Protein AF-A0A1V4GU74-F1 (afdb_monomer_lite)

Organism: Moraxella lacunata (NCBI:txid477)

Structure (mmCIF, N/CA/C/O backbone):
data_AF-A0A1V4GU74-F1
#
_entry.id   AF-A0A1V4GU74-F1
#
loop_
_atom_site.group_PDB
_atom_site.id
_atom_site.type_symbol
_atom_site.label_atom_id
_atom_site.label_alt_id
_atom_site.label_comp_id
_atom_site.label_asym_id
_atom_site.label_entity_id
_atom_site.label_seq_id
_atom_site.pdbx_PDB_ins_code
_atom_site.Cartn_x
_atom_site.Cartn_y
_atom_site.Cartn_z
_atom_site.occupancy
_atom_site.B_iso_or_equiv
_atom_site.auth_seq_id
_atom_site.auth_comp_id
_atom_site.auth_asym_id
_atom_site.auth_atom_id
_atom_site.pdbx_PDB_model_num
ATOM 1 N N . MET A 1 1 ? 26.910 7.788 3.053 1.00 59.19 1 MET A N 1
ATOM 2 C CA . MET A 1 1 ? 26.911 8.683 1.872 1.00 59.19 1 MET A CA 1
ATOM 3 C C . MET A 1 1 ? 25.513 8.858 1.268 1.00 59.19 1 MET A C 1
ATOM 5 O O . MET A 1 1 ? 25.302 9.865 0.617 1.00 59.19 1 MET A O 1
ATOM 9 N N . HIS A 1 2 ? 24.547 7.973 1.562 1.00 66.00 2 HIS A N 1
ATOM 10 C CA . HIS A 1 2 ? 23.136 8.040 1.123 1.00 66.00 2 HIS A CA 1
ATOM 11 C C . HIS A 1 2 ? 22.227 8.973 1.951 1.00 66.00 2 HIS A C 1
ATOM 13 O O . HIS A 1 2 ? 21.042 8.713 2.089 1.00 66.00 2 HIS A O 1
ATOM 19 N N . SER A 1 3 ? 22.780 10.012 2.582 1.00 68.88 3 SER A N 1
ATOM 20 C CA . SER A 1 3 ? 21.968 10.967 3.347 1.00 68.88 3 SER A CA 1
ATOM 21 C C . SER A 1 3 ? 21.651 12.175 2.475 1.00 68.88 3 SER A C 1
ATOM 23 O O . SER A 1 3 ? 22.569 12.763 1.905 1.00 68.88 3 SER A O 1
ATOM 25 N N . ASP A 1 4 ? 20.397 12.617 2.462 1.00 65.50 4 ASP A N 1
ATOM 26 C CA . ASP A 1 4 ? 19.999 13.863 1.790 1.00 65.50 4 ASP A CA 1
ATOM 27 C C . ASP A 1 4 ? 20.513 15.122 2.515 1.00 65.50 4 ASP A C 1
ATOM 29 O O . ASP A 1 4 ? 20.457 16.244 2.001 1.00 65.50 4 ASP A O 1
ATOM 33 N N . TYR A 1 5 ? 21.082 14.958 3.716 1.00 74.69 5 TYR A N 1
ATOM 34 C CA . TYR A 1 5 ? 21.677 16.047 4.474 1.00 74.69 5 TYR A CA 1
ATOM 35 C C . TYR A 1 5 ? 23.090 16.379 3.965 1.00 74.69 5 TYR A C 1
ATOM 37 O O . TYR A 1 5 ? 24.108 15.859 4.437 1.00 74.69 5 TYR A O 1
ATOM 45 N N . LYS A 1 6 ? 23.154 17.318 3.010 1.00 76.25 6 LYS A N 1
ATOM 46 C CA . LYS A 1 6 ? 24.385 17.782 2.331 1.00 76.25 6 LYS A CA 1
ATOM 47 C C . LYS A 1 6 ? 25.570 18.065 3.273 1.00 76.25 6 LYS A C 1
ATOM 49 O O . LYS A 1 6 ? 26.686 17.655 2.942 1.00 76.25 6 LYS A O 1
ATOM 54 N N . PRO A 1 7 ? 25.399 18.725 4.439 1.00 77.12 7 PRO A N 1
ATOM 55 C CA . PRO A 1 7 ? 26.506 18.956 5.365 1.00 77.12 7 PRO A CA 1
ATOM 56 C C . PRO A 1 7 ? 27.116 17.668 5.930 1.00 77.12 7 PRO A C 1
ATOM 58 O O . PRO A 1 7 ? 28.336 17.601 6.054 1.00 77.12 7 PRO A O 1
ATOM 61 N N . ALA A 1 8 ? 26.315 16.635 6.219 1.00 78.38 8 ALA A N 1
ATOM 62 C CA . ALA A 1 8 ? 26.834 15.361 6.723 1.00 78.38 8 ALA A CA 1
ATOM 63 C C . ALA A 1 8 ? 27.599 14.584 5.648 1.00 78.38 8 ALA A C 1
ATOM 65 O O . ALA A 1 8 ? 28.668 14.047 5.933 1.00 78.38 8 ALA A O 1
ATOM 66 N N . VAL A 1 9 ? 27.106 14.568 4.406 1.00 80.94 9 VAL A N 1
ATOM 67 C CA . VAL A 1 9 ? 27.817 13.926 3.287 1.00 80.94 9 VAL A CA 1
ATOM 68 C C . VAL A 1 9 ? 29.137 14.641 3.001 1.00 80.94 9 VAL A C 1
ATOM 70 O O . VAL A 1 9 ? 30.175 13.995 2.895 1.00 80.94 9 VAL A O 1
ATOM 73 N N . ASN A 1 10 ? 29.136 15.976 2.957 1.00 79.25 10 ASN A N 1
ATOM 74 C CA . ASN A 1 10 ? 30.367 16.748 2.770 1.00 79.25 10 ASN A CA 1
ATOM 75 C C . ASN A 1 10 ? 31.355 16.543 3.928 1.00 79.25 10 ASN A C 1
ATOM 77 O O . ASN A 1 10 ? 32.555 16.418 3.691 1.00 79.25 10 ASN A O 1
ATOM 81 N N . PHE A 1 11 ? 30.866 16.463 5.168 1.00 80.50 11 PHE A N 1
ATOM 82 C CA . PHE A 1 11 ? 31.698 16.150 6.328 1.00 80.50 11 PHE A CA 1
ATOM 83 C C . PHE A 1 11 ? 32.327 14.755 6.215 1.00 80.50 11 PHE A C 1
ATOM 85 O O . PHE A 1 11 ? 33.534 14.614 6.403 1.00 80.50 11 PHE A O 1
ATOM 92 N N . ALA A 1 12 ? 31.550 13.741 5.823 1.00 84.31 12 ALA A N 1
ATOM 93 C CA . ALA A 1 12 ? 32.059 12.392 5.587 1.00 84.31 12 ALA A CA 1
ATOM 94 C C . ALA A 1 12 ? 33.125 12.362 4.478 1.00 84.31 12 ALA A C 1
ATOM 96 O O . ALA A 1 12 ? 34.168 11.737 4.653 1.00 84.31 12 ALA A O 1
ATOM 97 N N . ILE A 1 13 ? 32.925 13.094 3.375 1.00 85.19 13 ILE A N 1
ATOM 98 C CA . ILE A 1 13 ? 33.918 13.224 2.294 1.00 85.19 13 ILE A CA 1
ATOM 99 C C . ILE A 1 13 ? 35.224 13.842 2.803 1.00 85.19 13 ILE A C 1
ATOM 101 O O . ILE A 1 13 ? 36.306 13.368 2.452 1.00 85.19 13 ILE A O 1
ATOM 105 N N . GLU A 1 14 ? 35.153 14.875 3.645 1.00 82.31 14 GLU A N 1
ATOM 106 C CA . GLU A 1 14 ? 36.353 15.494 4.218 1.00 82.31 14 GLU A CA 1
ATOM 107 C C . GLU A 1 14 ? 37.093 14.571 5.198 1.00 82.31 14 GLU A C 1
ATOM 109 O O . GLU A 1 14 ? 38.319 14.659 5.293 1.00 82.31 14 GLU A O 1
ATOM 114 N N . LEU A 1 15 ? 36.398 13.656 5.881 1.00 84.62 15 LEU A N 1
ATOM 115 C CA . LEU A 1 15 ? 37.043 12.601 6.669 1.00 84.62 15 LEU A CA 1
ATOM 116 C C . LEU A 1 15 ? 37.702 11.551 5.764 1.00 84.62 15 LEU A C 1
ATOM 118 O O . LEU A 1 15 ? 38.870 11.217 5.957 1.00 84.62 15 LEU A O 1
ATOM 122 N N . ILE A 1 16 ? 36.998 11.081 4.731 1.00 85.81 16 ILE A N 1
ATOM 123 C CA . ILE A 1 16 ? 37.496 10.055 3.796 1.00 85.81 16 ILE A CA 1
ATOM 124 C C . ILE A 1 16 ? 38.746 10.537 3.060 1.00 85.81 16 ILE A C 1
ATOM 126 O O . ILE A 1 16 ? 39.716 9.800 2.898 1.00 85.81 16 ILE A O 1
ATOM 130 N N . LYS A 1 17 ? 38.784 11.813 2.685 1.00 81.69 17 LYS A N 1
ATOM 131 C CA . LYS A 1 17 ? 39.950 12.458 2.073 1.00 81.69 17 LYS A CA 1
ATOM 132 C C . LYS A 1 17 ? 41.237 12.341 2.896 1.00 81.69 17 LYS A C 1
ATOM 134 O O . LYS A 1 17 ? 42.319 12.421 2.318 1.00 81.69 17 LYS A O 1
ATOM 139 N N . GLN A 1 18 ? 41.143 12.159 4.214 1.00 84.44 18 GLN A N 1
ATOM 140 C CA . GLN A 1 18 ? 42.310 11.978 5.084 1.00 84.44 18 GLN A CA 1
ATOM 141 C C . GLN A 1 18 ? 42.879 10.557 5.013 1.00 84.44 18 GLN A C 1
ATOM 143 O O . GLN A 1 18 ? 44.061 10.371 5.288 1.00 84.44 18 GLN A O 1
ATOM 148 N N . ILE A 1 19 ? 42.062 9.577 4.619 1.00 87.75 19 ILE A N 1
ATOM 149 C CA . ILE A 1 19 ? 42.407 8.148 4.639 1.00 87.75 19 ILE A CA 1
ATOM 150 C C . ILE A 1 19 ? 42.473 7.509 3.246 1.00 87.75 19 ILE A C 1
ATOM 152 O O . ILE A 1 19 ? 43.011 6.419 3.115 1.00 87.75 19 ILE A O 1
ATOM 156 N N . ILE A 1 20 ? 42.001 8.186 2.194 1.00 86.62 20 ILE A N 1
ATOM 157 C CA . ILE A 1 20 ? 41.916 7.653 0.818 1.00 86.62 20 ILE A CA 1
ATOM 158 C C . ILE A 1 20 ? 43.271 7.265 0.195 1.00 86.62 20 ILE A C 1
ATOM 160 O O . ILE A 1 20 ? 43.320 6.581 -0.822 1.00 86.62 20 ILE A O 1
ATOM 164 N N . LEU A 1 21 ? 44.384 7.722 0.777 1.00 85.38 21 LEU A N 1
ATOM 165 C CA . LEU A 1 21 ? 45.737 7.364 0.339 1.00 85.38 21 LEU A CA 1
ATOM 166 C C . LEU A 1 21 ? 46.338 6.184 1.129 1.00 85.38 21 LEU A C 1
ATOM 168 O O . LEU A 1 21 ? 47.417 5.724 0.754 1.00 85.38 21 LEU A O 1
ATOM 172 N N . ASP A 1 22 ? 45.684 5.705 2.198 1.00 87.00 22 ASP A N 1
ATOM 173 C CA . ASP A 1 22 ? 46.120 4.526 2.965 1.00 87.00 22 ASP A CA 1
ATOM 174 C C . ASP A 1 22 ? 46.064 3.275 2.071 1.00 87.00 22 ASP A C 1
ATOM 176 O O . ASP A 1 22 ? 45.168 3.111 1.244 1.00 87.00 22 ASP A O 1
ATOM 180 N N . GLU A 1 23 ? 47.042 2.382 2.208 1.00 81.56 23 GLU A N 1
ATOM 181 C CA . GLU A 1 23 ? 47.125 1.162 1.397 1.00 81.56 23 GLU A CA 1
ATOM 182 C C . GLU A 1 23 ? 46.000 0.164 1.679 1.00 81.56 23 GLU A C 1
ATOM 184 O O . GLU A 1 23 ? 45.688 -0.647 0.814 1.00 81.56 23 GLU A O 1
ATOM 189 N N . ARG A 1 24 ? 45.373 0.242 2.856 1.00 85.19 24 ARG A N 1
ATOM 190 C CA . ARG A 1 24 ? 44.250 -0.613 3.267 1.00 85.19 24 ARG A CA 1
ATOM 191 C C . ARG A 1 24 ? 42.892 -0.005 2.922 1.00 85.19 24 ARG A C 1
ATOM 193 O O . ARG A 1 24 ? 41.869 -0.543 3.334 1.00 85.19 24 ARG A O 1
ATOM 200 N N . PHE A 1 25 ? 42.867 1.141 2.242 1.00 88.00 25 PHE A N 1
ATOM 201 C CA . PHE A 1 25 ? 41.618 1.780 1.857 1.00 88.00 25 PHE A CA 1
ATOM 202 C C . PHE A 1 25 ? 40.891 0.936 0.802 1.00 88.00 25 PHE A C 1
ATOM 204 O O . PHE A 1 25 ? 41.440 0.650 -0.262 1.00 88.00 25 PHE A O 1
ATOM 211 N N . LEU A 1 26 ? 39.649 0.556 1.102 1.00 87.62 26 LEU A N 1
ATOM 212 C CA . LEU A 1 26 ? 38.807 -0.283 0.249 1.00 87.62 26 LEU A CA 1
ATOM 213 C C . LEU A 1 26 ? 38.169 0.581 -0.847 1.00 87.62 26 LEU A C 1
ATOM 215 O O . LEU A 1 26 ? 37.061 1.095 -0.701 1.00 87.62 26 LEU A O 1
ATOM 219 N N . LEU A 1 27 ? 38.930 0.819 -1.920 1.00 86.62 27 LEU A N 1
ATOM 220 C CA . LEU A 1 27 ? 38.554 1.753 -2.982 1.00 86.62 27 LEU A CA 1
ATOM 221 C C . LEU A 1 27 ? 37.299 1.315 -3.745 1.00 86.62 27 LEU A C 1
ATOM 223 O O . LEU A 1 27 ? 36.445 2.159 -3.997 1.00 86.62 27 LEU A O 1
ATOM 227 N N . ASP A 1 28 ? 37.184 0.032 -4.084 1.00 84.12 28 ASP A N 1
ATOM 228 C CA . ASP A 1 28 ? 36.057 -0.493 -4.865 1.00 84.12 28 ASP A CA 1
ATOM 229 C C . ASP A 1 28 ? 34.737 -0.371 -4.097 1.00 84.12 28 ASP A C 1
ATOM 231 O O . ASP A 1 28 ? 33.778 0.209 -4.603 1.00 84.12 28 ASP A O 1
ATOM 235 N N . GLU A 1 29 ? 34.728 -0.771 -2.821 1.00 85.44 29 GLU A N 1
ATOM 236 C CA . GLU A 1 29 ? 33.578 -0.574 -1.930 1.00 85.44 29 GLU A CA 1
ATOM 237 C C . GLU A 1 29 ? 33.216 0.914 -1.830 1.00 85.44 29 GLU A C 1
ATOM 239 O O . GLU A 1 29 ? 32.055 1.305 -1.949 1.00 85.44 29 GLU A O 1
ATOM 244 N N . PHE A 1 30 ? 34.215 1.787 -1.666 1.00 86.44 30 PHE A N 1
ATOM 245 C CA . PHE A 1 30 ? 33.978 3.225 -1.590 1.00 86.44 30 PHE A CA 1
ATOM 246 C C . PHE A 1 30 ? 33.359 3.807 -2.873 1.00 86.44 30 PHE A C 1
ATOM 248 O O . PHE A 1 30 ? 32.516 4.706 -2.785 1.00 86.44 30 PHE A O 1
ATOM 255 N N . ILE A 1 31 ? 33.756 3.314 -4.050 1.00 84.69 31 ILE A N 1
ATOM 256 C CA . ILE A 1 31 ? 33.220 3.756 -5.343 1.00 84.69 31 ILE A CA 1
ATOM 257 C C . ILE A 1 31 ? 31.717 3.464 -5.432 1.00 84.69 31 ILE A C 1
ATOM 259 O O . ILE A 1 31 ? 30.958 4.360 -5.819 1.00 84.69 31 ILE A O 1
ATOM 263 N N . GLU A 1 32 ? 31.269 2.283 -4.998 1.00 83.12 32 GLU A N 1
ATOM 264 C CA . GLU A 1 32 ? 29.842 1.929 -4.958 1.00 83.12 32 GLU A CA 1
ATOM 265 C C . GLU A 1 32 ? 29.042 2.911 -4.086 1.00 83.12 32 GLU A C 1
ATOM 267 O O . GLU A 1 32 ? 28.007 3.436 -4.505 1.00 83.12 32 GLU A O 1
ATOM 272 N N . PHE A 1 33 ? 29.571 3.256 -2.906 1.00 81.69 33 PHE A N 1
ATOM 273 C CA . PHE A 1 33 ? 28.918 4.184 -1.977 1.00 81.69 33 PHE A CA 1
ATOM 274 C C . PHE A 1 33 ? 28.895 5.642 -2.451 1.00 81.69 33 PHE A C 1
ATOM 276 O O . PHE A 1 33 ? 28.021 6.410 -2.033 1.00 81.69 33 PHE A O 1
ATOM 283 N N . VAL A 1 34 ? 29.867 6.070 -3.263 1.00 83.12 34 VAL A N 1
ATOM 284 C CA . VAL A 1 34 ? 30.016 7.477 -3.674 1.00 83.12 34 VAL A CA 1
ATOM 285 C C . VAL A 1 34 ? 29.449 7.768 -5.064 1.00 83.12 34 VAL A C 1
ATOM 287 O O . VAL A 1 34 ? 29.233 8.934 -5.398 1.00 83.12 34 VAL A O 1
ATOM 290 N N . SER A 1 35 ? 29.122 6.734 -5.842 1.00 80.88 35 SER A N 1
ATOM 291 C CA . SER A 1 35 ? 28.494 6.854 -7.164 1.00 80.88 35 SER A CA 1
ATOM 292 C C . SER A 1 35 ? 27.246 7.764 -7.176 1.00 80.88 35 SER A C 1
ATOM 294 O O . SER A 1 35 ? 27.221 8.708 -7.976 1.00 80.88 35 SER A O 1
ATOM 296 N N . PRO A 1 36 ? 26.285 7.647 -6.229 1.00 79.00 36 PRO A N 1
ATOM 297 C CA . PRO A 1 36 ? 25.117 8.537 -6.184 1.00 79.00 36 PRO A CA 1
ATOM 298 C C . PRO A 1 36 ? 25.467 10.009 -5.912 1.00 79.00 36 PRO A C 1
ATOM 300 O O . PRO A 1 36 ? 24.763 10.916 -6.352 1.00 79.00 36 PRO A O 1
ATOM 303 N N . VAL A 1 37 ? 26.571 10.264 -5.200 1.00 83.38 37 VAL A N 1
ATOM 304 C CA . VAL A 1 37 ? 27.049 11.622 -4.893 1.00 83.38 37 VAL A CA 1
ATOM 305 C C . VAL A 1 37 ? 27.697 12.257 -6.125 1.00 83.38 37 VAL A C 1
ATOM 307 O O . VAL A 1 37 ? 27.546 13.455 -6.351 1.00 83.38 37 VAL A O 1
ATOM 310 N N . MET A 1 38 ? 28.407 11.465 -6.933 1.00 83.88 38 MET A N 1
ATOM 311 C CA . MET A 1 38 ? 29.195 11.940 -8.077 1.00 83.88 38 MET A CA 1
ATOM 312 C C . MET A 1 38 ? 28.343 12.396 -9.269 1.00 83.88 38 MET A C 1
ATOM 314 O O . MET A 1 38 ? 28.799 13.234 -10.045 1.00 83.88 38 MET A O 1
ATOM 318 N N . MET A 1 39 ? 27.099 11.915 -9.376 1.00 81.25 39 MET A N 1
ATOM 319 C CA . MET A 1 39 ? 26.140 12.324 -10.414 1.00 81.25 39 MET A CA 1
ATOM 320 C C . MET A 1 39 ? 25.148 13.403 -9.955 1.00 81.25 39 MET A C 1
ATOM 322 O O . MET A 1 39 ? 24.342 13.879 -10.753 1.00 81.25 39 MET A O 1
ATOM 326 N N . ASN A 1 40 ? 25.190 13.810 -8.684 1.00 81.69 40 ASN A N 1
ATOM 327 C CA . ASN A 1 40 ? 24.215 14.734 -8.123 1.00 81.69 40 ASN A CA 1
ATOM 328 C C . ASN A 1 40 ? 24.804 16.148 -7.958 1.00 81.69 40 ASN A C 1
ATOM 330 O O . ASN A 1 40 ? 25.639 16.405 -7.086 1.00 81.69 40 ASN A O 1
ATOM 334 N N . ALA A 1 41 ? 24.319 17.086 -8.779 1.00 78.75 41 ALA A N 1
ATOM 335 C CA . ALA A 1 41 ? 24.768 18.483 -8.818 1.00 78.75 41 ALA A CA 1
ATOM 336 C C . ALA A 1 41 ? 24.710 19.190 -7.448 1.00 78.75 41 ALA A C 1
ATOM 338 O O . ALA A 1 41 ? 25.514 20.084 -7.161 1.00 78.75 41 ALA A O 1
ATOM 339 N N . ASP A 1 42 ? 23.816 18.749 -6.562 1.00 80.12 42 ASP A N 1
ATOM 340 C CA . ASP A 1 42 ? 23.663 19.300 -5.221 1.00 80.12 42 ASP A CA 1
ATOM 341 C C . ASP A 1 42 ? 24.890 19.118 -4.318 1.00 80.12 42 ASP A C 1
ATOM 343 O O . ASP A 1 42 ? 25.073 19.873 -3.355 1.00 80.12 42 ASP A O 1
ATOM 347 N N . PHE A 1 43 ? 25.762 18.160 -4.635 1.00 82.62 43 PHE A N 1
ATOM 348 C CA . PHE A 1 43 ? 26.967 17.850 -3.869 1.00 82.62 43 PHE A CA 1
ATOM 349 C C . PHE A 1 43 ? 28.241 18.433 -4.490 1.00 82.62 43 PHE A C 1
ATOM 351 O O . PHE A 1 43 ? 29.336 17.928 -4.244 1.00 82.62 43 PHE A O 1
ATOM 358 N N . LYS A 1 44 ? 28.152 19.541 -5.242 1.00 85.19 44 LYS A N 1
ATOM 359 C CA . LYS A 1 44 ? 29.297 20.163 -5.944 1.00 85.19 44 LYS A CA 1
ATOM 360 C C . LYS A 1 44 ? 30.581 20.315 -5.113 1.00 85.19 44 LYS A C 1
ATOM 362 O O . LYS A 1 44 ? 31.682 20.133 -5.632 1.00 85.19 44 LYS A O 1
ATOM 367 N N . GLY A 1 45 ? 30.459 20.640 -3.822 1.00 83.75 45 GLY A N 1
ATOM 368 C CA . GLY A 1 45 ? 31.595 20.742 -2.898 1.00 83.75 45 GLY A CA 1
ATOM 369 C C . GLY A 1 45 ? 32.270 19.391 -2.646 1.00 83.75 45 GLY A C 1
ATOM 370 O O . GLY A 1 45 ? 33.493 19.285 -2.750 1.00 83.75 45 GLY A O 1
ATOM 371 N N . GLY A 1 46 ? 31.462 18.360 -2.396 1.00 85.75 46 GLY A N 1
ATOM 372 C CA . GLY A 1 46 ? 31.887 16.974 -2.244 1.00 85.75 46 GLY A CA 1
ATOM 373 C C . GLY A 1 46 ? 32.523 16.416 -3.515 1.00 85.75 46 GLY A C 1
ATOM 374 O O . GLY A 1 46 ? 33.664 15.964 -3.460 1.00 85.75 46 GLY A O 1
ATOM 375 N N . ILE A 1 47 ? 31.859 16.556 -4.670 1.00 91.06 47 ILE A N 1
ATOM 376 C CA . ILE A 1 47 ? 32.385 16.126 -5.982 1.00 91.06 47 ILE A CA 1
ATOM 377 C C . ILE A 1 47 ? 33.747 16.776 -6.245 1.00 91.06 47 ILE A C 1
ATOM 379 O O . ILE A 1 47 ? 34.723 16.103 -6.577 1.00 91.06 47 ILE A O 1
ATOM 383 N N . LYS A 1 48 ? 33.864 18.092 -6.026 1.00 91.19 48 LYS A N 1
ATOM 384 C CA . LYS A 1 48 ? 35.133 18.812 -6.193 1.00 91.19 48 LYS A CA 1
ATOM 385 C C . LYS A 1 48 ? 36.232 18.268 -5.278 1.00 91.19 48 LYS A C 1
ATOM 387 O O . LYS A 1 48 ? 37.379 18.187 -5.721 1.00 91.19 48 LYS A O 1
ATOM 392 N N . SER A 1 49 ? 35.912 17.947 -4.022 1.00 90.31 49 SER A N 1
ATOM 393 C CA . SER A 1 49 ? 36.872 17.401 -3.052 1.00 90.31 49 SER A CA 1
ATOM 394 C C . SER A 1 49 ? 37.312 15.986 -3.441 1.00 90.31 49 SER A C 1
ATOM 396 O O . SER A 1 49 ? 38.506 15.689 -3.418 1.00 90.31 49 SER A O 1
ATOM 398 N N . LEU A 1 50 ? 36.378 15.154 -3.907 1.00 92.69 50 LEU A N 1
ATOM 399 C CA . LEU A 1 50 ? 36.642 13.797 -4.387 1.00 92.69 50 LEU A CA 1
ATOM 400 C C . LEU A 1 50 ? 37.497 13.786 -5.650 1.00 92.69 50 LEU A C 1
ATOM 402 O O . LEU A 1 50 ? 38.512 13.103 -5.667 1.00 92.69 50 LEU A O 1
ATOM 406 N N . LEU A 1 51 ? 37.193 14.615 -6.653 1.00 94.69 51 LEU A N 1
ATOM 407 C CA . LEU A 1 51 ? 38.024 14.734 -7.858 1.00 94.69 51 LEU A CA 1
ATOM 408 C C . LEU A 1 51 ? 39.468 15.155 -7.530 1.00 94.69 51 LEU A C 1
ATOM 410 O O . LEU A 1 51 ? 40.411 14.683 -8.160 1.00 94.69 51 LEU A O 1
ATOM 414 N N . VAL A 1 52 ? 39.670 16.019 -6.525 1.00 93.50 52 VAL A N 1
ATOM 415 C CA . VAL A 1 52 ? 41.024 16.371 -6.047 1.00 93.50 52 VAL A CA 1
ATOM 416 C C . VAL A 1 52 ? 41.711 15.174 -5.405 1.00 93.50 52 VAL A C 1
ATOM 418 O O . VAL A 1 52 ? 42.906 14.969 -5.618 1.00 93.50 52 VAL A O 1
ATOM 421 N N . SER A 1 53 ? 40.982 14.411 -4.598 1.00 91.50 53 SER A N 1
ATOM 422 C CA . SER A 1 53 ? 41.501 13.217 -3.936 1.00 91.50 53 SER A CA 1
ATOM 423 C C . SER A 1 53 ? 41.840 12.116 -4.941 1.00 91.50 53 SER A C 1
ATOM 425 O O . SER A 1 53 ? 42.923 11.546 -4.853 1.00 91.50 53 SER A O 1
ATOM 427 N N . PHE A 1 54 ? 40.994 11.889 -5.948 1.00 94.62 54 PHE A N 1
ATOM 428 C CA . PHE A 1 54 ? 41.249 10.947 -7.036 1.00 94.62 54 PHE A CA 1
ATOM 429 C C . PHE A 1 54 ? 42.450 11.366 -7.886 1.00 94.62 54 PHE A C 1
ATOM 431 O O . PHE A 1 54 ? 43.317 10.538 -8.127 1.00 94.62 54 PHE A O 1
ATOM 438 N N . ASP A 1 55 ? 42.602 12.645 -8.254 1.00 95.25 55 ASP A N 1
ATOM 439 C CA . ASP A 1 55 ? 43.818 13.098 -8.957 1.00 95.25 55 ASP A CA 1
ATOM 440 C C . ASP A 1 55 ? 45.084 12.902 -8.101 1.00 95.25 55 ASP A C 1
ATOM 442 O O . ASP A 1 55 ? 46.141 12.553 -8.620 1.00 95.25 55 ASP A O 1
ATOM 446 N N . LYS A 1 56 ? 45.009 13.090 -6.775 1.00 93.44 56 LYS A N 1
ATOM 447 C CA . LYS A 1 56 ? 46.137 12.787 -5.874 1.00 93.44 56 LYS A CA 1
ATOM 448 C C . LYS A 1 56 ? 46.446 11.292 -5.812 1.00 93.44 56 LYS A C 1
ATOM 450 O O . LYS A 1 56 ? 47.620 10.935 -5.837 1.00 93.44 56 LYS A O 1
ATOM 455 N N . LEU A 1 57 ? 45.420 10.449 -5.743 1.00 92.19 57 LEU A N 1
ATOM 456 C CA . LEU A 1 57 ? 45.559 8.996 -5.724 1.00 92.19 57 LEU A CA 1
ATOM 457 C C . LEU A 1 57 ? 46.137 8.478 -7.048 1.00 92.19 57 LEU A C 1
ATOM 459 O O . LEU A 1 57 ? 47.072 7.689 -7.041 1.00 92.19 57 LEU A O 1
ATOM 463 N N . LEU A 1 58 ? 45.669 8.988 -8.187 1.00 95.00 58 LEU A N 1
ATOM 464 C CA . LEU A 1 58 ? 46.164 8.608 -9.513 1.00 95.00 58 LEU A CA 1
ATOM 465 C C . LEU A 1 58 ? 47.597 9.092 -9.777 1.00 95.00 58 LEU A C 1
ATOM 467 O O . LEU A 1 58 ? 48.324 8.455 -10.534 1.00 95.00 58 LEU A O 1
ATOM 471 N N . LYS A 1 59 ? 48.054 10.168 -9.116 1.00 94.62 59 LYS A N 1
ATOM 472 C CA . LYS A 1 59 ? 49.476 10.568 -9.144 1.00 94.62 59 LYS A CA 1
ATOM 473 C C . LYS A 1 59 ? 50.390 9.534 -8.494 1.00 94.62 59 LYS A C 1
ATOM 475 O O . LYS A 1 59 ? 51.526 9.395 -8.935 1.00 94.62 59 LYS A O 1
ATOM 480 N N . THR A 1 60 ? 49.933 8.863 -7.438 1.00 89.81 60 THR A N 1
ATOM 481 C CA . THR A 1 60 ? 50.736 7.868 -6.711 1.00 89.81 60 THR A CA 1
ATOM 482 C C . THR A 1 60 ? 50.512 6.452 -7.233 1.00 89.81 60 THR A C 1
ATOM 484 O O . THR A 1 60 ? 51.448 5.657 -7.253 1.00 89.81 60 THR A O 1
ATOM 487 N N . LYS A 1 61 ? 49.296 6.141 -7.693 1.00 91.75 61 LYS A N 1
ATOM 488 C CA . LYS A 1 61 ? 48.865 4.820 -8.165 1.00 91.75 61 LYS A CA 1
ATOM 489 C C . LYS A 1 61 ? 48.077 4.944 -9.487 1.00 91.75 61 LYS A C 1
ATOM 491 O O . LYS A 1 61 ? 46.853 4.824 -9.478 1.00 91.75 61 LYS A O 1
ATOM 496 N N . PRO A 1 62 ? 48.749 5.156 -10.639 1.00 91.06 62 PRO A N 1
ATOM 497 C CA . PRO A 1 62 ? 48.070 5.385 -11.921 1.00 91.06 62 PRO A CA 1
ATOM 498 C C . PRO A 1 62 ? 47.202 4.217 -12.411 1.00 91.06 62 PRO A C 1
ATOM 500 O O . PRO A 1 62 ? 46.218 4.449 -13.098 1.00 91.06 62 PRO A O 1
ATOM 503 N N . HIS A 1 63 ? 47.537 2.975 -12.041 1.00 89.25 63 HIS A N 1
ATOM 504 C CA . HIS A 1 63 ? 46.793 1.770 -12.442 1.00 89.25 63 HIS A CA 1
ATOM 505 C C . HIS A 1 63 ? 45.346 1.746 -11.925 1.00 89.25 63 HIS A C 1
ATOM 507 O O . HIS A 1 63 ? 44.494 1.103 -12.528 1.00 89.25 63 HIS A O 1
ATOM 513 N N . LEU A 1 64 ? 45.043 2.489 -10.852 1.00 92.69 64 LEU A N 1
ATOM 514 C CA . LEU A 1 64 ? 43.690 2.591 -10.298 1.00 92.69 64 LEU A CA 1
ATOM 515 C C . LEU A 1 64 ? 42.724 3.360 -11.208 1.00 92.69 64 LEU A C 1
ATOM 517 O O . LEU A 1 64 ? 41.538 3.453 -10.900 1.00 92.69 64 LEU A O 1
ATOM 521 N N . ILE A 1 65 ? 43.200 3.907 -12.332 1.00 93.94 65 ILE A N 1
ATOM 522 C CA . ILE A 1 65 ? 42.330 4.555 -13.310 1.00 93.94 65 ILE A CA 1
ATOM 523 C C . ILE A 1 65 ? 41.275 3.602 -13.872 1.00 93.94 65 ILE A C 1
ATOM 525 O O . ILE A 1 65 ? 40.163 4.067 -14.089 1.00 93.94 65 ILE A O 1
ATOM 529 N N . LYS A 1 66 ? 41.569 2.298 -14.011 1.00 92.75 66 LYS A N 1
ATOM 530 C CA . LYS A 1 66 ? 40.587 1.285 -14.442 1.00 92.75 66 LYS A CA 1
ATOM 531 C C . LYS A 1 66 ? 39.350 1.259 -13.534 1.00 92.75 66 LYS A C 1
ATOM 533 O O . LYS A 1 66 ? 38.226 1.259 -14.004 1.00 92.75 66 LYS A O 1
ATOM 538 N N . HIS A 1 67 ? 39.557 1.406 -12.229 1.00 90.56 67 HIS A N 1
ATOM 539 C CA . HIS A 1 67 ? 38.471 1.444 -11.247 1.00 90.56 67 HIS A CA 1
ATOM 540 C C . HIS A 1 67 ? 37.766 2.812 -11.201 1.00 90.56 67 HIS A C 1
ATOM 542 O O . HIS A 1 67 ? 36.584 2.912 -10.885 1.00 90.56 67 HIS A O 1
ATOM 548 N N . LEU A 1 68 ? 38.485 3.900 -11.503 1.00 92.50 68 LEU A N 1
ATOM 549 C CA . LEU A 1 68 ? 38.013 5.270 -11.275 1.00 92.50 68 LEU A CA 1
ATOM 550 C C . LEU A 1 68 ? 37.435 5.971 -12.510 1.00 92.50 68 LEU A C 1
ATOM 552 O O . LEU A 1 68 ? 36.658 6.915 -12.350 1.00 92.50 68 LEU A O 1
ATOM 556 N N . TYR A 1 69 ? 37.781 5.571 -13.736 1.00 93.94 69 TYR A N 1
ATOM 557 C CA . TYR A 1 69 ? 37.251 6.238 -14.929 1.00 93.94 69 TYR A CA 1
ATOM 558 C C . TYR A 1 69 ? 35.713 6.183 -15.042 1.00 93.94 69 TYR A C 1
ATOM 560 O O . TYR A 1 69 ? 35.164 7.197 -15.489 1.00 93.94 69 TYR A O 1
ATOM 568 N N . PRO A 1 70 ? 34.981 5.130 -14.602 1.00 92.62 70 PRO A N 1
ATOM 569 C CA . PRO A 1 70 ? 33.521 5.110 -14.722 1.00 92.62 70 PRO A CA 1
ATOM 570 C C . PRO A 1 70 ? 32.876 6.212 -13.877 1.00 92.62 70 PRO A C 1
ATOM 572 O O . PRO A 1 70 ? 32.004 6.948 -14.333 1.00 92.62 70 PRO A O 1
ATOM 575 N N . ILE A 1 71 ? 33.374 6.403 -12.653 1.00 91.50 71 ILE A N 1
ATOM 576 C CA . ILE A 1 71 ? 32.840 7.410 -11.732 1.00 91.50 71 ILE A CA 1
ATOM 577 C C . ILE A 1 71 ? 33.359 8.827 -12.015 1.00 91.50 71 ILE A C 1
ATOM 579 O O . ILE A 1 71 ? 32.705 9.810 -11.677 1.00 91.50 71 ILE A O 1
ATOM 583 N N . ILE A 1 72 ? 34.530 8.974 -12.641 1.00 94.19 72 ILE A N 1
ATOM 584 C CA . ILE A 1 72 ? 35.021 10.286 -13.089 1.00 94.19 72 ILE A CA 1
ATOM 585 C C . ILE A 1 72 ? 34.280 10.726 -14.360 1.00 94.19 72 ILE A C 1
ATOM 587 O O . ILE A 1 72 ? 33.911 11.895 -14.468 1.00 94.19 72 ILE A O 1
ATOM 591 N N . SER A 1 73 ? 34.038 9.816 -15.309 1.00 92.25 73 SER A N 1
ATOM 592 C CA . SER A 1 73 ? 33.295 10.111 -16.544 1.00 92.25 73 SER A CA 1
ATOM 593 C C . SER A 1 73 ? 31.813 10.386 -16.287 1.00 92.25 73 SER A C 1
ATOM 595 O O . SER A 1 73 ? 31.230 11.226 -16.970 1.00 92.25 73 SER A O 1
ATOM 597 N N . SER A 1 74 ? 31.218 9.802 -15.241 1.00 89.94 74 SER A N 1
ATOM 598 C CA . SER A 1 74 ? 29.834 10.096 -14.855 1.00 89.94 74 SER A CA 1
ATOM 599 C C . SER A 1 74 ? 29.604 11.564 -14.451 1.00 89.94 74 SER A C 1
ATOM 601 O O . SER A 1 74 ? 28.507 12.090 -14.645 1.00 89.94 74 SER A O 1
ATOM 603 N N . VAL A 1 75 ? 30.645 12.271 -13.985 1.00 92.00 75 VAL A N 1
ATOM 604 C CA . VAL A 1 75 ? 30.587 13.715 -13.675 1.00 92.00 75 VAL A CA 1
ATOM 605 C C . VAL A 1 75 ? 30.301 14.554 -14.924 1.00 92.00 75 VAL A C 1
ATOM 607 O O . VAL A 1 75 ? 29.782 15.662 -14.807 1.00 92.00 75 VAL A O 1
ATOM 610 N N . LEU A 1 76 ? 30.582 14.041 -16.128 1.00 90.00 76 LEU A N 1
ATOM 611 C CA . LEU A 1 76 ? 30.271 14.749 -17.372 1.00 90.00 76 LEU A CA 1
ATOM 612 C C . LEU A 1 76 ? 28.760 14.968 -17.551 1.00 90.00 76 LEU A C 1
ATOM 614 O O . LEU A 1 76 ? 28.369 15.949 -18.176 1.00 90.00 76 LEU A O 1
ATOM 618 N N . PHE A 1 77 ? 27.917 14.135 -16.930 1.00 87.56 77 PHE A N 1
ATOM 619 C CA . PHE A 1 77 ? 26.455 14.279 -16.931 1.00 87.56 77 PHE A CA 1
ATOM 620 C C . PHE A 1 77 ? 25.929 15.321 -15.935 1.00 87.56 77 PHE A C 1
ATOM 622 O O . PHE A 1 77 ? 24.739 15.634 -15.945 1.00 87.56 77 PHE A O 1
ATOM 629 N N . VAL A 1 78 ? 26.792 15.877 -15.081 1.00 86.31 78 VAL A N 1
ATOM 630 C CA . VAL A 1 78 ? 26.434 16.966 -14.170 1.00 86.31 78 VAL A CA 1
ATOM 631 C C . VAL A 1 78 ? 26.560 18.291 -14.920 1.00 86.31 78 VAL A C 1
ATOM 633 O O . VAL A 1 78 ? 27.643 18.621 -15.398 1.00 86.31 78 VAL A O 1
ATOM 636 N N . ASN A 1 79 ? 25.482 19.080 -14.979 1.00 83.06 79 ASN A N 1
ATOM 637 C CA . ASN A 1 79 ? 25.429 20.392 -15.649 1.00 83.06 79 ASN A CA 1
ATOM 638 C C . ASN A 1 79 ? 26.213 21.499 -14.898 1.00 83.06 79 ASN A C 1
ATOM 640 O O . ASN A 1 79 ? 25.682 22.567 -14.610 1.00 83.06 79 ASN A O 1
ATOM 644 N N . GLU A 1 80 ? 27.480 21.250 -14.559 1.00 88.00 80 GLU A N 1
ATOM 645 C CA . GLU A 1 80 ? 28.373 22.151 -13.818 1.00 88.00 80 GLU A CA 1
ATOM 646 C C . GLU A 1 80 ? 29.757 22.203 -14.485 1.00 88.00 80 GLU A C 1
ATOM 648 O O . GLU A 1 80 ? 30.614 21.340 -14.268 1.00 88.00 80 GLU A O 1
ATOM 653 N N . LEU A 1 81 ? 30.002 23.256 -15.273 1.00 88.06 81 LEU A N 1
ATOM 654 C CA . LEU A 1 81 ? 31.181 23.387 -16.141 1.00 88.06 81 LEU A CA 1
ATOM 655 C C . LEU A 1 81 ? 32.513 23.198 -15.391 1.00 88.06 81 LEU A C 1
ATOM 657 O O . LEU A 1 81 ? 33.390 22.466 -15.838 1.00 88.06 81 LEU A O 1
ATOM 661 N N . ALA A 1 82 ? 32.656 23.793 -14.203 1.00 89.00 82 ALA A N 1
ATOM 662 C CA . ALA A 1 82 ? 33.890 23.707 -13.417 1.00 89.00 82 ALA A CA 1
ATOM 663 C C . ALA A 1 82 ? 34.205 22.282 -12.916 1.00 89.00 82 ALA A C 1
ATOM 665 O O . ALA A 1 82 ? 35.370 21.958 -12.652 1.00 89.00 82 ALA A O 1
ATOM 666 N N . LEU A 1 83 ? 33.180 21.439 -12.745 1.00 93.06 83 LEU A N 1
ATOM 667 C CA . LEU A 1 83 ? 33.342 20.029 -12.386 1.00 93.06 83 LEU A CA 1
ATOM 668 C C . LEU A 1 83 ? 33.662 19.196 -13.629 1.00 93.06 83 LEU A C 1
ATOM 670 O O . LEU A 1 83 ? 34.619 18.422 -13.589 1.00 93.06 83 LEU A O 1
ATOM 674 N N . GLN A 1 84 ? 32.942 19.426 -14.733 1.00 93.69 84 GLN A N 1
ATOM 675 C CA . GLN A 1 84 ? 33.197 18.784 -16.026 1.00 93.69 84 GLN A CA 1
ATOM 676 C C . GLN A 1 84 ? 34.637 19.035 -16.500 1.00 93.69 84 GLN A C 1
ATOM 678 O O . GLN A 1 84 ? 35.359 18.088 -16.798 1.00 93.69 84 GLN A O 1
ATOM 683 N N . GLU A 1 85 ? 35.118 20.283 -16.465 1.00 93.69 85 GLU A N 1
ATOM 684 C CA . GLU A 1 85 ? 36.501 20.627 -16.826 1.00 93.69 85 GLU A CA 1
ATOM 685 C C . GLU A 1 85 ? 37.534 19.854 -16.000 1.00 93.69 85 GLU A C 1
ATOM 687 O O . GLU A 1 85 ? 38.598 19.474 -16.493 1.00 93.69 85 GLU A O 1
ATOM 692 N N . ARG A 1 86 ? 37.253 19.655 -14.709 1.00 93.62 86 ARG A N 1
ATOM 693 C CA . ARG A 1 86 ? 38.156 18.943 -13.806 1.00 93.62 86 ARG A CA 1
ATOM 694 C C . ARG A 1 86 ? 38.140 17.444 -14.077 1.00 93.62 86 ARG A C 1
ATOM 696 O O . ARG A 1 86 ? 39.213 16.848 -14.082 1.00 93.62 86 ARG A O 1
ATOM 703 N N . ALA A 1 87 ? 36.969 16.863 -14.319 1.00 95.75 87 ALA A N 1
ATOM 704 C CA . ALA A 1 87 ? 36.825 15.461 -14.697 1.00 95.75 87 ALA A CA 1
ATOM 705 C C . ALA A 1 87 ? 37.552 15.169 -16.018 1.00 95.75 87 ALA A C 1
ATOM 707 O O . ALA A 1 87 ? 38.407 14.286 -16.057 1.00 95.75 87 ALA A O 1
ATOM 708 N N . VAL A 1 88 ? 37.325 15.989 -17.052 1.00 95.75 88 VAL A N 1
ATOM 709 C CA . VAL A 1 88 ? 38.011 15.873 -18.349 1.00 95.75 88 VAL A CA 1
ATOM 710 C C . VAL A 1 88 ? 39.525 15.973 -18.201 1.00 95.75 88 VAL A C 1
ATOM 712 O O . VAL A 1 88 ? 40.243 15.150 -18.756 1.00 95.75 88 VAL A O 1
ATOM 715 N N . LYS A 1 89 ? 40.039 16.917 -17.399 1.00 95.00 89 LYS A N 1
ATOM 716 C CA . LYS A 1 89 ? 41.488 17.030 -17.143 1.00 95.00 89 LYS A CA 1
ATOM 717 C C . LYS A 1 89 ? 42.087 15.772 -16.510 1.00 95.00 89 LYS A C 1
ATOM 719 O O . LYS A 1 89 ? 43.251 15.477 -16.764 1.00 95.00 89 LYS A O 1
ATOM 724 N N . ILE A 1 90 ? 41.334 15.061 -15.671 1.00 96.56 90 ILE A N 1
ATOM 725 C CA . ILE A 1 90 ? 41.791 13.811 -15.051 1.00 96.56 90 ILE A CA 1
ATOM 726 C C . ILE A 1 90 ? 41.735 12.676 -16.079 1.00 96.56 90 ILE A C 1
ATOM 728 O O . ILE A 1 90 ? 42.740 11.994 -16.269 1.00 96.56 90 ILE A O 1
ATOM 732 N N . LEU A 1 91 ? 40.615 12.515 -16.791 1.00 96.00 91 LEU A N 1
ATOM 733 C CA . LEU A 1 91 ? 40.466 11.487 -17.829 1.00 96.00 91 LEU A CA 1
ATOM 734 C C . LEU A 1 91 ? 41.525 11.645 -18.925 1.00 96.00 91 LEU A C 1
ATOM 736 O O . LEU A 1 91 ? 42.273 10.711 -19.183 1.00 96.00 91 LEU A O 1
ATOM 740 N N . ALA A 1 92 ? 41.694 12.849 -19.476 1.00 92.38 92 ALA A N 1
ATOM 741 C CA . ALA A 1 92 ? 42.674 13.118 -20.529 1.00 92.38 92 ALA A CA 1
ATOM 742 C C . ALA A 1 92 ? 44.121 12.850 -20.087 1.00 92.38 92 ALA A C 1
ATOM 744 O O . ALA A 1 92 ? 45.000 12.606 -20.910 1.00 92.38 92 ALA A O 1
ATOM 745 N N . LYS A 1 93 ? 44.381 12.903 -18.776 1.00 94.44 93 LYS A N 1
ATOM 746 C CA . LYS A 1 93 ? 45.708 12.692 -18.206 1.00 94.44 93 LYS A CA 1
ATOM 747 C C . LYS A 1 93 ? 46.016 11.223 -17.913 1.00 94.44 93 LYS A C 1
ATOM 749 O O . LYS A 1 93 ? 47.171 10.829 -18.064 1.00 94.44 93 LYS A O 1
ATOM 754 N N . TYR A 1 94 ? 45.037 10.439 -17.459 1.00 95.00 94 TYR A N 1
ATOM 755 C CA . TYR A 1 94 ? 45.278 9.076 -16.962 1.00 95.00 94 TYR A CA 1
ATOM 756 C C . TYR A 1 94 ? 44.544 7.975 -17.742 1.00 95.00 94 TYR A C 1
ATOM 758 O O . TYR A 1 94 ? 45.021 6.847 -17.742 1.00 95.00 94 TYR A O 1
ATOM 766 N N . ALA A 1 95 ? 43.424 8.273 -18.403 1.00 92.44 95 ALA A N 1
ATOM 767 C CA . ALA A 1 95 ? 42.531 7.302 -19.041 1.00 92.44 95 ALA A CA 1
ATOM 768 C C . ALA A 1 95 ? 42.787 7.192 -20.558 1.00 92.44 95 ALA A C 1
ATOM 770 O O . ALA A 1 95 ? 41.908 7.455 -21.373 1.00 92.44 95 ALA A O 1
ATOM 771 N N . ASN A 1 96 ? 44.024 6.861 -20.937 1.00 88.62 96 ASN A N 1
ATOM 772 C CA . ASN A 1 96 ? 44.390 6.598 -22.334 1.00 88.62 96 ASN A CA 1
ATOM 773 C C . ASN A 1 96 ? 44.274 5.104 -22.678 1.00 88.62 96 ASN A C 1
ATOM 775 O O . ASN A 1 96 ? 44.219 4.264 -21.781 1.00 88.62 96 ASN A O 1
ATOM 779 N N . GLU A 1 97 ? 44.310 4.791 -23.974 1.00 86.81 97 GLU A N 1
ATOM 780 C CA . GLU A 1 97 ? 44.211 3.430 -24.523 1.00 86.81 97 GLU A CA 1
ATOM 781 C C . GLU A 1 97 ? 45.160 2.446 -23.830 1.00 86.81 97 GLU A C 1
ATOM 783 O O . GLU A 1 97 ? 44.748 1.395 -23.357 1.00 86.81 97 GLU A O 1
ATOM 788 N N . LYS A 1 98 ? 46.421 2.841 -23.624 1.00 87.06 98 LYS A N 1
ATOM 789 C CA . LYS A 1 98 ? 47.417 2.000 -22.948 1.00 87.06 98 LYS A CA 1
ATOM 790 C C . LYS A 1 98 ? 47.099 1.738 -21.468 1.00 87.06 98 LYS A C 1
ATOM 792 O O . LYS A 1 98 ? 47.538 0.731 -20.920 1.00 87.06 98 LYS A O 1
ATOM 797 N N . ALA A 1 99 ? 46.436 2.671 -20.791 1.00 88.25 99 ALA A N 1
ATOM 798 C CA . ALA A 1 99 ? 46.134 2.565 -19.366 1.00 88.25 99 ALA A CA 1
ATOM 799 C C . ALA A 1 99 ? 44.856 1.760 -19.091 1.00 88.25 99 ALA A C 1
ATOM 801 O O . ALA A 1 99 ? 44.772 1.105 -18.050 1.00 88.25 99 ALA A O 1
ATOM 802 N N . LEU A 1 100 ? 43.882 1.820 -20.002 1.00 88.06 100 LEU A N 1
ATOM 803 C CA . LEU A 1 100 ? 42.603 1.122 -19.873 1.00 88.06 100 LEU A CA 1
ATOM 804 C C . LEU A 1 100 ? 42.576 -0.236 -20.579 1.00 88.06 100 LEU A C 1
ATOM 806 O O . LEU A 1 100 ? 41.881 -1.120 -20.090 1.00 88.06 100 LEU A O 1
ATOM 810 N N . ASP A 1 101 ? 43.402 -0.440 -21.607 1.00 87.44 101 ASP A N 1
ATOM 811 C CA . ASP A 1 101 ? 43.484 -1.692 -22.368 1.00 87.44 101 ASP A CA 1
ATOM 812 C C . ASP A 1 101 ? 42.096 -2.093 -22.907 1.00 87.44 101 ASP A C 1
ATOM 814 O O . ASP A 1 101 ? 41.469 -1.308 -23.619 1.00 87.44 101 ASP A O 1
ATOM 818 N N . ASP A 1 102 ? 41.574 -3.244 -22.492 1.00 84.88 102 ASP A N 1
ATOM 819 C CA . ASP A 1 102 ? 40.243 -3.768 -22.807 1.00 84.88 102 ASP A CA 1
ATOM 820 C C . ASP A 1 102 ? 39.076 -2.865 -22.370 1.00 84.88 102 ASP A C 1
ATOM 822 O O . ASP A 1 102 ? 37.982 -2.939 -22.926 1.00 84.88 102 ASP A O 1
ATOM 826 N N . GLU A 1 103 ? 39.297 -1.970 -21.407 1.00 84.62 103 GLU A N 1
ATOM 827 C CA . GLU A 1 103 ? 38.272 -1.042 -20.923 1.00 84.62 103 GLU A CA 1
ATOM 828 C C . GLU A 1 103 ? 38.225 0.290 -21.690 1.00 84.62 103 GLU A C 1
ATOM 830 O O . GLU A 1 103 ? 37.373 1.140 -21.412 1.00 84.62 103 GLU A O 1
ATOM 835 N N . TYR A 1 104 ? 39.124 0.509 -22.656 1.00 87.50 104 TYR A N 1
ATOM 836 C CA . TYR A 1 104 ? 39.148 1.764 -23.411 1.00 87.50 104 TYR A CA 1
ATOM 837 C C . TYR A 1 104 ? 37.878 1.962 -24.254 1.00 87.50 104 TYR A C 1
ATOM 839 O O . TYR A 1 104 ? 37.357 3.079 -24.315 1.00 87.50 104 TYR A O 1
ATOM 847 N N . ASP A 1 105 ? 37.326 0.883 -24.813 1.00 85.88 105 ASP A N 1
ATOM 848 C CA . ASP A 1 105 ? 36.078 0.913 -25.585 1.00 85.88 105 ASP A CA 1
ATOM 849 C C . ASP A 1 105 ? 34.873 1.283 -24.708 1.00 85.88 105 ASP A C 1
ATOM 851 O O . ASP A 1 105 ? 34.006 2.056 -25.119 1.00 85.88 105 ASP A O 1
ATOM 855 N N . ASN A 1 106 ? 34.852 0.829 -23.449 1.00 87.81 106 ASN A N 1
ATOM 856 C CA . ASN A 1 106 ? 33.815 1.209 -22.485 1.00 87.81 106 ASN A CA 1
ATOM 857 C C . ASN A 1 106 ? 33.851 2.713 -22.185 1.00 87.81 106 ASN A C 1
ATOM 859 O O . ASN A 1 106 ? 32.802 3.360 -22.105 1.00 87.81 106 ASN A O 1
ATOM 863 N N . LEU A 1 107 ? 35.052 3.293 -22.068 1.00 88.44 107 LEU A N 1
ATOM 864 C CA . LEU A 1 107 ? 35.207 4.742 -21.961 1.00 88.44 107 LEU A CA 1
ATOM 865 C C . LEU A 1 107 ? 34.738 5.451 -23.243 1.00 88.44 107 LEU A C 1
ATOM 867 O O . LEU A 1 107 ? 34.016 6.441 -23.125 1.00 88.44 107 LEU A O 1
ATOM 871 N N . GLN A 1 108 ? 35.092 4.966 -24.442 1.00 89.44 108 GLN A N 1
ATOM 872 C CA . GLN A 1 108 ? 34.619 5.567 -25.702 1.00 89.44 108 GLN A CA 1
ATOM 873 C C . GLN A 1 108 ? 33.093 5.572 -25.778 1.00 89.44 108 GLN A C 1
ATOM 875 O O . GLN A 1 108 ? 32.508 6.617 -26.045 1.00 89.44 108 GLN A O 1
ATOM 880 N N . ASN A 1 109 ? 32.437 4.457 -25.452 1.00 85.56 109 ASN A N 1
ATOM 881 C CA . ASN A 1 109 ? 30.977 4.355 -25.431 1.00 85.56 109 ASN A CA 1
ATOM 882 C C . ASN A 1 109 ? 30.345 5.374 -24.470 1.00 85.56 109 ASN A C 1
ATOM 884 O O . ASN A 1 109 ? 29.396 6.075 -24.832 1.00 85.56 109 ASN A O 1
ATOM 888 N N . ALA A 1 110 ? 30.909 5.519 -23.265 1.00 83.75 110 ALA A N 1
ATOM 889 C CA . ALA A 1 110 ? 30.453 6.509 -22.293 1.00 83.75 110 ALA A CA 1
ATOM 890 C C . ALA A 1 110 ? 30.632 7.953 -22.796 1.00 83.75 110 ALA A C 1
ATOM 892 O O . ALA A 1 110 ? 29.769 8.801 -22.556 1.00 83.75 110 ALA A O 1
ATOM 893 N N . LEU A 1 111 ? 31.731 8.240 -23.503 1.00 87.50 111 LEU A N 1
ATOM 894 C CA . LEU A 1 111 ? 31.981 9.550 -24.099 1.00 87.50 111 LEU A CA 1
ATOM 895 C C . LEU A 1 111 ? 31.058 9.812 -25.297 1.00 87.50 111 LEU A C 1
ATOM 897 O O . LEU A 1 111 ? 30.475 10.889 -25.352 1.00 87.50 111 LEU A O 1
ATOM 901 N N . HIS A 1 112 ? 30.855 8.851 -26.202 1.00 88.56 112 HIS A N 1
ATOM 902 C CA . HIS A 1 112 ? 29.949 8.967 -27.351 1.00 88.56 112 HIS A CA 1
ATOM 903 C C . HIS A 1 112 ? 28.514 9.278 -26.934 1.00 88.56 112 HIS A C 1
ATOM 905 O O . HIS A 1 112 ? 27.899 10.181 -27.496 1.00 88.56 112 HIS A O 1
ATOM 911 N N . ALA A 1 113 ? 28.016 8.606 -25.892 1.00 83.56 113 ALA A N 1
ATOM 912 C CA . ALA A 1 113 ? 26.657 8.795 -25.388 1.00 83.56 113 ALA A CA 1
ATOM 913 C C . ALA A 1 113 ? 26.367 10.224 -24.895 1.00 83.56 113 ALA A C 1
ATOM 915 O O . ALA A 1 113 ? 25.206 10.620 -24.799 1.00 83.56 113 ALA A O 1
ATOM 916 N N . ILE A 1 114 ? 27.402 10.998 -24.548 1.00 84.12 114 ILE A N 1
ATOM 917 C CA . ILE A 1 114 ? 27.251 12.362 -24.029 1.00 84.12 114 ILE A CA 1
ATOM 918 C C . ILE A 1 114 ? 27.890 13.430 -24.923 1.00 84.12 114 ILE A C 1
ATOM 920 O O . ILE A 1 114 ? 27.533 14.602 -24.793 1.00 84.12 114 ILE A O 1
ATOM 924 N N . TYR A 1 115 ? 28.794 13.057 -25.837 1.00 86.44 115 TYR A N 1
ATOM 925 C CA . TYR A 1 115 ? 29.686 13.980 -26.540 1.00 86.44 115 TYR A CA 1
ATOM 926 C C . TYR A 1 115 ? 28.932 15.148 -27.164 1.00 86.44 115 TYR A C 1
ATOM 928 O O . TYR A 1 115 ? 29.268 16.297 -26.889 1.00 86.44 115 TYR A O 1
ATOM 936 N N . ASP A 1 116 ? 27.862 14.884 -27.916 1.00 84.31 116 ASP A N 1
ATOM 937 C CA . ASP A 1 116 ? 27.116 15.919 -28.638 1.00 84.31 116 ASP A CA 1
ATOM 938 C C . ASP A 1 116 ? 26.454 16.946 -27.718 1.00 84.31 116 ASP A C 1
ATOM 940 O O . ASP A 1 116 ? 26.397 18.130 -28.065 1.00 84.31 116 ASP A O 1
ATOM 944 N N . THR A 1 117 ? 26.063 16.527 -26.513 1.00 83.00 117 THR A N 1
ATOM 945 C CA . THR A 1 117 ? 25.423 17.377 -25.497 1.00 83.00 117 THR A CA 1
ATOM 946 C C . THR A 1 117 ? 26.411 18.258 -24.723 1.00 83.00 117 THR A C 1
ATOM 948 O O . THR A 1 117 ? 25.992 19.194 -24.040 1.00 83.00 117 THR A O 1
ATOM 951 N N . LEU A 1 118 ? 27.722 18.001 -24.831 1.00 86.12 118 LEU A N 1
ATOM 952 C CA . LEU A 1 118 ? 28.742 18.729 -24.076 1.00 86.12 118 LEU A CA 1
ATOM 953 C C . LEU A 1 118 ? 29.061 20.117 -24.672 1.00 86.12 118 LEU A C 1
ATOM 955 O O . LEU A 1 118 ? 29.079 20.288 -25.897 1.00 86.12 118 LEU A O 1
ATOM 959 N N . PRO A 1 119 ? 29.407 21.111 -23.828 1.00 86.12 119 PRO A N 1
ATOM 960 C CA . PRO A 1 119 ? 29.934 22.395 -24.288 1.00 86.12 119 PRO A CA 1
ATOM 961 C C . PRO A 1 119 ? 31.239 22.246 -25.085 1.00 86.12 119 PRO A C 1
ATOM 963 O O . PRO A 1 119 ? 32.053 21.361 -24.811 1.00 86.12 119 PRO A O 1
ATOM 966 N N . ASN A 1 120 ? 31.491 23.163 -26.024 1.00 84.75 120 ASN A N 1
ATOM 967 C CA . ASN A 1 120 ? 32.677 23.129 -26.896 1.00 84.75 120 ASN A CA 1
ATOM 968 C C . ASN A 1 120 ? 34.014 23.128 -26.127 1.00 84.75 120 ASN A C 1
ATOM 970 O O . ASN A 1 120 ? 34.959 22.456 -26.545 1.00 84.75 120 ASN A O 1
ATOM 974 N N . ASP A 1 121 ? 34.091 23.818 -24.987 1.00 82.94 121 ASP A N 1
ATOM 975 C CA . ASP A 1 121 ? 35.296 23.848 -24.145 1.00 82.94 121 ASP A CA 1
ATOM 976 C C . ASP A 1 121 ? 35.593 22.473 -23.518 1.00 82.94 121 ASP A C 1
ATOM 978 O O . ASP A 1 121 ? 36.750 22.059 -23.418 1.00 82.94 121 ASP A O 1
ATOM 982 N N . ILE A 1 122 ? 34.546 21.718 -23.166 1.00 90.81 122 ILE A N 1
ATOM 983 C CA . ILE A 1 122 ? 34.657 20.353 -22.634 1.00 90.81 122 ILE A CA 1
ATOM 984 C C . ILE A 1 122 ? 35.024 19.374 -23.756 1.00 90.81 122 ILE A C 1
ATOM 986 O O . ILE A 1 122 ? 35.945 18.574 -23.585 1.00 90.81 122 ILE A O 1
ATOM 990 N N . LYS A 1 123 ? 34.381 19.490 -24.929 1.00 89.00 123 LYS A N 1
ATOM 991 C CA . LYS A 1 123 ? 34.713 18.709 -26.139 1.00 89.00 123 LYS A CA 1
ATOM 992 C C . LYS A 1 123 ? 36.186 18.858 -26.525 1.00 89.00 123 LYS A C 1
ATOM 994 O O . LYS A 1 123 ? 36.855 17.868 -26.811 1.00 89.00 123 LYS A O 1
ATOM 999 N N . SER A 1 124 ? 36.711 20.082 -26.457 1.00 87.44 124 SER A N 1
ATOM 1000 C CA . SER A 1 124 ? 38.121 20.381 -26.741 1.00 87.44 124 SER A CA 1
ATOM 1001 C C . SER A 1 124 ? 39.073 19.694 -25.757 1.00 87.44 124 SER A C 1
ATOM 1003 O O . SER A 1 124 ? 40.129 19.209 -26.154 1.00 87.44 124 SER A O 1
ATOM 1005 N N . GLY A 1 125 ? 38.698 19.613 -24.477 1.00 84.69 125 GLY A N 1
ATOM 1006 C CA . GLY A 1 125 ? 39.483 18.911 -23.460 1.00 84.69 125 GLY A CA 1
ATOM 1007 C C . GLY A 1 125 ? 39.465 17.383 -23.597 1.00 84.69 125 GLY A C 1
ATOM 1008 O O . GLY A 1 125 ? 40.403 16.734 -23.139 1.00 84.69 125 GLY A O 1
ATOM 1009 N N . LEU A 1 126 ? 38.429 16.817 -24.226 1.00 89.81 126 LEU A N 1
ATOM 1010 C CA . LEU A 1 126 ? 38.293 15.379 -24.490 1.00 89.81 126 LEU A CA 1
ATOM 1011 C C . LEU A 1 126 ? 39.033 14.916 -25.749 1.00 89.81 126 LEU A C 1
ATOM 1013 O O . LEU A 1 126 ? 39.266 13.722 -25.894 1.00 89.81 126 LEU A O 1
ATOM 1017 N N . ALA A 1 127 ? 39.452 15.830 -26.628 1.00 85.38 127 ALA A N 1
ATOM 1018 C CA . ALA A 1 127 ? 40.152 15.505 -27.874 1.00 85.38 127 ALA A CA 1
ATOM 1019 C C . ALA A 1 127 ? 41.329 14.505 -27.742 1.00 85.38 127 ALA A C 1
ATOM 1021 O O . ALA A 1 127 ? 41.496 13.697 -28.650 1.00 85.38 127 ALA A O 1
ATOM 1022 N N . PRO A 1 128 ? 42.133 14.487 -26.654 1.00 85.69 128 PRO A N 1
ATOM 1023 C CA . PRO A 1 128 ? 43.220 13.513 -26.500 1.00 85.69 128 PRO A CA 1
ATOM 1024 C C . PRO A 1 128 ? 42.769 12.065 -26.263 1.00 85.69 128 PRO A C 1
ATOM 1026 O O . PRO A 1 128 ? 43.599 11.165 -26.346 1.00 85.69 128 PRO A O 1
ATOM 1029 N N . ILE A 1 129 ? 41.504 11.852 -25.893 1.00 88.12 129 ILE A N 1
ATOM 1030 C CA . ILE A 1 129 ? 40.960 10.554 -25.466 1.00 88.12 129 ILE A CA 1
ATOM 1031 C C . ILE A 1 129 ? 39.637 10.208 -26.151 1.00 88.12 129 ILE A C 1
ATOM 1033 O O . ILE A 1 129 ? 39.011 9.233 -25.765 1.00 88.12 129 ILE A O 1
ATOM 1037 N N . TYR A 1 130 ? 39.166 11.016 -27.098 1.00 88.56 130 TYR A N 1
ATOM 1038 C CA . TYR A 1 130 ? 37.907 10.793 -27.802 1.00 88.56 130 TYR A CA 1
ATOM 1039 C C . TYR A 1 130 ? 38.186 10.496 -29.269 1.00 88.56 130 TYR A C 1
ATOM 1041 O O . TYR A 1 130 ? 38.766 11.330 -29.970 1.00 88.56 130 TYR A O 1
ATOM 1049 N N . THR A 1 131 ? 37.737 9.335 -29.732 1.00 86.19 131 THR A N 1
ATOM 1050 C CA . THR A 1 131 ? 37.844 8.913 -31.127 1.00 86.19 131 THR A CA 1
ATOM 1051 C C . THR A 1 131 ? 36.486 9.079 -31.797 1.00 86.19 131 THR A C 1
ATOM 1053 O O . THR A 1 131 ? 35.572 8.355 -31.439 1.00 86.19 131 THR A O 1
ATOM 1056 N N . PRO A 1 132 ? 36.301 10.001 -32.759 1.00 76.75 132 PRO A N 1
ATOM 1057 C CA . PRO A 1 132 ? 35.032 10.138 -33.471 1.00 76.75 132 PRO A CA 1
ATOM 1058 C C . PRO A 1 132 ? 34.656 8.852 -34.217 1.00 76.75 132 PRO A C 1
ATOM 1060 O O . PRO A 1 132 ? 35.523 8.213 -34.812 1.00 76.75 132 PRO A O 1
ATOM 1063 N N . ILE A 1 133 ? 33.364 8.517 -34.250 1.00 71.81 133 ILE A N 1
ATOM 1064 C CA . ILE A 1 133 ? 32.850 7.435 -35.099 1.00 71.81 133 ILE A CA 1
ATOM 1065 C C . ILE A 1 133 ? 33.041 7.870 -36.560 1.00 71.81 133 ILE A C 1
ATOM 1067 O O . ILE A 1 133 ? 32.422 8.836 -37.009 1.00 71.81 133 ILE A O 1
ATOM 1071 N N . LEU A 1 134 ? 33.948 7.209 -37.282 1.00 49.34 134 LEU A N 1
ATOM 1072 C CA . LEU A 1 134 ? 34.178 7.450 -38.706 1.00 49.34 134 LEU A CA 1
ATOM 1073 C C . LEU A 1 134 ? 33.225 6.573 -39.519 1.00 49.34 134 LEU A C 1
ATOM 1075 O O . LEU A 1 134 ? 33.394 5.358 -39.578 1.00 49.34 134 LEU A O 1
ATOM 1079 N N . ASP A 1 135 ? 32.250 7.203 -40.165 1.00 43.81 135 ASP A N 1
ATOM 1080 C CA . ASP A 1 135 ? 31.384 6.565 -41.155 1.00 43.81 135 ASP A CA 1
ATOM 1081 C C . ASP A 1 135 ? 32.157 6.433 -42.481 1.00 43.81 135 ASP A C 1
ATOM 1083 O O . ASP A 1 135 ? 32.073 7.277 -43.376 1.00 43.81 135 ASP A O 1
ATOM 1087 N N . ASN A 1 136 ? 33.030 5.427 -42.566 1.00 37.38 136 ASN A N 1
ATOM 1088 C CA . ASN A 1 136 ? 33.797 5.134 -43.774 1.00 37.38 136 ASN A CA 1
ATOM 1089 C C . ASN A 1 136 ? 33.049 4.089 -44.604 1.00 37.38 136 ASN A C 1
ATOM 1091 O O . ASN A 1 136 ? 33.170 2.886 -44.381 1.00 37.38 136 ASN A O 1
ATOM 1095 N N . GLY A 1 137 ? 32.292 4.568 -45.590 1.00 42.09 137 GLY A N 1
ATOM 1096 C CA . GLY A 1 137 ? 31.721 3.731 -46.634 1.00 42.09 137 GLY A CA 1
ATOM 1097 C C . GLY A 1 137 ? 32.798 3.132 -47.539 1.00 42.09 137 GLY A C 1
ATOM 1098 O O . GLY A 1 137 ? 33.226 3.776 -48.490 1.00 42.09 137 GLY A O 1
ATOM 1099 N N . GLU A 1 138 ? 33.172 1.879 -47.292 1.00 31.27 138 GLU A N 1
ATOM 1100 C CA . GLU A 1 138 ? 33.733 0.965 -48.292 1.00 31.27 138 GLU A CA 1
ATOM 1101 C C . GLU A 1 138 ? 33.085 -0.414 -48.109 1.00 31.27 138 GLU A C 1
ATOM 1103 O O . GLU A 1 138 ? 33.402 -1.171 -47.196 1.00 31.27 138 GLU A O 1
ATOM 1108 N N . HIS A 1 139 ? 32.140 -0.731 -48.998 1.00 34.75 139 HIS A N 1
ATOM 1109 C CA . HIS A 1 139 ? 31.753 -2.110 -49.271 1.00 34.75 139 HIS A CA 1
ATOM 1110 C C . HIS A 1 139 ? 32.944 -2.806 -49.939 1.00 34.75 139 HIS A C 1
ATOM 1112 O O . HIS A 1 139 ? 33.272 -2.465 -51.077 1.00 34.75 139 HIS A O 1
ATOM 1118 N N . ASP A 1 140 ? 33.521 -3.820 -49.295 1.00 28.86 140 ASP A N 1
ATOM 1119 C CA . ASP A 1 140 ? 34.171 -4.902 -50.029 1.00 28.86 140 ASP A CA 1
ATOM 1120 C C . ASP A 1 140 ? 33.546 -6.243 -49.651 1.00 28.86 140 ASP A C 1
ATOM 1122 O O . ASP A 1 140 ? 33.337 -6.592 -48.489 1.00 28.86 140 ASP A O 1
ATOM 1126 N N . SER A 1 141 ? 33.154 -6.940 -50.702 1.00 34.97 141 SER A N 1
ATOM 1127 C CA . SER A 1 141 ? 32.231 -8.057 -50.709 1.00 34.97 141 SER A CA 1
ATOM 1128 C C . SER A 1 141 ? 33.046 -9.337 -50.750 1.00 34.97 141 SER A C 1
ATOM 1130 O O . SER A 1 141 ? 33.614 -9.665 -51.786 1.00 34.97 141 SER A O 1
ATOM 1132 N N . SER A 1 142 ? 33.108 -10.085 -49.652 1.00 31.28 142 SER A N 1
ATOM 1133 C CA . SER A 1 142 ? 33.286 -11.543 -49.709 1.00 31.28 142 SER A CA 1
ATOM 1134 C C . SER A 1 142 ? 33.143 -12.169 -48.327 1.00 31.28 142 SER A C 1
ATOM 1136 O O . SER A 1 142 ? 34.114 -12.449 -47.636 1.00 31.28 142 SER A O 1
ATOM 1138 N N . ASN A 1 143 ? 31.896 -12.398 -47.933 1.00 28.23 143 ASN A N 1
ATOM 1139 C CA . ASN A 1 143 ? 31.437 -13.715 -47.503 1.00 28.23 143 ASN A CA 1
ATOM 1140 C C . ASN A 1 143 ? 29.912 -13.669 -47.465 1.00 28.23 143 ASN A C 1
ATOM 1142 O O . ASN A 1 143 ? 29.329 -12.922 -46.687 1.00 28.23 143 ASN A O 1
ATOM 1146 N N . ASP A 1 144 ? 29.307 -14.443 -48.366 1.00 36.75 144 ASP A N 1
ATOM 1147 C CA . ASP A 1 144 ? 27.880 -14.732 -48.416 1.00 36.75 144 ASP A CA 1
ATOM 1148 C C . ASP A 1 144 ? 27.347 -15.057 -47.016 1.00 36.75 144 ASP A C 1
ATOM 1150 O O . ASP A 1 144 ? 27.619 -16.124 -46.460 1.00 36.75 144 ASP A O 1
ATOM 1154 N N . VAL A 1 145 ? 26.531 -14.152 -46.489 1.00 29.25 145 VAL A N 1
ATOM 1155 C CA . VAL A 1 145 ? 25.393 -14.510 -45.653 1.00 29.25 145 VAL A CA 1
ATOM 1156 C C . VAL A 1 145 ? 24.196 -13.879 -46.346 1.00 29.25 145 VAL A C 1
ATOM 1158 O O . VAL A 1 145 ? 24.195 -12.693 -46.662 1.00 29.25 145 VAL A O 1
ATOM 1161 N N . SER A 1 146 ? 23.252 -14.745 -46.686 1.00 28.25 146 SER A N 1
ATOM 1162 C CA . SER A 1 146 ? 21.965 -14.473 -47.313 1.00 28.25 146 SER A CA 1
ATOM 1163 C C . SER A 1 146 ? 21.291 -13.199 -46.814 1.00 28.25 146 SER A C 1
ATOM 1165 O O . SER A 1 146 ? 21.399 -12.887 -45.633 1.00 28.25 146 SER A O 1
ATOM 1167 N N . ASP A 1 147 ? 20.534 -12.556 -47.709 1.00 31.97 147 ASP A N 1
ATOM 1168 C CA . ASP A 1 147 ? 19.512 -11.546 -47.416 1.00 31.97 147 ASP A CA 1
ATOM 1169 C C . ASP A 1 147 ? 18.718 -11.897 -46.142 1.00 31.97 147 ASP A C 1
ATOM 1171 O O . ASP A 1 147 ? 17.705 -12.597 -46.195 1.00 31.97 147 ASP A O 1
ATOM 1175 N N . GLU A 1 148 ? 19.166 -11.394 -44.996 1.00 27.08 148 GLU A N 1
ATOM 1176 C CA . GLU A 1 148 ? 18.339 -11.224 -43.812 1.00 27.08 148 GLU A CA 1
ATOM 1177 C C . GLU A 1 148 ? 18.230 -9.723 -43.518 1.00 27.08 148 GLU A C 1
ATOM 1179 O O . GLU A 1 148 ? 19.195 -8.978 -43.717 1.00 27.08 148 GLU A O 1
ATOM 1184 N N . PRO A 1 149 ? 17.038 -9.233 -43.136 1.00 27.64 149 PRO A N 1
ATOM 1185 C CA . PRO A 1 149 ? 16.789 -7.808 -42.984 1.00 27.64 149 PRO A CA 1
ATOM 1186 C C . PRO A 1 149 ? 17.680 -7.212 -41.892 1.00 27.64 149 PRO A C 1
ATOM 1188 O O . PRO A 1 149 ? 17.877 -7.820 -40.847 1.00 27.64 149 PRO A O 1
ATOM 1191 N N . PHE A 1 150 ? 18.164 -5.993 -42.137 1.00 27.38 150 PHE A N 1
ATOM 1192 C CA . PHE A 1 150 ? 18.821 -5.136 -41.152 1.00 27.38 150 PHE A CA 1
ATOM 1193 C C . PHE A 1 150 ? 18.014 -5.081 -39.847 1.00 27.38 150 PHE A C 1
ATOM 1195 O O . PHE A 1 150 ? 16.960 -4.442 -39.793 1.00 27.38 150 PHE A O 1
ATOM 1202 N N . ASP A 1 151 ? 18.537 -5.723 -38.806 1.00 30.25 151 ASP A N 1
ATOM 1203 C CA . ASP A 1 151 ? 17.982 -5.678 -37.463 1.00 30.25 151 ASP A CA 1
ATOM 1204 C C . ASP A 1 151 ? 18.537 -4.436 -36.753 1.00 30.25 151 ASP A C 1
ATOM 1206 O O . ASP A 1 151 ? 19.662 -4.407 -36.256 1.00 30.25 151 ASP A O 1
ATOM 1210 N N . ASN A 1 152 ? 17.753 -3.357 -36.761 1.00 33.19 152 ASN A N 1
ATOM 1211 C CA . ASN A 1 152 ? 17.996 -2.157 -35.954 1.00 33.19 152 ASN A CA 1
ATOM 1212 C C . ASN A 1 152 ? 17.596 -2.375 -34.478 1.00 33.19 152 ASN A C 1
ATOM 1214 O O . ASN A 1 152 ? 17.263 -1.419 -33.776 1.00 33.19 152 ASN A O 1
ATOM 1218 N N . ASP A 1 153 ? 17.622 -3.617 -33.999 1.00 33.78 153 ASP A N 1
ATOM 1219 C CA . ASP A 1 153 ? 17.196 -3.996 -32.662 1.00 33.78 153 ASP A CA 1
ATOM 1220 C C . ASP A 1 153 ? 18.399 -4.137 -31.721 1.00 33.78 153 ASP A C 1
ATOM 1222 O O . ASP A 1 153 ? 18.908 -5.208 -31.412 1.00 33.78 153 ASP A O 1
ATOM 1226 N N . THR A 1 154 ? 18.916 -2.993 -31.275 1.00 33.41 154 THR A N 1
ATOM 1227 C CA . THR A 1 154 ? 19.558 -2.927 -29.947 1.00 33.41 154 THR A CA 1
ATOM 1228 C C . THR A 1 154 ? 18.665 -2.198 -28.949 1.00 33.41 154 THR A C 1
ATOM 1230 O O . THR A 1 154 ? 19.107 -1.789 -27.873 1.00 33.41 154 THR A O 1
ATOM 1233 N N . GLY A 1 155 ? 17.369 -2.091 -29.266 1.00 32.50 155 GLY A N 1
ATOM 1234 C CA . GLY A 1 155 ? 16.376 -2.128 -28.214 1.00 32.50 155 GLY A CA 1
ATOM 1235 C C . GLY A 1 155 ? 16.566 -3.466 -27.518 1.00 32.50 155 GLY A C 1
ATOM 1236 O O . GLY A 1 155 ? 16.560 -4.514 -28.148 1.00 32.50 155 GLY A O 1
ATOM 1237 N N . THR A 1 156 ? 16.825 -3.469 -26.216 1.00 29.28 156 THR A N 1
ATOM 1238 C CA . THR A 1 156 ? 16.569 -4.698 -25.475 1.00 29.28 156 THR A CA 1
ATOM 1239 C C . THR A 1 156 ? 15.065 -4.893 -25.576 1.00 29.28 156 THR A C 1
ATOM 1241 O O . THR A 1 156 ? 14.316 -4.204 -24.882 1.00 29.28 156 THR A O 1
ATOM 1244 N N . ASP A 1 157 ? 14.617 -5.727 -26.508 1.00 28.77 157 ASP A N 1
ATOM 1245 C CA . ASP A 1 157 ? 13.212 -6.055 -26.641 1.00 28.77 157 ASP A CA 1
ATOM 1246 C C . ASP A 1 157 ? 12.787 -6.770 -25.352 1.00 28.77 157 ASP A C 1
ATOM 1248 O O . ASP A 1 157 ? 13.088 -7.938 -25.092 1.00 28.77 157 ASP A O 1
ATOM 1252 N N . TYR A 1 158 ? 12.117 -6.022 -24.477 1.00 32.88 158 TYR A N 1
ATOM 1253 C CA . TYR A 1 158 ? 11.487 -6.576 -23.292 1.00 32.88 158 TYR A CA 1
ATOM 1254 C C . TYR A 1 158 ? 10.219 -7.287 -23.741 1.00 32.88 158 TYR A C 1
ATOM 1256 O O . TYR A 1 158 ? 9.135 -6.706 -23.805 1.00 32.88 158 TYR A O 1
ATOM 1264 N N . TYR A 1 159 ? 10.348 -8.572 -24.035 1.00 32.03 159 TYR A N 1
ATOM 1265 C CA . TYR A 1 159 ? 9.190 -9.432 -24.185 1.00 32.03 159 TYR A CA 1
ATOM 1266 C C . TYR A 1 159 ? 8.540 -9.601 -22.806 1.00 32.03 159 TYR A C 1
ATOM 1268 O O . TYR A 1 159 ? 9.171 -10.073 -21.858 1.00 32.03 159 TYR A O 1
ATOM 1276 N N . TYR A 1 160 ? 7.275 -9.184 -22.670 1.00 33.34 160 TYR A N 1
ATOM 1277 C CA . TYR A 1 160 ? 6.467 -9.569 -21.515 1.00 33.34 160 TYR A CA 1
ATOM 1278 C C . TYR A 1 160 ? 6.271 -11.081 -21.604 1.00 33.34 160 TYR A C 1
ATOM 1280 O O . TYR A 1 160 ? 5.501 -11.579 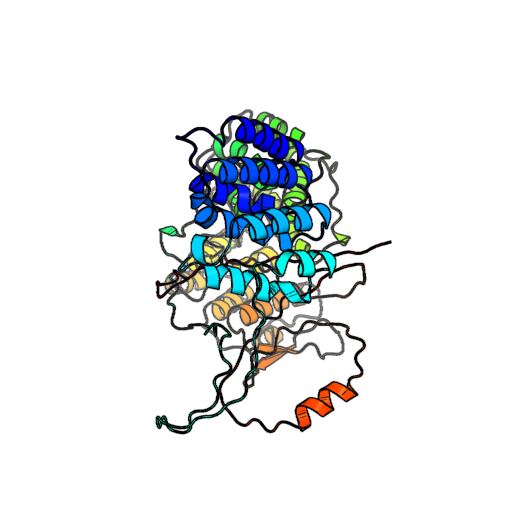-22.425 1.00 33.34 160 TYR A O 1
ATOM 1288 N N . ASP A 1 161 ? 7.047 -11.810 -20.809 1.00 37.19 161 ASP A N 1
ATOM 1289 C CA . ASP A 1 161 ? 6.901 -13.247 -20.708 1.00 37.19 161 ASP A CA 1
ATOM 1290 C C . ASP A 1 161 ? 5.669 -13.568 -19.852 1.00 37.19 161 ASP A C 1
ATOM 1292 O O . ASP A 1 161 ? 5.732 -13.656 -18.624 1.00 37.19 161 ASP A O 1
ATOM 1296 N N . ASN A 1 162 ? 4.524 -13.756 -20.512 1.00 41.88 162 ASN A N 1
ATOM 1297 C CA . ASN A 1 162 ? 3.291 -14.219 -19.870 1.00 41.88 162 ASN A CA 1
ATOM 1298 C C . ASN A 1 162 ? 3.422 -15.643 -19.292 1.00 41.88 162 ASN A C 1
ATOM 1300 O O . ASN A 1 162 ? 2.467 -16.123 -18.681 1.00 41.88 162 ASN A O 1
ATOM 1304 N N . SER A 1 163 ? 4.539 -16.348 -19.525 1.00 42.25 163 SER A N 1
ATOM 1305 C CA . SER A 1 163 ? 4.774 -17.710 -19.035 1.00 42.25 163 SER A CA 1
ATOM 1306 C C . SER A 1 163 ? 5.425 -17.764 -17.651 1.00 42.25 163 SER A C 1
ATOM 1308 O O . SER A 1 163 ? 5.503 -18.849 -17.066 1.00 42.25 163 SER A O 1
ATOM 1310 N N . VAL A 1 164 ? 5.820 -16.618 -17.074 1.00 50.12 164 VAL A N 1
ATOM 1311 C CA . VAL A 1 164 ? 6.287 -16.566 -15.684 1.00 50.12 164 VAL A CA 1
ATOM 1312 C C . VAL A 1 164 ? 5.120 -16.909 -14.764 1.00 50.12 164 VAL A C 1
ATOM 1314 O O . VAL A 1 164 ? 4.237 -16.092 -14.501 1.00 50.12 164 VAL A O 1
ATOM 1317 N N . ASN A 1 165 ? 5.125 -18.138 -14.254 1.00 60.38 165 ASN A N 1
ATOM 1318 C CA . ASN A 1 165 ? 4.218 -18.553 -13.198 1.00 60.38 165 ASN A CA 1
ATOM 1319 C C . ASN A 1 165 ? 4.626 -17.826 -11.909 1.00 60.38 165 ASN A C 1
ATOM 1321 O O . ASN A 1 165 ? 5.604 -18.192 -11.254 1.00 60.38 165 ASN A O 1
ATOM 1325 N N . ILE A 1 166 ? 3.926 -16.734 -11.604 1.00 70.06 166 ILE A N 1
ATOM 1326 C CA . ILE A 1 166 ? 4.116 -15.994 -10.363 1.00 70.06 166 ILE A CA 1
ATOM 1327 C C . ILE A 1 166 ? 3.431 -16.791 -9.261 1.00 70.06 166 ILE A C 1
ATOM 1329 O O . ILE A 1 166 ? 2.204 -16.846 -9.199 1.00 70.06 166 ILE A O 1
ATOM 1333 N N . ASP A 1 167 ? 4.226 -17.358 -8.359 1.00 83.69 167 ASP A N 1
ATOM 1334 C CA . ASP A 1 167 ? 3.693 -17.811 -7.084 1.00 83.69 167 ASP A CA 1
ATOM 1335 C C . ASP A 1 167 ? 3.376 -16.584 -6.217 1.00 83.69 167 ASP A C 1
ATOM 1337 O O . ASP A 1 167 ? 4.251 -15.977 -5.587 1.00 83.69 167 ASP A O 1
ATOM 1341 N N . TYR A 1 168 ? 2.110 -16.166 -6.272 1.00 84.19 168 TYR A N 1
ATOM 1342 C CA . TYR A 1 168 ? 1.589 -15.008 -5.549 1.00 84.19 168 TYR A CA 1
ATOM 1343 C C . TYR A 1 168 ? 1.685 -15.173 -4.028 1.00 84.19 168 TYR A C 1
ATOM 1345 O O . TYR A 1 168 ? 1.780 -14.166 -3.322 1.00 84.19 168 TYR A O 1
ATOM 1353 N N . PHE A 1 169 ? 1.666 -16.417 -3.541 1.00 91.06 169 PHE A N 1
ATOM 1354 C CA . PHE A 1 169 ? 1.510 -16.763 -2.126 1.00 91.06 169 PHE A CA 1
ATOM 1355 C C . PHE A 1 169 ? 2.675 -17.610 -1.605 1.00 91.06 169 PHE A C 1
ATOM 1357 O O . PHE A 1 169 ? 2.523 -18.365 -0.649 1.00 91.06 169 PHE A O 1
ATOM 1364 N N . ALA A 1 170 ? 3.845 -17.474 -2.234 1.00 88.31 170 ALA A N 1
ATOM 1365 C CA . ALA A 1 170 ? 5.075 -18.080 -1.750 1.00 88.31 170 ALA A CA 1
ATOM 1366 C C . ALA A 1 170 ? 5.382 -17.611 -0.316 1.00 88.31 170 ALA A C 1
ATOM 1368 O O . ALA A 1 170 ? 5.246 -16.420 -0.007 1.00 88.31 170 ALA A O 1
ATOM 1369 N N . ASP A 1 171 ? 5.840 -18.526 0.542 1.00 91.00 171 ASP A N 1
ATOM 1370 C CA . ASP A 1 171 ? 6.091 -18.259 1.966 1.00 91.00 171 ASP A CA 1
ATOM 1371 C C . ASP A 1 171 ? 7.054 -17.077 2.182 1.00 91.00 171 ASP A C 1
ATOM 1373 O O . ASP A 1 171 ? 6.859 -16.279 3.099 1.00 91.00 171 ASP A O 1
ATOM 1377 N N . GLU A 1 172 ? 8.061 -16.894 1.321 1.00 89.38 172 GLU A N 1
ATOM 1378 C CA . GLU A 1 172 ? 9.010 -15.775 1.403 1.00 89.38 172 GLU A CA 1
ATOM 1379 C C . GLU A 1 172 ? 8.388 -14.400 1.123 1.00 89.38 172 GLU A C 1
ATOM 1381 O O . GLU A 1 172 ? 8.982 -13.373 1.454 1.00 89.38 172 GLU A O 1
ATOM 1386 N N . ARG A 1 173 ? 7.204 -14.360 0.504 1.00 86.38 173 ARG A N 1
ATOM 1387 C CA . ARG A 1 173 ? 6.449 -13.125 0.271 1.00 86.38 173 ARG A CA 1
ATOM 1388 C C . ARG A 1 173 ? 5.515 -12.818 1.423 1.00 86.38 173 ARG A C 1
ATOM 1390 O O . ARG A 1 173 ? 4.949 -11.731 1.441 1.00 86.38 173 ARG A O 1
ATOM 1397 N N . LYS A 1 174 ? 5.289 -13.746 2.349 1.00 93.06 174 LYS A N 1
ATOM 1398 C CA . LYS A 1 174 ? 4.312 -13.557 3.414 1.00 93.06 174 LYS A CA 1
ATOM 1399 C C . LYS A 1 174 ? 4.667 -12.339 4.260 1.00 93.06 174 LYS A C 1
ATOM 1401 O O . LYS A 1 174 ? 5.804 -12.163 4.689 1.00 93.06 174 LYS A O 1
ATOM 1406 N N . ILE A 1 175 ? 3.678 -11.484 4.483 1.00 91.81 175 ILE A N 1
ATOM 1407 C CA . ILE A 1 175 ? 3.853 -10.275 5.280 1.00 91.81 175 ILE A CA 1
ATOM 1408 C C . ILE A 1 175 ? 3.787 -10.637 6.759 1.00 91.81 175 ILE A C 1
ATOM 1410 O O . ILE A 1 175 ? 2.821 -11.246 7.223 1.00 91.81 175 ILE A O 1
ATOM 1414 N N . THR A 1 176 ? 4.803 -10.203 7.498 1.00 92.94 176 THR A N 1
ATOM 1415 C CA . THR A 1 176 ? 4.883 -10.348 8.952 1.00 92.94 176 THR A CA 1
ATOM 1416 C C . THR A 1 176 ? 4.499 -9.030 9.616 1.00 92.94 176 THR A C 1
ATOM 1418 O O . THR A 1 176 ? 5.002 -7.969 9.246 1.00 92.94 176 THR A O 1
ATOM 1421 N N . LEU A 1 177 ? 3.581 -9.098 10.580 1.00 95.12 177 LEU A N 1
ATOM 1422 C CA . LEU A 1 177 ? 3.202 -7.962 11.423 1.00 95.12 177 LEU A CA 1
ATOM 1423 C C . LEU A 1 177 ? 4.169 -7.832 12.604 1.00 95.12 177 LEU A C 1
ATOM 1425 O O . LEU A 1 177 ? 4.830 -8.801 12.962 1.00 95.12 177 LEU A O 1
ATOM 1429 N N . TYR A 1 178 ? 4.221 -6.655 13.224 1.00 95.81 178 TYR A N 1
ATOM 1430 C CA . TYR A 1 178 ? 5.060 -6.430 14.403 1.00 95.81 178 TYR A CA 1
ATOM 1431 C C . TYR A 1 178 ? 4.601 -7.269 15.597 1.00 95.81 178 TYR A C 1
ATOM 1433 O O . TYR A 1 178 ? 3.398 -7.425 15.842 1.00 95.81 178 TYR A O 1
ATOM 1441 N N . ASP A 1 179 ? 5.566 -7.769 16.364 1.00 92.69 179 ASP A N 1
ATOM 1442 C CA . ASP A 1 179 ? 5.318 -8.729 17.442 1.00 92.69 179 ASP A CA 1
ATOM 1443 C C . ASP A 1 179 ? 4.893 -8.059 18.757 1.00 92.69 179 ASP A C 1
ATOM 1445 O O . ASP A 1 179 ? 4.145 -8.657 19.552 1.00 92.69 179 ASP A O 1
ATOM 1449 N N . ASP A 1 180 ? 5.336 -6.816 18.981 1.00 94.56 180 ASP A N 1
ATOM 1450 C CA . ASP A 1 180 ? 5.074 -6.049 20.196 1.00 94.56 180 ASP A CA 1
ATOM 1451 C C . ASP A 1 180 ? 4.973 -4.522 19.992 1.00 94.56 180 ASP A C 1
ATOM 1453 O O . ASP A 1 180 ? 5.184 -3.962 18.914 1.00 94.56 180 ASP A O 1
ATOM 1457 N N . PHE A 1 181 ? 4.607 -3.828 21.074 1.00 93.88 181 PHE A N 1
ATOM 1458 C CA . PHE A 1 181 ? 4.447 -2.375 21.091 1.00 93.88 181 PHE A CA 1
ATOM 1459 C C . PHE A 1 181 ? 5.768 -1.606 20.891 1.00 93.88 181 PHE A C 1
ATOM 1461 O O . PHE A 1 181 ? 5.750 -0.496 20.360 1.00 93.88 181 PHE A O 1
ATOM 1468 N N . ASN A 1 182 ? 6.920 -2.163 21.280 1.00 93.62 182 ASN A N 1
ATOM 1469 C CA . ASN A 1 182 ? 8.209 -1.492 21.100 1.00 93.62 182 ASN A CA 1
ATOM 1470 C C . ASN A 1 182 ? 8.605 -1.461 19.624 1.00 93.62 182 ASN A C 1
ATOM 1472 O O . ASN A 1 182 ? 9.069 -0.425 19.145 1.00 93.62 182 ASN A O 1
ATOM 1476 N N . GLU A 1 183 ? 8.388 -2.558 18.897 1.00 94.94 183 GLU A N 1
ATOM 1477 C CA . GLU A 1 183 ? 8.591 -2.604 17.448 1.00 94.94 183 GLU A CA 1
ATOM 1478 C C . GLU A 1 183 ? 7.692 -1.606 16.724 1.00 94.94 183 GLU A C 1
ATOM 1480 O O . GLU A 1 183 ? 8.163 -0.885 15.843 1.00 94.94 183 GLU A O 1
ATOM 1485 N N . LEU A 1 184 ? 6.423 -1.505 17.131 1.00 94.19 184 LEU A N 1
ATOM 1486 C CA . LEU A 1 184 ? 5.497 -0.505 16.608 1.00 94.19 184 LEU A CA 1
ATOM 1487 C C . LEU A 1 184 ? 6.071 0.913 16.794 1.00 94.19 184 LEU A C 1
ATOM 1489 O O . LEU A 1 184 ? 6.184 1.673 15.835 1.00 94.19 184 LEU A O 1
ATOM 1493 N N . ILE A 1 185 ? 6.490 1.273 18.009 1.00 91.25 185 ILE A N 1
ATOM 1494 C CA . ILE A 1 185 ? 7.061 2.597 18.297 1.00 91.25 185 ILE A CA 1
ATOM 1495 C C . ILE A 1 185 ? 8.348 2.856 17.503 1.00 91.25 185 ILE A C 1
ATOM 1497 O O . ILE A 1 185 ? 8.519 3.945 16.950 1.00 91.25 185 ILE A O 1
ATOM 1501 N N . PHE A 1 186 ? 9.240 1.868 17.431 1.00 90.31 186 PHE A N 1
ATOM 1502 C CA . PHE A 1 186 ? 10.504 1.968 16.707 1.00 90.31 186 PHE A CA 1
ATOM 1503 C C . PHE A 1 186 ? 10.281 2.206 15.209 1.00 90.31 186 PHE A C 1
ATOM 1505 O O . PHE A 1 186 ? 10.880 3.113 14.628 1.00 90.31 186 PHE A O 1
ATOM 1512 N N . ASN A 1 187 ? 9.378 1.437 14.595 1.00 90.88 187 ASN A N 1
ATOM 1513 C CA . ASN A 1 187 ? 9.138 1.500 13.159 1.00 90.88 187 ASN A CA 1
ATOM 1514 C C . ASN A 1 187 ? 8.348 2.740 12.726 1.00 90.88 187 ASN A C 1
ATOM 1516 O O . ASN A 1 187 ? 8.483 3.141 11.573 1.00 90.88 187 ASN A O 1
ATOM 1520 N N . PHE A 1 188 ? 7.607 3.416 13.618 1.00 90.25 188 PHE A N 1
ATOM 1521 C CA . PHE A 1 188 ? 6.901 4.656 13.254 1.00 90.25 188 PHE A CA 1
ATOM 1522 C C . PHE A 1 188 ? 7.839 5.702 12.631 1.00 90.25 188 PHE A C 1
ATOM 1524 O O . PHE A 1 188 ? 7.472 6.365 11.664 1.00 90.25 188 PHE A O 1
ATOM 1531 N N . GLY A 1 189 ? 9.061 5.840 13.160 1.00 83.50 189 GLY A N 1
ATOM 1532 C CA . GLY A 1 189 ? 10.022 6.812 12.635 1.00 83.50 189 GLY A CA 1
ATOM 1533 C C . GLY A 1 189 ? 10.613 6.446 11.275 1.00 83.50 189 GLY A C 1
ATOM 1534 O O . GLY A 1 189 ? 11.032 7.335 10.531 1.00 83.50 189 GLY A O 1
ATOM 1535 N N . GLN A 1 190 ? 10.589 5.161 10.926 1.00 85.38 190 GLN A N 1
ATOM 1536 C CA . GLN A 1 190 ? 11.058 4.669 9.634 1.00 85.38 190 GLN A CA 1
ATOM 1537 C C . GLN A 1 190 ? 10.049 4.981 8.522 1.00 85.38 190 GLN A C 1
ATOM 1539 O O . GLN A 1 190 ? 10.462 5.267 7.403 1.00 85.38 190 GLN A O 1
ATOM 1544 N N . LEU A 1 191 ? 8.750 5.055 8.850 1.00 88.38 191 LEU A N 1
ATOM 1545 C CA . LEU A 1 191 ? 7.671 5.320 7.888 1.00 88.38 191 LEU A CA 1
ATOM 1546 C C . LEU A 1 191 ? 7.813 6.651 7.137 1.00 88.38 191 LEU A C 1
ATOM 1548 O O . LEU A 1 191 ? 7.322 6.779 6.020 1.00 88.38 191 LEU A O 1
ATOM 1552 N N . GLU A 1 192 ? 8.457 7.656 7.737 1.00 83.38 192 GLU A N 1
ATOM 1553 C CA . GLU A 1 192 ? 8.681 8.947 7.073 1.00 83.38 192 GLU A CA 1
ATOM 1554 C C . GLU A 1 192 ? 9.576 8.810 5.837 1.00 83.38 192 GLU A C 1
ATOM 1556 O O . GLU A 1 192 ? 9.343 9.466 4.819 1.00 83.38 192 GLU A O 1
ATOM 1561 N N . HIS A 1 193 ? 10.581 7.944 5.943 1.00 78.62 193 HIS A N 1
ATOM 1562 C CA . HIS A 1 193 ? 11.616 7.728 4.938 1.00 78.62 193 HIS A CA 1
ATOM 1563 C C . HIS A 1 193 ? 11.349 6.476 4.093 1.00 78.62 193 HIS A C 1
ATOM 1565 O O . HIS A 1 193 ? 12.143 6.166 3.213 1.00 78.62 193 HIS A O 1
ATOM 1571 N N . GLY A 1 194 ? 10.263 5.750 4.381 1.00 68.19 194 GLY A N 1
ATOM 1572 C CA . GLY A 1 194 ? 9.865 4.560 3.646 1.00 68.19 194 GLY A CA 1
ATOM 1573 C C . GLY A 1 194 ? 9.434 4.905 2.224 1.00 68.19 194 GLY A C 1
ATOM 1574 O O . GLY A 1 194 ? 8.524 5.714 2.016 1.00 68.19 194 GLY A O 1
ATOM 1575 N N . ASP A 1 195 ? 10.067 4.258 1.247 1.00 64.75 195 ASP A N 1
ATOM 1576 C CA . ASP A 1 195 ? 9.730 4.393 -0.174 1.00 64.75 195 ASP A CA 1
ATOM 1577 C C . ASP A 1 195 ? 8.513 3.536 -0.561 1.00 64.75 195 ASP A C 1
ATOM 1579 O O . ASP A 1 195 ? 7.904 3.742 -1.615 1.00 64.75 195 ASP A O 1
ATOM 1583 N N . ASN A 1 196 ? 8.138 2.574 0.292 1.00 72.19 196 ASN A N 1
ATOM 1584 C CA . ASN A 1 196 ? 7.051 1.643 0.035 1.00 72.19 196 ASN A CA 1
ATOM 1585 C C . ASN A 1 196 ? 5.821 1.953 0.912 1.00 72.19 196 ASN A C 1
ATOM 1587 O O . ASN A 1 196 ? 5.876 1.786 2.133 1.00 72.19 196 ASN A O 1
ATOM 1591 N N . PRO A 1 197 ? 4.668 2.333 0.322 1.00 74.88 197 PRO A N 1
ATOM 1592 C CA . PRO A 1 197 ? 3.451 2.614 1.086 1.00 74.88 197 PRO A CA 1
ATOM 1593 C C . PRO A 1 197 ? 2.944 1.414 1.895 1.00 74.88 197 PRO A C 1
ATOM 1595 O O . PRO A 1 197 ? 2.227 1.614 2.877 1.00 74.88 197 PRO A O 1
ATOM 1598 N N . ILE A 1 198 ? 3.338 0.186 1.532 1.00 82.12 198 ILE A N 1
ATOM 1599 C CA . ILE A 1 198 ? 2.961 -1.023 2.268 1.00 82.12 198 ILE A CA 1
ATOM 1600 C C . ILE A 1 198 ? 3.441 -0.991 3.723 1.00 82.12 198 ILE A C 1
ATOM 1602 O O . ILE A 1 198 ? 2.791 -1.569 4.586 1.00 82.12 198 ILE A O 1
ATOM 1606 N N . GLU A 1 199 ? 4.546 -0.304 4.022 1.00 86.12 199 GLU A N 1
ATOM 1607 C CA . GLU A 1 199 ? 5.113 -0.243 5.373 1.00 86.12 199 GLU A CA 1
ATOM 1608 C C . GLU A 1 199 ? 4.151 0.444 6.344 1.00 86.12 199 GLU A C 1
ATOM 1610 O O . GLU A 1 199 ? 3.963 -0.004 7.475 1.00 86.12 199 GLU A O 1
ATOM 1615 N N . ILE A 1 200 ? 3.461 1.489 5.879 1.00 90.88 200 ILE A N 1
ATOM 1616 C CA . ILE A 1 200 ? 2.436 2.175 6.667 1.00 90.88 200 ILE A CA 1
ATOM 1617 C C . ILE A 1 200 ? 1.207 1.273 6.845 1.00 90.88 200 ILE A C 1
ATOM 1619 O O . ILE A 1 200 ? 0.575 1.278 7.900 1.00 90.88 200 ILE A O 1
ATOM 1623 N N . GLU A 1 201 ? 0.869 0.457 5.849 1.00 91.25 201 GLU A N 1
ATOM 1624 C CA . GLU A 1 201 ? -0.230 -0.507 5.956 1.00 91.25 201 GLU A CA 1
ATOM 1625 C C . GLU A 1 201 ? 0.086 -1.652 6.923 1.00 91.25 201 GLU A C 1
ATOM 1627 O O . GLU A 1 201 ? -0.777 -2.034 7.716 1.00 91.25 201 GLU A O 1
ATOM 1632 N N . ILE A 1 202 ? 1.328 -2.146 6.922 1.00 92.56 202 ILE A N 1
ATOM 1633 C CA . ILE A 1 202 ? 1.839 -3.103 7.911 1.00 92.56 202 ILE A CA 1
ATOM 1634 C C . ILE A 1 202 ? 1.789 -2.479 9.302 1.00 92.56 202 ILE A C 1
ATOM 1636 O O . ILE A 1 202 ? 1.338 -3.135 10.241 1.00 92.56 202 ILE A O 1
ATOM 1640 N N . TYR A 1 203 ? 2.172 -1.207 9.443 1.00 95.56 203 TYR A N 1
ATOM 1641 C CA . TYR A 1 203 ? 2.044 -0.484 10.705 1.00 95.56 203 TYR A CA 1
ATOM 1642 C C . TYR A 1 203 ? 0.586 -0.423 11.179 1.00 95.56 203 TYR A C 1
ATOM 1644 O O . TYR A 1 203 ? 0.304 -0.784 12.320 1.00 95.56 203 TYR A O 1
ATOM 1652 N N . MET A 1 204 ? -0.353 -0.014 10.317 1.00 95.44 204 MET A N 1
ATOM 1653 C CA . MET A 1 204 ? -1.784 0.057 10.649 1.00 95.44 204 MET A CA 1
ATOM 1654 C C . MET A 1 204 ? -2.348 -1.316 11.044 1.00 95.44 204 MET A C 1
ATOM 1656 O O . MET A 1 204 ? -3.056 -1.431 12.045 1.00 95.44 204 MET A O 1
ATOM 1660 N N . ALA A 1 205 ? -2.007 -2.370 10.300 1.00 94.94 205 ALA A N 1
ATOM 1661 C CA . ALA A 1 205 ? -2.439 -3.734 10.598 1.00 94.94 205 ALA A CA 1
ATOM 1662 C C . ALA A 1 205 ? -1.846 -4.255 11.918 1.00 94.94 205 ALA A C 1
ATOM 1664 O O . ALA A 1 205 ? -2.565 -4.830 12.739 1.00 94.94 205 ALA A O 1
ATOM 1665 N N . SER A 1 206 ? -0.556 -4.002 12.154 1.00 95.94 206 SER A N 1
ATOM 1666 C CA . SER A 1 206 ? 0.130 -4.359 13.400 1.00 95.94 206 SER A CA 1
ATOM 1667 C C . SER A 1 206 ? -0.474 -3.619 14.588 1.00 95.94 206 SER A C 1
ATOM 1669 O O . SER A 1 206 ? -0.735 -4.235 15.616 1.00 95.94 206 SER A O 1
ATOM 1671 N N . TYR A 1 207 ? -0.781 -2.327 14.435 1.00 95.06 207 TYR A N 1
ATOM 1672 C CA . TYR A 1 207 ? -1.442 -1.518 15.459 1.00 95.06 207 TYR A CA 1
ATOM 1673 C C . TYR A 1 207 ? -2.765 -2.155 15.909 1.00 95.06 207 TYR A C 1
ATOM 1675 O O . TYR A 1 207 ? -2.948 -2.404 17.102 1.00 95.06 207 TYR A O 1
ATOM 1683 N N . LEU A 1 208 ? -3.664 -2.470 14.964 1.00 93.56 208 LEU A N 1
ATOM 1684 C CA . LEU A 1 208 ? -4.962 -3.087 15.274 1.00 93.56 208 LEU A CA 1
ATOM 1685 C C . LEU A 1 208 ? -4.793 -4.461 15.943 1.00 93.56 208 LEU A C 1
ATOM 1687 O O . LEU A 1 208 ? -5.434 -4.738 16.957 1.00 93.56 208 LEU A O 1
ATOM 1691 N N . SER A 1 209 ? -3.904 -5.298 15.400 1.00 91.81 209 SER A N 1
ATOM 1692 C CA . SER A 1 209 ? -3.643 -6.657 15.891 1.00 91.81 209 SER A CA 1
ATOM 1693 C C . SER A 1 209 ? -3.081 -6.663 17.318 1.00 91.81 209 SER A C 1
ATOM 1695 O O . SER A 1 209 ? -3.589 -7.355 18.201 1.00 91.81 209 SER A O 1
ATOM 1697 N N . LEU A 1 210 ? -2.068 -5.838 17.588 1.00 92.88 210 LEU A N 1
ATOM 1698 C CA . LEU A 1 210 ? -1.438 -5.730 18.905 1.00 92.88 210 LEU A CA 1
ATOM 1699 C C . LEU A 1 210 ? -2.402 -5.182 19.963 1.00 92.88 210 LEU A C 1
ATOM 1701 O O . LEU A 1 210 ? -2.405 -5.658 21.104 1.00 92.88 210 LEU A O 1
ATOM 1705 N N . LYS A 1 211 ? -3.238 -4.205 19.594 1.00 89.38 211 LYS A N 1
ATOM 1706 C CA . LYS A 1 211 ? -4.235 -3.627 20.499 1.00 89.38 211 LYS A CA 1
ATOM 1707 C C . LYS A 1 211 ? -5.290 -4.660 20.890 1.00 89.38 211 LYS A C 1
ATOM 1709 O O . LYS A 1 211 ? -5.583 -4.813 22.074 1.00 89.38 211 LYS A O 1
ATOM 1714 N N . GLN A 1 212 ? -5.785 -5.434 19.924 1.00 86.19 212 GLN A N 1
ATOM 1715 C CA . GLN A 1 212 ? -6.715 -6.534 20.180 1.00 86.19 212 GLN A CA 1
ATOM 1716 C C . GLN A 1 212 ? -6.099 -7.616 21.082 1.00 86.19 212 GLN A C 1
ATOM 1718 O O . GLN A 1 212 ? -6.746 -8.088 22.015 1.00 86.19 212 GLN A O 1
ATOM 1723 N N . GLN A 1 213 ? -4.837 -7.979 20.853 1.00 88.44 213 GLN A N 1
ATOM 1724 C CA . GLN A 1 213 ? -4.122 -8.957 21.681 1.00 88.44 213 GLN A CA 1
ATOM 1725 C C . GLN A 1 213 ? -3.828 -8.451 23.107 1.00 88.44 213 GLN A C 1
ATOM 1727 O O . GLN A 1 213 ? -3.256 -9.189 23.909 1.00 88.44 213 GLN A O 1
ATOM 1732 N N . GLY A 1 214 ? -4.177 -7.202 23.442 1.00 89.50 214 GLY A N 1
ATOM 1733 C CA . GLY A 1 214 ? -3.879 -6.602 24.741 1.00 89.50 214 GLY A CA 1
ATOM 1734 C C . GLY A 1 214 ? -2.379 -6.417 24.982 1.00 89.50 214 GLY A C 1
ATOM 1735 O O . GLY A 1 214 ? -1.944 -6.393 26.130 1.00 89.50 214 GLY A O 1
ATOM 1736 N N . LYS A 1 215 ? -1.581 -6.308 23.909 1.00 91.19 215 LYS A N 1
ATOM 1737 C CA . LYS A 1 215 ? -0.117 -6.152 23.964 1.00 91.19 215 LYS A CA 1
ATOM 1738 C C . LYS A 1 215 ? 0.340 -4.699 24.139 1.00 91.19 215 LYS A C 1
ATOM 1740 O O . LYS A 1 215 ? 1.539 -4.433 24.170 1.00 91.19 215 LYS A O 1
ATOM 1745 N N . PHE A 1 216 ? -0.596 -3.759 24.251 1.00 92.50 216 PHE A N 1
ATOM 1746 C CA . PHE A 1 216 ? -0.293 -2.364 24.555 1.00 92.50 216 PHE A CA 1
ATOM 1747 C C . PHE A 1 216 ? -0.026 -2.211 26.062 1.00 92.50 216 PHE A C 1
ATOM 1749 O O . PHE A 1 216 ? -0.782 -2.754 26.874 1.00 92.50 216 PHE A O 1
ATOM 1756 N N . PRO A 1 217 ? 1.037 -1.496 26.469 1.00 92.56 217 PRO A N 1
ATOM 1757 C CA . PRO A 1 217 ? 1.304 -1.236 27.878 1.00 92.56 217 PRO A CA 1
ATOM 1758 C C . PRO A 1 217 ? 0.282 -0.249 28.466 1.00 92.56 217 PRO A C 1
ATOM 1760 O O . PRO A 1 217 ? -0.386 0.486 27.746 1.00 92.56 217 PRO A O 1
ATOM 1763 N N . SER A 1 218 ? 0.170 -0.183 29.796 1.00 90.38 218 SER A N 1
ATOM 1764 C CA . SER A 1 218 ? -0.796 0.708 30.467 1.00 90.38 218 SER A CA 1
ATOM 1765 C C . SER A 1 218 ? -0.539 2.206 30.250 1.00 90.38 218 SER A C 1
ATOM 1767 O O . SER A 1 218 ? -1.413 3.026 30.517 1.00 90.38 218 SER A O 1
ATOM 1769 N N . ASP A 1 219 ? 0.675 2.570 29.837 1.00 91.19 219 ASP A N 1
ATOM 1770 C CA . ASP A 1 219 ? 1.114 3.931 29.525 1.00 91.19 219 ASP A CA 1
ATOM 1771 C C . ASP A 1 219 ? 1.289 4.172 28.010 1.00 91.19 219 ASP A C 1
ATOM 1773 O O . ASP A 1 219 ? 1.905 5.166 27.613 1.00 91.19 219 ASP A O 1
ATOM 1777 N N . ASP A 1 220 ? 0.714 3.304 27.170 1.00 89.50 220 ASP A N 1
ATOM 1778 C CA . ASP A 1 220 ? 0.731 3.345 25.700 1.00 89.50 220 ASP A CA 1
ATOM 1779 C C . ASP A 1 220 ? 0.541 4.747 25.104 1.00 89.50 220 ASP A C 1
ATOM 1781 O O . ASP A 1 220 ? 1.340 5.211 24.291 1.00 89.50 220 ASP A O 1
ATOM 1785 N N . ASN A 1 221 ? -0.485 5.462 25.553 1.00 87.50 221 ASN A N 1
ATOM 1786 C CA . ASN A 1 221 ? -0.848 6.788 25.085 1.00 87.50 221 ASN A CA 1
ATOM 1787 C C . ASN A 1 221 ? 0.244 7.814 25.389 1.00 87.50 221 ASN A C 1
ATOM 1789 O O . ASN A 1 221 ? 0.453 8.738 24.606 1.00 87.50 221 ASN A O 1
ATOM 1793 N N . THR A 1 222 ? 0.944 7.668 26.516 1.00 90.50 222 THR A N 1
ATOM 1794 C CA . THR A 1 222 ? 2.056 8.554 26.882 1.00 90.50 222 THR A CA 1
ATOM 1795 C C . THR A 1 222 ? 3.256 8.292 25.976 1.00 90.50 222 THR A C 1
ATOM 1797 O O . THR A 1 222 ? 3.849 9.238 25.455 1.00 90.50 222 THR A O 1
ATOM 1800 N N . GLN A 1 223 ? 3.580 7.019 25.736 1.00 91.75 223 GLN A N 1
ATOM 1801 C CA . GLN A 1 223 ? 4.702 6.629 24.880 1.00 91.75 223 GLN A CA 1
ATOM 1802 C C . GLN A 1 223 ? 4.466 7.007 23.410 1.00 91.75 223 GLN A C 1
ATOM 1804 O O . GLN A 1 223 ? 5.330 7.635 22.795 1.00 91.75 223 GLN A O 1
ATOM 1809 N N . LEU A 1 224 ? 3.274 6.721 22.869 1.00 90.38 224 LEU A N 1
ATOM 1810 C CA . LEU A 1 224 ? 2.880 7.112 21.511 1.00 90.38 224 LEU A CA 1
ATOM 1811 C C . LEU A 1 224 ? 2.979 8.626 21.325 1.00 90.38 224 LEU A C 1
ATOM 1813 O O . LEU A 1 224 ? 3.627 9.084 20.386 1.00 90.38 224 LEU A O 1
ATOM 1817 N N . LYS A 1 225 ? 2.408 9.417 22.244 1.00 91.00 225 LYS A N 1
ATOM 1818 C CA . LYS A 1 225 ? 2.477 10.886 22.180 1.00 91.00 225 LYS A CA 1
ATOM 1819 C C . LYS A 1 225 ? 3.915 11.400 22.222 1.00 91.00 225 LYS A C 1
ATOM 1821 O O . LYS A 1 225 ? 4.254 12.295 21.459 1.00 91.00 225 LYS A O 1
ATOM 1826 N N . SER A 1 226 ? 4.790 10.793 23.026 1.00 89.75 226 SER A N 1
ATOM 1827 C CA . SER A 1 226 ? 6.202 11.196 23.086 1.00 89.75 226 SER A CA 1
ATOM 1828 C C . SER A 1 226 ? 6.934 11.043 21.746 1.00 89.75 226 SER A C 1
ATOM 1830 O O . SER A 1 226 ? 7.794 11.867 21.424 1.00 89.75 226 SER A O 1
ATOM 1832 N N . VAL A 1 227 ? 6.609 10.013 20.960 1.00 88.06 227 VAL A N 1
ATOM 1833 C CA . VAL A 1 227 ? 7.172 9.834 19.613 1.00 88.06 227 VAL A CA 1
ATOM 1834 C C . VAL A 1 227 ? 6.497 10.764 18.613 1.00 88.06 227 VAL A C 1
ATOM 1836 O O . VAL A 1 227 ? 7.179 11.446 17.849 1.00 88.06 227 VAL A O 1
ATOM 1839 N N . LEU A 1 228 ? 5.171 10.837 18.661 1.00 88.19 228 LEU A N 1
ATOM 1840 C CA . LEU A 1 228 ? 4.346 11.614 17.745 1.00 88.19 228 LEU A CA 1
ATOM 1841 C C . LEU A 1 228 ? 4.557 13.133 17.857 1.00 88.19 228 LEU A C 1
ATOM 1843 O O . LEU A 1 228 ? 4.505 13.823 16.838 1.00 88.19 228 LEU A O 1
ATOM 1847 N N . ASP A 1 229 ? 4.877 13.653 19.046 1.00 88.88 229 ASP A N 1
ATOM 1848 C CA . ASP A 1 229 ? 5.179 15.074 19.275 1.00 88.88 229 ASP A CA 1
ATOM 1849 C C . ASP A 1 229 ? 6.311 15.582 18.374 1.00 88.88 229 ASP A C 1
ATOM 1851 O O . ASP A 1 229 ? 6.283 16.734 17.936 1.00 88.88 229 ASP A O 1
ATOM 1855 N N . LYS A 1 230 ? 7.282 14.721 18.035 1.00 88.25 230 LYS A N 1
ATOM 1856 C CA . LYS A 1 230 ? 8.385 15.075 17.128 1.00 88.25 230 LYS A CA 1
ATOM 1857 C C . LYS A 1 230 ? 7.906 15.413 15.724 1.00 88.25 230 LYS A C 1
ATOM 1859 O O . LYS A 1 230 ? 8.579 16.175 15.045 1.00 88.25 230 LYS A O 1
ATOM 1864 N N . TYR A 1 231 ? 6.771 14.861 15.300 1.00 87.62 231 TYR A N 1
ATOM 1865 C CA . TYR A 1 231 ? 6.244 14.993 13.942 1.00 87.62 231 TYR A CA 1
ATOM 1866 C C . TYR A 1 231 ? 5.089 16.001 13.831 1.00 87.62 231 TYR A C 1
ATOM 1868 O O . TYR A 1 231 ? 4.612 16.284 12.722 1.00 87.62 231 TYR A O 1
ATOM 1876 N N . ARG A 1 232 ? 4.644 16.547 14.969 1.00 86.12 232 ARG A N 1
ATOM 1877 C CA . ARG A 1 232 ? 3.586 17.556 15.061 1.00 86.12 232 ARG A CA 1
ATOM 1878 C C . ARG A 1 232 ? 4.068 18.882 14.473 1.00 86.12 232 ARG A C 1
ATOM 1880 O O . ARG A 1 232 ? 5.175 19.331 14.774 1.00 86.12 232 ARG A O 1
ATOM 1887 N N . HIS A 1 233 ? 3.259 19.494 13.611 1.00 83.06 233 HIS A N 1
ATOM 1888 C CA . HIS A 1 233 ? 3.595 20.687 12.818 1.00 83.06 233 HIS A CA 1
ATOM 1889 C C . HIS A 1 233 ? 4.889 20.571 11.994 1.00 83.06 233 HIS A C 1
ATOM 1891 O O . HIS A 1 233 ? 5.420 21.582 11.536 1.00 83.06 233 HIS A O 1
ATOM 1897 N N . GLN A 1 234 ? 5.402 19.352 11.789 1.00 82.56 234 GLN A N 1
ATOM 1898 C CA . GLN A 1 234 ? 6.562 19.106 10.938 1.00 82.56 234 GLN A CA 1
ATOM 1899 C C . GLN A 1 234 ? 6.136 18.810 9.508 1.00 82.56 234 GLN A C 1
ATOM 1901 O O . GLN A 1 234 ? 5.152 18.106 9.252 1.00 82.56 234 GLN A O 1
ATOM 1906 N N . TRP A 1 235 ? 6.923 19.317 8.572 1.00 77.06 235 TRP A N 1
ATOM 1907 C CA . TRP A 1 235 ? 6.761 19.035 7.158 1.00 77.06 235 TRP A CA 1
ATOM 1908 C C . TRP A 1 235 ? 7.555 17.788 6.754 1.00 77.06 235 TRP A C 1
ATOM 1910 O O . TRP A 1 235 ? 8.642 17.559 7.273 1.00 77.06 235 TRP A O 1
ATOM 1920 N N . SER A 1 236 ? 7.015 17.014 5.812 1.00 81.06 236 SER A N 1
ATOM 1921 C CA . SER A 1 236 ? 7.671 15.855 5.203 1.00 81.06 236 SER A CA 1
ATOM 1922 C C . SER A 1 236 ? 7.419 15.857 3.694 1.00 81.06 236 SER A C 1
ATOM 1924 O O . SER A 1 236 ? 6.357 16.291 3.239 1.00 81.06 236 SER A O 1
ATOM 1926 N N . ASN A 1 237 ? 8.394 15.366 2.924 1.00 78.44 237 ASN A N 1
ATOM 1927 C CA . ASN A 1 237 ? 8.284 15.178 1.474 1.00 78.44 237 ASN A CA 1
ATOM 1928 C C . ASN A 1 237 ? 7.429 13.962 1.088 1.00 78.44 237 ASN A C 1
ATOM 1930 O O . ASN A 1 237 ? 6.963 13.873 -0.048 1.00 78.44 237 ASN A O 1
ATOM 1934 N N . ASN A 1 238 ? 7.224 13.022 2.012 1.00 83.19 238 ASN A N 1
ATOM 1935 C CA . ASN A 1 238 ? 6.462 11.811 1.753 1.00 83.19 238 ASN A CA 1
ATOM 1936 C C . ASN A 1 238 ? 4.962 12.087 1.934 1.00 83.19 238 ASN A C 1
ATOM 1938 O O . ASN A 1 238 ? 4.442 12.109 3.048 1.00 83.19 238 ASN A O 1
ATOM 1942 N N . TYR A 1 239 ? 4.245 12.307 0.828 1.00 79.88 239 TYR A N 1
ATOM 1943 C CA . TYR A 1 239 ? 2.820 12.660 0.857 1.00 79.88 239 TYR A CA 1
ATOM 1944 C C . TYR A 1 239 ? 1.926 11.587 1.495 1.00 79.88 239 TYR A C 1
ATOM 1946 O O . TYR A 1 239 ? 0.939 11.924 2.152 1.00 79.88 239 TYR A O 1
ATOM 1954 N N . ILE A 1 240 ? 2.264 10.308 1.317 1.00 81.31 240 ILE A N 1
ATOM 1955 C CA . ILE A 1 240 ? 1.518 9.178 1.884 1.00 81.31 240 ILE A CA 1
ATOM 1956 C C . ILE A 1 240 ? 1.701 9.167 3.404 1.00 81.31 240 ILE A C 1
ATOM 1958 O O . ILE A 1 240 ? 0.718 9.108 4.150 1.00 81.31 240 ILE A O 1
ATOM 1962 N N . PHE A 1 241 ? 2.944 9.341 3.863 1.00 86.38 241 PHE A N 1
ATOM 1963 C CA . PHE A 1 241 ? 3.248 9.512 5.278 1.00 86.38 241 PHE A CA 1
ATOM 1964 C C . PHE A 1 241 ? 2.574 10.753 5.865 1.00 86.38 241 PHE A C 1
ATOM 1966 O O . PHE A 1 241 ? 2.002 10.662 6.943 1.00 86.38 241 PHE A O 1
ATOM 1973 N N . VAL A 1 242 ? 2.562 11.896 5.168 1.00 85.94 242 VAL A N 1
ATOM 1974 C CA . VAL A 1 242 ? 1.881 13.117 5.641 1.00 85.94 242 VAL A CA 1
ATOM 1975 C C . VAL A 1 242 ? 0.399 12.853 5.906 1.00 85.94 242 VAL A C 1
ATOM 1977 O O . VAL A 1 242 ? -0.100 13.239 6.961 1.00 85.94 242 VAL A O 1
ATOM 1980 N N . ILE A 1 243 ? -0.297 12.168 4.995 1.00 85.56 243 ILE A N 1
ATOM 1981 C CA . ILE A 1 243 ? -1.719 11.835 5.171 1.00 85.56 243 ILE A CA 1
ATOM 1982 C C . ILE A 1 243 ? -1.919 10.918 6.370 1.00 85.56 243 ILE A C 1
ATOM 1984 O O . ILE A 1 243 ? -2.739 11.224 7.238 1.00 85.56 243 ILE A O 1
ATOM 1988 N N . PHE A 1 244 ? -1.159 9.822 6.422 1.00 89.62 244 PHE A N 1
ATOM 1989 C CA . PHE A 1 244 ? -1.234 8.870 7.521 1.00 89.62 244 PHE A CA 1
ATOM 1990 C C . PHE A 1 244 ? -0.946 9.545 8.862 1.00 89.62 244 PHE A C 1
ATOM 1992 O O . PHE A 1 244 ? -1.790 9.533 9.756 1.00 89.62 244 PHE A O 1
ATOM 1999 N N . LYS A 1 245 ? 0.210 10.202 8.973 1.00 90.06 245 LYS A N 1
ATOM 2000 C CA . LYS A 1 245 ? 0.662 10.913 10.165 1.00 90.06 245 LYS A CA 1
ATOM 2001 C C . LYS A 1 245 ? -0.384 11.911 10.641 1.00 90.06 245 LYS A C 1
ATOM 2003 O O . LYS A 1 245 ? -0.682 11.937 11.829 1.00 90.06 245 LYS A O 1
ATOM 2008 N N . THR A 1 246 ? -0.916 12.756 9.760 1.00 88.94 246 THR A N 1
ATOM 2009 C CA . THR A 1 246 ? -1.854 13.804 10.176 1.00 88.94 246 THR A CA 1
ATOM 2010 C C . THR A 1 246 ? -3.154 13.223 10.726 1.00 88.94 246 THR A C 1
ATOM 2012 O O . THR A 1 246 ? -3.598 13.644 11.795 1.00 88.94 246 THR A O 1
ATOM 2015 N N . GLU A 1 247 ? -3.762 12.258 10.035 1.00 89.88 247 GLU A N 1
ATOM 2016 C CA . GLU A 1 247 ? -4.975 11.605 10.538 1.00 89.88 247 GLU A CA 1
ATOM 2017 C C . GLU A 1 247 ? -4.696 10.836 11.837 1.00 89.88 247 GLU A C 1
ATOM 2019 O O . GLU A 1 247 ? -5.467 10.933 12.793 1.00 89.88 247 GLU A O 1
ATOM 2024 N N . PHE A 1 248 ? -3.560 10.139 11.916 1.00 91.94 248 PHE A N 1
ATOM 2025 C CA . PHE A 1 248 ? -3.162 9.388 13.103 1.00 91.94 248 PHE A CA 1
ATOM 2026 C C . PHE A 1 248 ? -2.886 10.299 14.309 1.00 91.94 248 PHE A C 1
ATOM 2028 O O . PHE A 1 248 ? -3.362 10.019 15.405 1.00 91.94 248 PHE A O 1
ATOM 2035 N N . LEU A 1 249 ? -2.208 11.437 14.119 1.00 89.62 249 LEU A N 1
ATOM 2036 C CA . LEU A 1 249 ? -2.019 12.465 15.151 1.00 89.62 249 LEU A CA 1
ATOM 2037 C C . LEU A 1 249 ? -3.363 12.980 15.671 1.00 89.62 249 LEU A C 1
ATOM 2039 O O . LEU A 1 249 ? -3.604 12.977 16.877 1.00 89.62 249 LEU A O 1
ATOM 2043 N N . ASN A 1 250 ? -4.260 13.385 14.772 1.00 90.50 250 ASN A N 1
ATOM 2044 C CA . ASN A 1 250 ? -5.577 13.883 15.164 1.00 90.50 250 ASN A CA 1
ATOM 2045 C C . ASN A 1 250 ? -6.380 12.822 15.938 1.00 90.50 250 ASN A C 1
ATOM 2047 O O . ASN A 1 250 ? -7.071 13.151 16.905 1.00 90.50 250 ASN A O 1
ATOM 2051 N N . HIS A 1 251 ? -6.251 11.546 15.560 1.00 91.81 251 HIS A N 1
ATOM 2052 C CA . HIS A 1 251 ? -6.854 10.422 16.275 1.00 91.81 251 HIS A CA 1
ATOM 2053 C C . HIS A 1 251 ? -6.266 10.231 17.683 1.00 91.81 251 HIS A C 1
ATOM 2055 O O . HIS A 1 251 ? -7.014 10.267 18.659 1.00 91.81 251 HIS A O 1
ATOM 2061 N N . ILE A 1 252 ? -4.939 10.122 17.818 1.00 90.19 252 ILE A N 1
ATOM 2062 C CA . ILE A 1 252 ? -4.259 9.871 19.106 1.00 90.19 252 ILE A CA 1
ATOM 2063 C C . ILE A 1 252 ? -4.426 11.032 20.099 1.00 90.19 252 ILE A C 1
ATOM 2065 O O . ILE A 1 252 ? -4.578 10.823 21.307 1.00 90.19 252 ILE A O 1
ATOM 2069 N N . TYR A 1 253 ? -4.409 12.277 19.621 1.00 88.25 253 TYR A N 1
ATOM 2070 C CA . TYR A 1 253 ? -4.615 13.449 20.477 1.00 88.25 253 TYR A CA 1
ATOM 2071 C C . TYR A 1 253 ? -6.090 13.833 20.630 1.00 88.25 253 TYR A C 1
ATOM 2073 O O . TYR A 1 253 ? -6.389 14.741 21.406 1.00 88.25 253 TYR A O 1
ATOM 2081 N N . GLN A 1 254 ? -7.001 13.153 19.925 1.00 85.50 254 GLN A N 1
ATOM 2082 C CA . GLN A 1 254 ? -8.434 13.459 19.901 1.00 85.50 254 GLN A CA 1
ATOM 2083 C C . GLN A 1 254 ? -8.706 14.944 19.590 1.00 85.50 254 GLN A C 1
ATOM 2085 O O . GLN A 1 254 ? -9.575 15.582 20.187 1.00 85.50 254 GLN A O 1
ATOM 2090 N N . ASN A 1 255 ? -7.935 15.510 18.659 1.00 81.88 255 ASN A N 1
ATOM 2091 C CA . ASN A 1 255 ? -7.987 16.917 18.269 1.00 81.88 255 ASN A CA 1
ATOM 2092 C C . ASN A 1 255 ? -8.117 17.067 16.741 1.00 81.88 255 ASN A C 1
ATOM 2094 O O . ASN A 1 255 ? -8.315 16.100 16.008 1.00 81.88 255 ASN A O 1
ATOM 2098 N N . LYS A 1 256 ? -8.092 18.314 16.263 1.00 77.62 256 LYS A N 1
ATOM 2099 C CA . LYS A 1 256 ? -8.094 18.659 14.828 1.00 77.62 256 LYS A CA 1
ATOM 2100 C C . LYS A 1 256 ? -7.017 19.698 14.530 1.00 77.62 256 LYS A C 1
ATOM 2102 O O . LYS A 1 256 ? -7.235 20.631 13.754 1.00 77.62 256 LYS A O 1
ATOM 2107 N N . ASP A 1 257 ? -5.905 19.587 15.246 1.00 79.50 257 ASP A N 1
ATOM 2108 C CA . ASP A 1 257 ? -4.854 20.600 15.242 1.00 79.50 257 ASP A CA 1
ATOM 2109 C C . ASP A 1 257 ? -4.064 20.555 13.935 1.00 79.50 257 ASP A C 1
ATOM 2111 O O . ASP A 1 257 ? -3.659 21.595 13.415 1.00 79.50 257 ASP A O 1
ATOM 2115 N N . GLU A 1 258 ? -3.901 19.355 13.383 1.00 80.75 258 GLU A N 1
ATOM 2116 C CA . GLU A 1 258 ? -3.233 19.122 12.113 1.00 80.75 258 GLU A CA 1
ATOM 2117 C C . GLU A 1 258 ? -4.253 19.163 10.970 1.00 80.75 258 GLU A C 1
ATOM 2119 O O . GLU A 1 258 ? -5.324 18.550 11.032 1.00 80.75 258 GLU A O 1
ATOM 2124 N N . LYS A 1 259 ? -3.925 19.886 9.896 1.00 77.31 259 LYS A N 1
ATOM 2125 C CA . LYS A 1 259 ? -4.799 20.043 8.725 1.00 77.31 259 LYS A CA 1
ATOM 2126 C C . LYS A 1 259 ? -4.162 19.419 7.493 1.00 77.31 259 LYS A C 1
ATOM 2128 O O . LYS A 1 259 ? -3.008 19.698 7.189 1.00 77.31 259 LYS A O 1
ATOM 2133 N N . ILE A 1 260 ? -4.952 18.659 6.736 1.00 69.62 260 ILE A N 1
ATOM 2134 C CA . ILE A 1 260 ? -4.539 18.098 5.444 1.00 69.62 260 ILE A CA 1
ATOM 2135 C C . ILE A 1 260 ? -5.057 18.985 4.315 1.00 69.62 260 ILE A C 1
ATOM 2137 O O . ILE A 1 260 ? -6.259 19.223 4.188 1.00 69.62 260 ILE A O 1
ATOM 2141 N N . GLY A 1 261 ? -4.152 19.445 3.452 1.00 61.66 261 GLY A N 1
ATOM 2142 C CA . GLY A 1 261 ? -4.502 20.075 2.182 1.00 61.66 261 GLY A CA 1
ATOM 2143 C C . GLY A 1 261 ? -4.839 19.030 1.116 1.00 61.66 261 GLY A C 1
ATOM 2144 O O . GLY A 1 261 ? -4.029 18.779 0.233 1.00 61.66 261 GLY A O 1
ATOM 2145 N N . THR A 1 262 ? -6.030 18.427 1.160 1.00 52.22 262 THR A N 1
ATOM 2146 C CA . THR A 1 262 ? -6.429 17.357 0.212 1.00 52.22 262 THR A CA 1
ATOM 2147 C C . THR A 1 262 ? -6.675 17.843 -1.224 1.00 52.22 262 THR A C 1
ATOM 2149 O O . THR A 1 262 ? -6.765 17.044 -2.151 1.00 52.22 262 THR A O 1
ATOM 2152 N N . HIS A 1 263 ? -6.756 19.159 -1.442 1.00 52.53 263 HIS A N 1
ATOM 2153 C CA . HIS A 1 263 ? -7.106 19.751 -2.737 1.00 52.53 263 HIS A CA 1
ATOM 2154 C C . HIS A 1 263 ? -6.035 19.565 -3.823 1.00 52.53 263 HIS A C 1
ATOM 2156 O O . HIS A 1 263 ? -6.344 19.730 -5.001 1.00 52.53 263 HIS A O 1
ATOM 2162 N N . GLN A 1 264 ? -4.792 19.244 -3.451 1.00 49.47 264 GLN A N 1
ATOM 2163 C CA . GLN A 1 264 ? -3.675 19.221 -4.398 1.00 49.47 264 GLN A CA 1
ATOM 2164 C C . GLN A 1 264 ? -3.505 17.882 -5.136 1.00 49.47 264 GLN A C 1
ATOM 2166 O O . GLN A 1 264 ? -2.929 17.886 -6.218 1.00 49.47 264 GLN A O 1
ATOM 2171 N N . TYR A 1 265 ? -4.055 16.760 -4.644 1.00 54.44 265 TYR A N 1
ATOM 2172 C CA . TYR A 1 265 ? -3.808 15.443 -5.254 1.00 54.44 265 TYR A CA 1
ATOM 2173 C C . TYR A 1 265 ? -5.019 14.499 -5.158 1.00 54.44 265 TYR A C 1
ATOM 2175 O O . TYR A 1 265 ? -5.187 13.774 -4.181 1.00 54.44 265 TYR A O 1
ATOM 2183 N N . LYS A 1 266 ? -5.849 14.444 -6.211 1.00 52.91 266 LYS A N 1
ATOM 2184 C CA . LYS A 1 266 ? -7.039 13.562 -6.277 1.00 52.91 266 LYS A CA 1
ATOM 2185 C C . LYS A 1 266 ? -6.720 12.069 -6.087 1.00 52.91 266 LYS A C 1
ATOM 2187 O O . LYS A 1 266 ? -7.559 11.342 -5.569 1.00 52.91 266 LYS A O 1
ATOM 2192 N N . PHE A 1 267 ? -5.528 11.622 -6.490 1.00 55.66 267 PHE A N 1
ATOM 2193 C CA . PHE A 1 267 ? -5.051 10.239 -6.327 1.00 55.66 267 PHE A CA 1
ATOM 2194 C C . PHE A 1 267 ? -4.844 9.849 -4.851 1.00 55.66 267 PHE A C 1
ATOM 2196 O O . PHE A 1 267 ? -5.087 8.706 -4.475 1.00 55.66 267 PHE A O 1
ATOM 2203 N N . LEU A 1 268 ? -4.488 10.807 -3.991 1.00 66.50 268 LEU A N 1
ATOM 2204 C CA . LEU A 1 268 ? -4.270 10.554 -2.568 1.00 66.50 268 LEU A CA 1
ATOM 2205 C C . LEU A 1 268 ? -5.574 10.332 -1.782 1.00 66.50 268 LEU A C 1
ATOM 2207 O O . LEU A 1 268 ? -5.531 9.908 -0.629 1.00 66.50 268 LEU A O 1
ATOM 2211 N N . ASN A 1 269 ? -6.736 10.576 -2.398 1.00 71.12 269 ASN A N 1
ATOM 2212 C CA . ASN A 1 269 ? -8.034 10.416 -1.743 1.00 71.12 269 ASN A CA 1
ATOM 2213 C C . ASN A 1 269 ? -8.328 8.963 -1.361 1.00 71.12 269 ASN A C 1
ATOM 2215 O O . ASN A 1 269 ? -8.916 8.729 -0.309 1.00 71.12 269 ASN A O 1
ATOM 2219 N N . SER A 1 270 ? -7.912 7.989 -2.174 1.00 75.19 270 SER A N 1
ATOM 2220 C CA . SER A 1 270 ? -8.142 6.578 -1.849 1.00 75.19 270 SER A CA 1
ATOM 2221 C C . SER A 1 270 ? -7.269 6.125 -0.687 1.00 75.19 270 SER A C 1
ATOM 2223 O O . SER A 1 270 ? -7.754 5.447 0.208 1.00 75.19 270 SER A O 1
ATOM 2225 N N . TYR A 1 271 ? -6.009 6.566 -0.640 1.00 82.38 271 TYR A N 1
ATOM 2226 C CA . TYR A 1 271 ? -5.148 6.289 0.508 1.00 82.38 271 TYR A CA 1
ATOM 2227 C C . TYR A 1 271 ? -5.659 6.984 1.777 1.00 82.38 271 TYR A C 1
ATOM 2229 O O . TYR A 1 271 ? -5.700 6.392 2.852 1.00 82.38 271 TYR A O 1
ATOM 2237 N N . HIS A 1 272 ? -6.139 8.224 1.655 1.00 83.12 272 HIS A N 1
ATOM 2238 C CA . HIS A 1 272 ? -6.801 8.922 2.757 1.00 83.12 272 HIS A CA 1
ATOM 2239 C C . HIS A 1 272 ? -8.032 8.164 3.270 1.00 83.12 272 HIS A C 1
ATOM 2241 O O . HIS A 1 272 ? -8.236 8.099 4.481 1.00 83.12 272 HIS A O 1
ATOM 2247 N N . ALA A 1 273 ? -8.828 7.572 2.374 1.00 83.19 273 ALA A N 1
ATOM 2248 C CA . ALA A 1 273 ? -9.959 6.726 2.748 1.00 83.19 273 ALA A CA 1
ATOM 2249 C C . ALA A 1 273 ? -9.504 5.483 3.531 1.00 83.19 273 ALA A C 1
ATOM 2251 O O . ALA A 1 273 ? -10.068 5.216 4.586 1.00 83.19 273 ALA A O 1
ATOM 2252 N N . ILE A 1 274 ? -8.427 4.809 3.104 1.00 88.00 274 ILE A N 1
ATOM 2253 C CA . ILE A 1 274 ? -7.838 3.680 3.848 1.00 88.00 274 ILE A CA 1
ATOM 2254 C C . ILE A 1 274 ? -7.423 4.092 5.264 1.00 88.00 274 ILE A C 1
ATOM 2256 O O . ILE A 1 274 ? -7.780 3.423 6.232 1.00 88.00 274 ILE A O 1
ATOM 2260 N N . VAL A 1 275 ? -6.725 5.221 5.418 1.00 90.38 275 VAL A N 1
ATOM 2261 C CA . VAL A 1 275 ? -6.303 5.709 6.744 1.00 90.38 275 VAL A CA 1
ATOM 2262 C C . VAL A 1 275 ? -7.513 6.045 7.626 1.00 90.38 275 VAL A C 1
ATOM 2264 O O . VAL A 1 275 ? -7.527 5.734 8.819 1.00 90.38 275 VAL A O 1
ATOM 2267 N N . LYS A 1 276 ? -8.561 6.648 7.053 1.00 90.56 276 LYS A N 1
ATOM 2268 C CA . LYS A 1 276 ? -9.816 6.912 7.772 1.00 90.56 276 LYS A CA 1
ATOM 2269 C C . LYS A 1 276 ? -10.516 5.629 8.194 1.00 90.56 276 LYS A C 1
ATOM 2271 O O . LYS A 1 276 ? -11.004 5.564 9.322 1.00 90.56 276 LYS A O 1
ATOM 2276 N N . GLN A 1 277 ? -10.548 4.629 7.319 1.00 92.50 277 GLN A N 1
ATOM 2277 C CA . GLN A 1 277 ? -11.131 3.333 7.627 1.00 92.50 277 GLN A CA 1
ATOM 2278 C C . GLN A 1 277 ? -10.344 2.643 8.744 1.00 92.50 277 GLN A C 1
ATOM 2280 O O . GLN A 1 277 ? -10.951 2.154 9.689 1.00 92.50 277 GLN A O 1
ATOM 2285 N N . PHE A 1 278 ? -9.010 2.697 8.723 1.00 94.94 278 PHE A N 1
ATOM 2286 C CA . PHE A 1 278 ? -8.170 2.214 9.823 1.00 94.94 278 PHE A CA 1
ATOM 2287 C C . PHE A 1 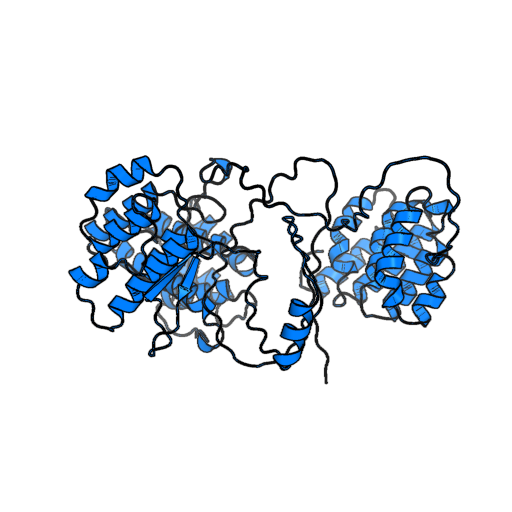278 ? -8.551 2.866 11.163 1.00 94.94 278 PHE A C 1
ATOM 2289 O O . PHE A 1 278 ? -8.761 2.167 12.151 1.00 94.94 278 PHE A O 1
ATOM 2296 N N . ILE A 1 279 ? -8.718 4.192 11.195 1.00 93.81 279 ILE A N 1
ATOM 2297 C CA . ILE A 1 279 ? -9.132 4.920 12.406 1.00 93.81 279 ILE A CA 1
ATOM 2298 C C . ILE A 1 279 ? -10.546 4.526 12.857 1.00 93.81 279 ILE A C 1
ATOM 2300 O O . ILE A 1 279 ? -10.823 4.467 14.058 1.00 93.81 279 ILE A O 1
ATOM 2304 N N . ALA A 1 280 ? -11.463 4.280 11.919 1.00 92.69 280 ALA A N 1
ATOM 2305 C CA . ALA A 1 280 ? -12.803 3.797 12.238 1.00 92.69 280 ALA A CA 1
ATOM 2306 C C . ALA A 1 280 ? -12.752 2.392 12.858 1.00 92.69 280 ALA A C 1
ATOM 2308 O O . ALA A 1 280 ? -13.384 2.162 13.889 1.00 92.69 280 ALA A O 1
ATOM 2309 N N . LEU A 1 281 ? -11.949 1.492 12.287 1.00 93.12 281 LEU A N 1
ATOM 2310 C CA . LEU A 1 281 ? -11.735 0.141 12.802 1.00 93.12 281 LEU A CA 1
ATOM 2311 C C . LEU A 1 281 ? -11.090 0.145 14.182 1.00 93.12 281 LEU A C 1
ATOM 2313 O O . LEU A 1 281 ? -11.527 -0.614 15.040 1.00 93.12 281 LEU A O 1
ATOM 2317 N N . ASP A 1 282 ? -10.119 1.025 14.437 1.00 92.44 282 ASP A N 1
ATOM 2318 C CA . ASP A 1 282 ? -9.536 1.156 15.773 1.00 92.44 282 ASP A CA 1
ATOM 2319 C C . ASP A 1 282 ? -10.609 1.468 16.825 1.00 92.44 282 ASP A C 1
ATOM 2321 O O . ASP A 1 282 ? -10.644 0.839 17.878 1.00 92.44 282 ASP A O 1
ATOM 2325 N N . LYS A 1 283 ? -11.544 2.376 16.515 1.00 90.19 283 LYS A N 1
ATOM 2326 C CA . LYS A 1 283 ? -12.660 2.728 17.412 1.00 90.19 283 LYS A CA 1
ATOM 2327 C C . LYS A 1 283 ? -13.667 1.595 17.583 1.00 90.19 283 LYS A C 1
ATOM 2329 O O . LYS A 1 283 ? -14.188 1.415 18.678 1.00 90.19 283 LYS A O 1
ATOM 2334 N N . ILE A 1 284 ? -13.963 0.861 16.510 1.00 88.88 284 ILE A N 1
ATOM 2335 C CA . ILE A 1 284 ? -14.873 -0.293 16.547 1.00 88.88 284 ILE A CA 1
ATOM 2336 C C . ILE A 1 284 ? -14.263 -1.413 17.403 1.00 88.88 284 ILE A C 1
ATOM 2338 O O . ILE A 1 284 ? -14.946 -1.995 18.244 1.00 88.88 284 ILE A O 1
ATOM 2342 N N . ASN A 1 285 ? -12.964 -1.669 17.242 1.00 88.81 285 ASN A N 1
ATOM 2343 C CA . ASN A 1 285 ? -12.240 -2.715 17.959 1.00 88.81 285 ASN A CA 1
ATOM 2344 C C . ASN A 1 285 ? -11.945 -2.348 19.429 1.00 88.81 285 ASN A C 1
ATOM 2346 O O . ASN A 1 285 ? -11.782 -3.248 20.255 1.00 88.81 285 ASN A O 1
ATOM 2350 N N . ASP A 1 286 ? -11.930 -1.054 19.782 1.00 76.44 286 ASP A N 1
ATOM 2351 C CA . ASP A 1 286 ? -11.667 -0.529 21.140 1.00 76.44 286 ASP A CA 1
ATOM 2352 C C . ASP A 1 286 ? -12.646 -1.058 22.215 1.00 76.44 286 ASP A C 1
ATOM 2354 O O . ASP A 1 286 ? -12.391 -0.963 23.415 1.00 76.44 286 ASP A O 1
ATOM 2358 N N . GLY A 1 287 ? -13.760 -1.670 21.799 1.00 60.41 287 GLY A N 1
ATOM 2359 C CA . GLY A 1 287 ? -14.766 -2.297 22.661 1.00 60.41 287 GLY A CA 1
ATOM 2360 C C . GLY A 1 287 ? -14.494 -3.749 23.082 1.00 60.41 287 GLY A C 1
ATOM 2361 O O . GLY A 1 287 ? -15.395 -4.363 23.649 1.00 60.41 287 GLY A O 1
ATOM 2362 N N . LYS A 1 288 ? -13.296 -4.303 22.822 1.00 60.72 288 LYS A N 1
ATOM 2363 C CA . LYS A 1 288 ? -12.963 -5.739 22.987 1.00 60.72 288 LYS A CA 1
ATOM 2364 C C . LYS A 1 288 ? -13.933 -6.645 22.225 1.00 60.72 288 LYS A C 1
ATOM 2366 O O . LYS A 1 288 ? -14.545 -7.535 22.809 1.00 60.72 288 LYS A O 1
ATOM 2371 N N . SER A 1 289 ? -14.090 -6.389 20.927 1.00 64.06 289 SER A N 1
ATOM 2372 C CA . SER A 1 289 ? -14.784 -7.338 20.054 1.00 64.06 289 SER A CA 1
ATOM 2373 C C . SER A 1 289 ? -14.083 -8.696 20.139 1.00 64.06 289 SER A C 1
ATOM 2375 O O . SER A 1 289 ? -12.863 -8.758 19.967 1.00 64.06 289 SER A O 1
ATOM 2377 N N . ASP A 1 290 ? -14.841 -9.763 20.406 1.00 67.50 290 ASP A N 1
ATOM 2378 C CA . ASP A 1 290 ? -14.321 -11.138 20.384 1.00 67.50 290 ASP A CA 1
ATOM 2379 C C . ASP A 1 290 ? -13.765 -11.490 18.987 1.00 67.50 290 ASP A C 1
ATOM 2381 O O . ASP A 1 290 ? -12.793 -12.235 18.878 1.00 67.50 290 ASP A O 1
ATOM 2385 N N . ASP A 1 291 ? -14.314 -10.850 17.944 1.00 76.94 291 ASP A N 1
ATOM 2386 C CA . ASP A 1 291 ? -13.870 -10.926 16.553 1.00 76.94 291 ASP A CA 1
ATOM 2387 C C . ASP A 1 291 ? -13.476 -9.514 16.054 1.00 76.94 291 ASP A C 1
ATOM 2389 O O . ASP A 1 291 ? -14.351 -8.709 15.712 1.00 76.94 291 ASP A O 1
ATOM 2393 N N . PRO A 1 292 ? -12.186 -9.137 16.050 1.00 84.50 292 PRO A N 1
ATOM 2394 C CA . PRO A 1 292 ? -11.730 -7.835 15.564 1.00 84.50 292 PRO A CA 1
ATOM 2395 C C . PRO A 1 292 ? -11.903 -7.727 14.049 1.00 84.50 292 PRO A C 1
ATOM 2397 O O . PRO A 1 292 ? -11.803 -8.707 13.308 1.00 84.50 292 PRO A O 1
ATOM 2400 N N . LEU A 1 293 ? -12.050 -6.502 13.567 1.00 93.12 293 LEU A N 1
ATOM 2401 C CA . LEU A 1 293 ? -12.045 -6.233 12.137 1.00 93.12 293 LEU A CA 1
ATOM 2402 C C . LEU A 1 293 ? -10.686 -5.677 11.695 1.00 93.12 293 LEU A C 1
ATOM 2404 O O . LEU A 1 293 ? -10.114 -4.801 12.347 1.00 93.12 293 LEU A O 1
ATOM 2408 N N . SER A 1 294 ? -10.179 -6.179 10.571 1.00 94.38 294 SER A N 1
ATOM 2409 C CA . SER A 1 294 ? -9.014 -5.643 9.855 1.00 94.38 294 SER A CA 1
ATOM 2410 C C . SER A 1 294 ? -9.467 -4.932 8.585 1.00 94.38 294 SER A C 1
ATOM 2412 O O . SER A 1 294 ? -10.512 -5.286 8.055 1.00 94.38 294 SER A O 1
ATOM 2414 N N . LEU A 1 295 ? -8.659 -4.028 8.022 1.00 95.62 295 LEU A N 1
ATOM 2415 C CA . LEU A 1 295 ? -8.943 -3.498 6.682 1.00 95.62 295 LEU A CA 1
ATOM 2416 C C . LEU A 1 295 ? -9.107 -4.647 5.681 1.00 95.62 295 LEU A C 1
ATOM 2418 O O . LEU A 1 295 ? -8.363 -5.638 5.723 1.00 95.62 295 LEU A O 1
ATOM 2422 N N . LEU A 1 296 ? -10.055 -4.505 4.758 1.00 96.75 296 LEU A N 1
ATOM 2423 C CA . LEU A 1 296 ? -10.239 -5.476 3.683 1.00 96.75 296 LEU A CA 1
ATOM 2424 C C . LEU A 1 296 ? -8.989 -5.521 2.807 1.00 96.75 296 LEU A C 1
ATOM 2426 O O . LEU A 1 296 ? -8.560 -6.608 2.418 1.00 96.75 296 LEU A O 1
ATOM 2430 N N . SER A 1 297 ? -8.367 -4.363 2.573 1.00 93.69 297 SER A N 1
ATOM 2431 C CA . SER A 1 297 ? -7.186 -4.201 1.740 1.00 93.69 297 SER A CA 1
ATOM 2432 C C . SER A 1 297 ? -5.877 -4.617 2.404 1.00 93.69 297 SER A C 1
ATOM 2434 O O . SER A 1 297 ? -4.869 -4.617 1.702 1.00 93.69 297 SER A O 1
ATOM 2436 N N . THR A 1 298 ? -5.830 -4.966 3.701 1.00 94.50 298 THR A N 1
ATOM 2437 C CA . THR A 1 298 ? -4.557 -5.311 4.366 1.00 94.50 298 THR A CA 1
ATOM 2438 C C . THR A 1 298 ? -3.837 -6.422 3.589 1.00 94.50 298 THR A C 1
ATOM 2440 O O . THR A 1 298 ? -4.378 -7.526 3.461 1.00 94.50 298 THR A O 1
ATOM 2443 N N . PRO A 1 299 ? -2.628 -6.177 3.068 1.00 93.00 299 PRO A N 1
ATOM 2444 C CA . PRO A 1 299 ? -1.939 -7.161 2.252 1.00 93.00 299 PRO A CA 1
ATOM 2445 C C . PRO A 1 299 ? -1.515 -8.367 3.100 1.00 93.00 299 PRO A C 1
ATOM 2447 O O . PRO A 1 299 ? -1.210 -8.247 4.285 1.00 93.00 299 PRO A O 1
ATOM 2450 N N . THR A 1 300 ? -1.530 -9.544 2.482 1.00 93.94 300 THR A N 1
ATOM 2451 C CA . THR A 1 300 ? -1.118 -10.824 3.093 1.00 93.94 300 THR A CA 1
ATOM 2452 C C . THR A 1 300 ? 0.265 -11.251 2.611 1.00 93.94 300 THR A C 1
ATOM 2454 O O . THR A 1 300 ? 1.015 -11.875 3.355 1.00 93.94 300 THR A O 1
ATOM 2457 N N . HIS A 1 301 ? 0.606 -10.869 1.377 1.00 91.19 301 HIS A N 1
ATOM 2458 C CA . HIS A 1 301 ? 1.853 -11.202 0.709 1.00 91.19 301 HIS A CA 1
ATOM 2459 C C . HIS A 1 301 ? 2.403 -9.975 -0.020 1.00 91.19 301 HIS A C 1
ATOM 2461 O O . HIS A 1 301 ? 1.660 -9.145 -0.547 1.00 91.19 301 HIS A O 1
ATOM 2467 N N . ALA A 1 302 ? 3.720 -9.858 -0.071 1.00 81.94 302 ALA A N 1
ATOM 2468 C CA . ALA A 1 302 ? 4.423 -8.863 -0.842 1.00 81.94 302 ALA A CA 1
ATOM 2469 C C . ALA A 1 302 ? 4.190 -9.097 -2.344 1.00 81.94 302 ALA A C 1
ATOM 2471 O O . ALA A 1 302 ? 4.163 -10.238 -2.820 1.00 81.94 302 ALA A O 1
ATOM 2472 N N . PRO A 1 303 ? 4.066 -8.020 -3.125 1.00 78.50 303 PRO A N 1
ATOM 2473 C CA . PRO A 1 303 ? 4.230 -6.622 -2.720 1.00 78.50 303 PRO A CA 1
ATOM 2474 C C . PRO A 1 303 ? 2.958 -5.931 -2.214 1.00 78.50 303 PRO A C 1
ATOM 2476 O O . PRO A 1 303 ? 3.059 -4.837 -1.680 1.00 78.50 303 PRO A O 1
ATOM 2479 N N . ALA A 1 304 ? 1.776 -6.514 -2.420 1.00 86.31 304 ALA A N 1
ATOM 2480 C CA . ALA A 1 304 ? 0.509 -6.055 -1.838 1.00 86.31 304 ALA A CA 1
ATOM 2481 C C . ALA A 1 304 ? -0.623 -7.085 -2.042 1.00 86.31 304 ALA A C 1
ATOM 2483 O O . ALA A 1 304 ? -1.793 -6.714 -2.038 1.00 86.31 304 ALA A O 1
ATOM 2484 N N . TYR A 1 305 ? -0.307 -8.357 -2.292 1.00 90.75 305 TYR A N 1
ATOM 2485 C CA . TYR A 1 305 ? -1.295 -9.374 -2.642 1.00 90.75 305 TYR A CA 1
ATOM 2486 C C . TYR A 1 305 ? -2.136 -9.811 -1.444 1.00 90.75 305 TYR A C 1
ATOM 2488 O O . TYR A 1 305 ? -1.670 -9.890 -0.301 1.00 90.75 305 TYR A O 1
ATOM 2496 N N . ILE A 1 306 ? -3.388 -10.152 -1.730 1.00 94.75 306 ILE A N 1
ATOM 2497 C CA . ILE A 1 306 ? -4.341 -10.700 -0.769 1.00 94.75 306 ILE A CA 1
ATOM 2498 C C . ILE A 1 306 ? -4.786 -12.069 -1.267 1.00 94.75 306 ILE A C 1
ATOM 2500 O O . ILE A 1 306 ? -5.306 -12.177 -2.378 1.00 94.75 306 ILE A O 1
ATOM 2504 N N . GLU A 1 307 ? -4.608 -13.100 -0.444 1.00 95.81 307 GLU A N 1
ATOM 2505 C CA . GLU A 1 307 ? -5.211 -14.404 -0.714 1.00 95.81 307 GLU A CA 1
ATOM 2506 C C . GLU A 1 307 ? -6.742 -14.281 -0.821 1.00 95.81 307 GLU A C 1
ATOM 2508 O O . GLU A 1 307 ? -7.367 -13.690 0.070 1.00 95.81 307 GLU A O 1
ATOM 2513 N N . PRO A 1 308 ? -7.378 -14.858 -1.860 1.00 97.38 308 PRO A N 1
ATOM 2514 C CA . PRO A 1 308 ? -8.825 -14.787 -2.041 1.00 97.38 308 PRO A CA 1
ATOM 2515 C C . PRO A 1 308 ? -9.624 -15.216 -0.811 1.00 97.38 308 PRO A C 1
ATOM 2517 O O . PRO A 1 308 ? -10.589 -14.547 -0.446 1.00 97.38 308 PRO A O 1
ATOM 2520 N N . ALA A 1 309 ? -9.209 -16.300 -0.148 1.00 98.00 309 ALA A N 1
ATOM 2521 C CA . ALA A 1 309 ? -9.905 -16.829 1.020 1.00 98.00 309 ALA A CA 1
ATOM 2522 C C . ALA A 1 309 ? -9.908 -15.820 2.175 1.00 98.00 309 ALA A C 1
ATOM 2524 O O . ALA A 1 309 ? -10.967 -15.521 2.722 1.00 98.00 309 ALA A O 1
ATOM 2525 N N . ILE A 1 310 ? -8.754 -15.205 2.455 1.00 97.56 310 ILE A N 1
ATOM 2526 C CA . ILE A 1 310 ? -8.601 -14.193 3.508 1.00 97.56 310 ILE A CA 1
ATOM 2527 C C . ILE A 1 310 ? -9.499 -12.976 3.239 1.00 97.56 310 ILE A C 1
ATOM 2529 O O . ILE A 1 310 ? -10.105 -12.442 4.170 1.00 97.56 310 ILE A O 1
ATOM 2533 N N . LEU A 1 311 ? -9.644 -12.536 1.982 1.00 98.25 311 LEU A N 1
ATOM 2534 C CA . LEU A 1 311 ? -10.582 -11.455 1.652 1.00 98.25 311 LEU A CA 1
ATOM 2535 C C . LEU A 1 311 ? -12.030 -11.841 1.993 1.00 98.25 311 LEU A C 1
ATOM 2537 O O . LEU A 1 311 ? -12.748 -11.051 2.610 1.00 98.25 311 LEU A O 1
ATOM 2541 N N . VAL A 1 312 ? -12.463 -13.050 1.622 1.00 98.25 312 VAL A N 1
ATOM 2542 C CA . VAL A 1 312 ? -13.828 -13.519 1.913 1.00 98.25 312 VAL A CA 1
ATOM 2543 C C . VAL A 1 312 ? -14.048 -13.675 3.421 1.00 98.25 312 VAL A C 1
ATOM 2545 O O . VAL A 1 312 ? -15.086 -13.255 3.926 1.00 98.25 312 VAL A O 1
ATOM 2548 N N . GLU A 1 313 ? -13.068 -14.188 4.164 1.00 97.88 313 GLU A N 1
ATOM 2549 C CA . GLU A 1 313 ? -13.122 -14.291 5.629 1.00 97.88 313 GLU A CA 1
ATOM 2550 C C . GLU A 1 313 ? -13.295 -12.925 6.300 1.00 97.88 313 GLU A C 1
ATOM 2552 O O . GLU A 1 313 ? -14.150 -12.773 7.176 1.00 97.88 313 GLU A O 1
ATOM 2557 N N . ARG A 1 314 ? -12.546 -11.907 5.854 1.00 97.50 314 ARG A N 1
ATOM 2558 C CA . ARG A 1 314 ? -12.696 -10.532 6.356 1.00 97.50 314 ARG A CA 1
ATOM 2559 C C . ARG A 1 314 ? -14.092 -9.984 6.075 1.00 97.50 314 ARG A C 1
ATOM 2561 O O . ARG A 1 314 ? -14.708 -9.413 6.969 1.00 97.50 314 ARG A O 1
ATOM 2568 N N . LEU A 1 315 ? -14.634 -10.201 4.877 1.00 97.94 315 LEU A N 1
ATOM 2569 C CA . LEU A 1 315 ? -15.999 -9.781 4.534 1.00 97.94 315 LEU A CA 1
ATOM 2570 C C . LEU A 1 315 ? -17.054 -10.481 5.407 1.00 97.94 315 LEU A C 1
ATOM 2572 O O . LEU A 1 315 ? -17.986 -9.835 5.886 1.00 97.94 315 LEU A O 1
ATOM 2576 N N . ILE A 1 316 ? -16.883 -11.779 5.677 1.00 96.81 316 ILE A N 1
ATOM 2577 C CA . ILE A 1 316 ? -17.741 -12.530 6.605 1.00 96.81 316 ILE A CA 1
ATOM 2578 C C . ILE A 1 316 ? -17.646 -11.944 8.022 1.00 96.81 316 ILE A C 1
ATOM 2580 O O . ILE A 1 316 ? -18.669 -11.831 8.700 1.00 96.81 316 ILE A O 1
ATOM 2584 N N . ALA A 1 317 ? -16.452 -11.554 8.478 1.00 95.19 317 ALA A N 1
ATOM 2585 C CA . ALA A 1 317 ? -16.267 -10.918 9.782 1.00 95.19 317 ALA A CA 1
ATOM 2586 C C . ALA A 1 317 ? -17.005 -9.570 9.869 1.00 95.19 317 ALA A C 1
ATOM 2588 O O . ALA A 1 317 ? -17.755 -9.349 10.820 1.00 95.19 317 ALA A O 1
ATOM 2589 N N . TYR A 1 318 ? -16.892 -8.716 8.845 1.00 95.44 318 TYR A N 1
ATOM 2590 C CA . TYR A 1 318 ? -17.643 -7.453 8.767 1.00 95.44 318 TYR A CA 1
ATOM 2591 C C . TYR A 1 318 ? -19.155 -7.691 8.823 1.00 95.44 318 TYR A C 1
ATOM 2593 O O . TYR A 1 318 ? -19.862 -7.039 9.594 1.00 95.44 318 TYR A O 1
ATOM 2601 N N . GLN A 1 319 ? -19.645 -8.672 8.060 1.00 95.06 319 GLN A N 1
ATOM 2602 C CA . GLN A 1 319 ? -21.056 -9.052 8.045 1.00 95.06 319 GLN A CA 1
ATOM 2603 C C . GLN A 1 319 ? -21.543 -9.511 9.427 1.00 95.06 319 GLN A C 1
ATOM 2605 O O . GLN A 1 319 ? -22.610 -9.088 9.871 1.00 95.06 319 GLN A O 1
ATOM 2610 N N . LYS A 1 320 ? -20.771 -10.354 10.126 1.00 93.62 320 LYS A N 1
ATOM 2611 C CA . LYS A 1 320 ? -21.096 -10.815 11.488 1.00 93.62 320 LYS A CA 1
ATOM 2612 C C . LYS A 1 320 ? -21.124 -9.664 12.492 1.00 93.62 320 LYS A C 1
ATOM 2614 O O . LYS A 1 320 ? -21.996 -9.641 13.356 1.00 93.62 320 LYS A O 1
ATOM 2619 N N . ALA A 1 321 ? -20.208 -8.709 12.351 1.00 91.62 321 ALA A N 1
ATOM 2620 C CA . ALA A 1 321 ? -20.140 -7.517 13.189 1.00 91.62 321 ALA A CA 1
ATOM 2621 C C . ALA A 1 321 ? -21.224 -6.472 12.857 1.00 91.62 321 ALA A C 1
ATOM 2623 O O . ALA A 1 321 ? -21.393 -5.510 13.604 1.00 91.62 321 ALA A O 1
ATOM 2624 N N . GLY A 1 322 ? -21.955 -6.634 11.747 1.00 92.00 322 GLY A N 1
ATOM 2625 C CA . GLY A 1 322 ? -22.927 -5.646 11.275 1.00 92.00 322 GLY A CA 1
ATOM 2626 C C . GLY A 1 322 ? -22.284 -4.309 10.888 1.00 92.00 322 GLY A C 1
ATOM 2627 O O . GLY A 1 322 ? -22.935 -3.270 10.992 1.00 92.00 322 GLY A O 1
ATOM 2628 N N . VAL A 1 323 ? -21.009 -4.326 10.486 1.00 91.19 323 VAL A N 1
ATOM 2629 C CA . VAL A 1 323 ? -20.248 -3.136 10.085 1.00 91.19 323 VAL A CA 1
ATOM 2630 C C . VAL A 1 323 ? -20.353 -2.954 8.575 1.00 91.19 323 VAL A C 1
ATOM 2632 O O . VAL A 1 323 ? -20.091 -3.879 7.807 1.00 91.19 323 VAL A O 1
ATOM 2635 N N . GLU A 1 324 ? -20.741 -1.751 8.152 1.00 90.94 324 GLU A N 1
ATOM 2636 C CA . GLU A 1 324 ? -20.811 -1.389 6.737 1.00 90.94 324 GLU A CA 1
ATOM 2637 C C . GLU A 1 324 ? -19.416 -1.424 6.097 1.00 90.94 324 GLU A C 1
ATOM 2639 O O . GLU A 1 324 ? -18.418 -1.014 6.694 1.00 90.94 324 GLU A O 1
ATOM 2644 N N . ILE A 1 325 ? -19.351 -1.933 4.870 1.00 92.06 325 ILE A N 1
ATOM 2645 C CA . ILE A 1 325 ? -18.104 -2.047 4.121 1.00 92.06 325 ILE A CA 1
ATOM 2646 C C . ILE A 1 325 ? -17.770 -0.709 3.467 1.00 92.06 325 ILE A C 1
ATOM 2648 O O . ILE A 1 325 ? -18.561 -0.169 2.693 1.00 92.06 325 ILE A O 1
ATOM 2652 N N . ASP A 1 326 ? -16.558 -0.212 3.714 1.00 90.94 326 ASP A N 1
ATOM 2653 C CA . ASP A 1 326 ? -16.013 0.891 2.931 1.00 90.94 326 ASP A CA 1
ATOM 2654 C C . ASP A 1 326 ? -15.700 0.397 1.510 1.00 90.94 326 ASP A C 1
ATOM 2656 O O . ASP A 1 326 ? -14.858 -0.475 1.288 1.00 90.94 326 ASP A O 1
ATOM 2660 N N . LEU A 1 327 ? -16.408 0.951 0.525 1.00 88.44 327 LEU A N 1
ATOM 2661 C CA . LEU A 1 327 ? -16.286 0.527 -0.869 1.00 88.44 327 LEU A CA 1
ATOM 2662 C C . LEU A 1 327 ? -14.938 0.919 -1.502 1.00 88.44 327 LEU A C 1
ATOM 2664 O O . LEU A 1 327 ? -14.551 0.325 -2.506 1.00 88.44 327 LEU A O 1
ATOM 2668 N N . THR A 1 328 ? -14.195 1.875 -0.934 1.00 87.19 328 THR A N 1
ATOM 2669 C CA . THR A 1 328 ? -12.836 2.200 -1.401 1.00 87.19 328 THR A CA 1
ATOM 2670 C C . THR A 1 328 ? -11.839 1.154 -0.911 1.00 87.19 328 THR A C 1
ATOM 2672 O O . THR A 1 328 ? -11.044 0.659 -1.710 1.00 87.19 328 THR A O 1
ATOM 2675 N N . ASP A 1 329 ? -11.920 0.778 0.368 1.00 91.75 329 ASP A N 1
ATOM 2676 C CA . ASP A 1 329 ? -11.171 -0.338 0.959 1.00 91.75 329 ASP A CA 1
ATOM 2677 C C . ASP A 1 329 ? -11.449 -1.639 0.194 1.00 91.75 329 ASP A C 1
ATOM 2679 O O . ASP A 1 329 ? -10.528 -2.307 -0.281 1.00 91.75 329 ASP A O 1
ATOM 2683 N N . TYR A 1 330 ? -12.726 -1.933 -0.067 1.00 95.12 330 TYR A N 1
ATOM 2684 C CA . TYR A 1 330 ? -13.120 -3.110 -0.835 1.00 95.12 330 TYR A CA 1
ATOM 2685 C C . TYR A 1 330 ? -12.608 -3.096 -2.285 1.00 95.12 330 TYR A C 1
ATOM 2687 O O . TYR A 1 330 ? -12.105 -4.113 -2.764 1.00 95.12 330 TYR A O 1
ATOM 2695 N N . ALA A 1 331 ? -12.672 -1.956 -2.984 1.00 88.94 331 ALA A N 1
ATOM 2696 C CA . ALA A 1 331 ? -12.127 -1.833 -4.339 1.00 88.94 331 ALA A CA 1
ATOM 2697 C C . ALA A 1 331 ? -10.620 -2.130 -4.377 1.00 88.94 331 ALA A C 1
ATOM 2699 O O . ALA A 1 331 ? -10.150 -2.855 -5.256 1.00 88.94 331 ALA A O 1
ATOM 2700 N N . ILE A 1 332 ? -9.862 -1.592 -3.416 1.00 89.06 332 ILE A N 1
ATOM 2701 C CA . ILE A 1 332 ? -8.417 -1.829 -3.310 1.00 89.06 332 ILE A CA 1
ATOM 2702 C C . ILE A 1 332 ? -8.148 -3.298 -2.976 1.00 89.06 332 ILE A C 1
ATOM 2704 O O . ILE A 1 332 ? -7.249 -3.895 -3.566 1.00 89.06 332 ILE A O 1
ATOM 2708 N N . ALA A 1 333 ? -8.940 -3.897 -2.085 1.00 94.19 333 ALA A N 1
ATOM 2709 C CA . ALA A 1 333 ? -8.825 -5.310 -1.752 1.00 94.19 333 ALA A CA 1
ATOM 2710 C C . ALA A 1 333 ? -9.017 -6.201 -2.989 1.00 94.19 333 ALA A C 1
ATOM 2712 O O . ALA A 1 333 ? -8.159 -7.026 -3.285 1.00 94.19 333 ALA A O 1
ATOM 2713 N N . LEU A 1 334 ? -10.069 -5.960 -3.778 1.00 91.88 334 LEU A N 1
ATOM 2714 C CA . LEU A 1 334 ? -10.317 -6.671 -5.036 1.00 91.88 334 LEU A CA 1
ATOM 2715 C C . LEU A 1 334 ? -9.184 -6.485 -6.054 1.00 91.88 334 LEU A C 1
ATOM 2717 O O . LEU A 1 334 ? -8.812 -7.434 -6.736 1.00 91.88 334 LEU A O 1
ATOM 2721 N N . ALA A 1 335 ? -8.606 -5.284 -6.150 1.00 87.19 335 ALA A N 1
ATOM 2722 C CA . ALA A 1 335 ? -7.464 -5.028 -7.030 1.00 87.19 335 ALA A CA 1
ATOM 2723 C C . ALA A 1 335 ? -6.190 -5.784 -6.607 1.00 87.19 335 ALA A C 1
ATOM 2725 O O . ALA A 1 335 ? -5.323 -6.046 -7.438 1.00 87.19 335 ALA A O 1
ATOM 2726 N N . ARG A 1 336 ? -6.080 -6.139 -5.323 1.00 90.56 336 ARG A N 1
ATOM 2727 C CA . ARG A 1 336 ? -4.954 -6.871 -4.729 1.00 90.56 336 ARG A CA 1
ATOM 2728 C C . ARG A 1 336 ? -5.134 -8.387 -4.730 1.00 90.56 336 ARG A C 1
ATOM 2730 O O . ARG A 1 336 ? -4.200 -9.099 -4.361 1.00 90.56 336 ARG A O 1
ATOM 2737 N N . THR A 1 337 ? -6.299 -8.886 -5.129 1.00 92.12 337 THR A N 1
ATOM 2738 C CA . THR A 1 337 ? -6.614 -10.315 -5.100 1.00 92.12 337 THR A CA 1
ATOM 2739 C C . THR A 1 337 ? -6.417 -10.945 -6.482 1.00 92.12 337 THR A C 1
ATOM 2741 O O . THR A 1 337 ? -7.232 -10.725 -7.381 1.00 92.12 337 THR A O 1
ATOM 2744 N N . PRO A 1 338 ? -5.346 -11.731 -6.699 1.00 89.62 338 PRO A N 1
ATOM 2745 C CA . PRO A 1 338 ? -5.143 -12.433 -7.961 1.00 89.62 338 PRO A CA 1
ATOM 2746 C C . PRO A 1 338 ? -6.126 -13.608 -8.108 1.00 89.62 338 PRO A C 1
ATOM 2748 O O . PRO A 1 338 ? -6.649 -14.138 -7.129 1.00 89.62 338 PRO A O 1
ATOM 2751 N N . ARG A 1 339 ? -6.336 -14.069 -9.348 1.00 89.69 339 ARG A N 1
ATOM 2752 C CA . ARG A 1 339 ? -7.119 -15.283 -9.665 1.00 89.69 339 ARG A CA 1
ATOM 2753 C C . ARG A 1 339 ? -6.291 -16.557 -9.462 1.00 89.69 339 ARG A C 1
ATOM 2755 O O . ARG A 1 339 ? -6.163 -17.373 -10.369 1.00 89.69 339 ARG A O 1
ATOM 2762 N N . ALA A 1 340 ? -5.690 -16.692 -8.289 1.00 88.19 340 ALA A N 1
ATOM 2763 C CA . ALA A 1 340 ? -4.889 -17.844 -7.891 1.00 88.19 340 ALA A CA 1
ATOM 2764 C C . ALA A 1 340 ? -5.411 -18.378 -6.555 1.00 88.19 340 ALA A C 1
ATOM 2766 O O . ALA A 1 340 ? -5.835 -17.585 -5.719 1.00 88.19 340 ALA A O 1
ATOM 2767 N N . SER A 1 341 ? -5.382 -19.700 -6.359 1.00 90.06 341 SER A N 1
ATOM 2768 C CA . SER A 1 341 ? -5.840 -20.361 -5.122 1.00 90.06 341 SER A CA 1
ATOM 2769 C C . SER A 1 341 ? -7.252 -19.928 -4.691 1.00 90.06 341 SER A C 1
ATOM 2771 O O . SER A 1 341 ? -7.482 -19.539 -3.545 1.00 90.06 341 SER A O 1
ATOM 2773 N N . ILE A 1 342 ? -8.200 -19.929 -5.635 1.00 95.00 342 ILE A N 1
ATOM 2774 C CA . ILE A 1 342 ? -9.559 -19.404 -5.417 1.00 95.00 342 ILE A CA 1
ATOM 2775 C C . ILE A 1 342 ? -10.495 -20.422 -4.761 1.00 95.00 342 ILE A C 1
ATOM 2777 O O . ILE A 1 342 ? -11.518 -20.031 -4.210 1.00 95.00 342 ILE A O 1
ATOM 2781 N N . GLU A 1 343 ? -10.168 -21.712 -4.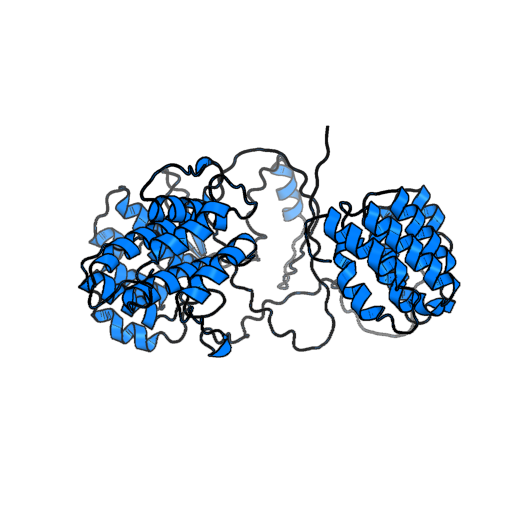802 1.00 96.12 343 GLU A N 1
ATOM 2782 C CA . GLU A 1 343 ? -11.040 -22.806 -4.368 1.00 96.12 343 GLU A CA 1
ATOM 2783 C C . GLU A 1 343 ? -11.520 -22.634 -2.916 1.00 96.12 343 GLU A C 1
ATOM 2785 O O . GLU A 1 343 ? -12.734 -22.668 -2.704 1.00 96.12 343 GLU A O 1
ATOM 2790 N N . PRO A 1 344 ? -10.653 -22.322 -1.927 1.00 97.31 344 PRO A N 1
ATOM 2791 C CA . PRO A 1 344 ? -11.116 -22.102 -0.557 1.00 97.31 344 PRO A CA 1
ATOM 2792 C C . PRO A 1 344 ? -12.020 -20.865 -0.429 1.00 97.31 344 PRO A C 1
ATOM 2794 O O . PRO A 1 344 ? -12.927 -20.836 0.398 1.00 97.31 344 PRO A O 1
ATOM 2797 N N . ALA A 1 345 ? -11.820 -19.842 -1.266 1.00 96.88 345 ALA A N 1
ATOM 2798 C CA . ALA A 1 345 ? -12.673 -18.656 -1.278 1.00 96.88 345 ALA A CA 1
ATOM 2799 C C . ALA A 1 345 ? -14.068 -18.954 -1.849 1.00 96.88 345 ALA A C 1
ATOM 2801 O O . ALA A 1 345 ? -15.062 -18.402 -1.372 1.00 96.88 345 ALA A O 1
ATOM 2802 N N . LEU A 1 346 ? -14.156 -19.842 -2.845 1.00 96.44 346 LEU A N 1
ATOM 2803 C CA . LEU A 1 346 ? -15.426 -20.283 -3.423 1.00 96.44 346 LEU A CA 1
ATOM 2804 C C . LEU A 1 346 ? -16.269 -21.074 -2.416 1.00 96.44 346 LEU A C 1
ATOM 2806 O O . LEU A 1 346 ? -17.485 -20.888 -2.380 1.00 96.44 346 LEU A O 1
ATOM 2810 N N . ASP A 1 347 ? -15.639 -21.875 -1.554 1.00 97.25 347 ASP A N 1
ATOM 2811 C CA . ASP A 1 347 ? -16.329 -22.593 -0.472 1.00 97.25 347 ASP A CA 1
ATOM 2812 C C . ASP A 1 347 ? -16.914 -21.639 0.587 1.00 97.25 347 ASP A C 1
ATOM 2814 O O . ASP A 1 347 ? -17.939 -21.929 1.212 1.00 97.25 347 ASP A O 1
ATOM 2818 N N . LEU A 1 348 ? -16.287 -20.475 0.777 1.00 97.56 348 LEU A N 1
ATOM 2819 C CA . LEU A 1 348 ? -16.735 -19.442 1.713 1.00 97.56 348 LEU A CA 1
ATOM 2820 C C . LEU A 1 348 ? -17.801 -18.507 1.120 1.00 97.56 348 LEU A C 1
ATOM 2822 O O . LEU A 1 348 ? -18.623 -17.975 1.869 1.00 97.56 348 LEU A O 1
ATOM 2826 N N . LEU A 1 349 ? -17.831 -18.330 -0.206 1.00 95.50 349 LEU A N 1
ATOM 2827 C CA . LEU A 1 349 ? -18.741 -17.413 -0.910 1.00 95.50 349 LEU A CA 1
ATOM 2828 C C . LEU A 1 349 ? -20.223 -17.530 -0.496 1.00 95.50 349 LEU A C 1
ATOM 2830 O O . LEU A 1 349 ? -20.863 -16.489 -0.322 1.00 95.50 349 LEU A O 1
ATOM 2834 N N . PRO A 1 350 ? -20.799 -18.739 -0.306 1.00 96.62 350 PRO A N 1
ATOM 2835 C CA . PRO A 1 350 ? -22.196 -18.899 0.107 1.00 96.62 350 PRO A CA 1
ATOM 2836 C C . PRO A 1 350 ? -22.538 -18.288 1.473 1.00 96.62 350 PRO A C 1
ATOM 2838 O O . PRO A 1 350 ? -23.715 -18.091 1.768 1.00 96.62 350 PRO A O 1
ATOM 2841 N N . GLN A 1 351 ? -21.541 -17.995 2.315 1.00 97.19 351 GLN A N 1
ATOM 2842 C CA . GLN A 1 351 ? -21.742 -17.357 3.621 1.00 97.19 351 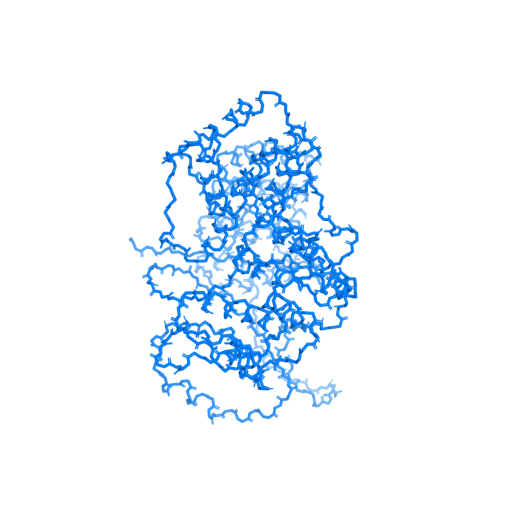GLN A CA 1
ATOM 2843 C C . GLN A 1 351 ? -21.954 -15.837 3.516 1.00 97.19 351 GLN A C 1
ATOM 2845 O O . GLN A 1 351 ? -22.440 -15.221 4.469 1.00 97.19 351 GLN A O 1
ATOM 2850 N N . ILE A 1 352 ? -21.619 -15.229 2.372 1.00 97.38 352 ILE A N 1
ATOM 2851 C CA . ILE A 1 352 ? -21.873 -13.814 2.092 1.00 97.38 352 ILE A CA 1
ATOM 2852 C C . ILE A 1 352 ? -23.350 -13.633 1.732 1.00 97.38 352 ILE A C 1
ATOM 2854 O O . ILE A 1 352 ? -23.832 -14.144 0.714 1.00 97.38 352 ILE A O 1
ATOM 2858 N N . THR A 1 353 ? -24.081 -12.894 2.566 1.00 95.81 353 THR A N 1
ATOM 2859 C CA . THR A 1 353 ? -25.517 -12.647 2.388 1.00 95.81 353 THR A CA 1
ATOM 2860 C C . THR A 1 353 ? -25.776 -11.568 1.347 1.00 95.81 353 THR A C 1
ATOM 2862 O O . THR A 1 353 ? -26.697 -11.721 0.539 1.00 95.81 353 THR A O 1
ATOM 2865 N N . ASP A 1 354 ? -24.944 -10.524 1.320 1.00 93.38 354 ASP A N 1
ATOM 2866 C CA . ASP A 1 354 ? -25.043 -9.438 0.349 1.00 93.38 354 ASP A CA 1
ATOM 2867 C C . ASP A 1 354 ? -24.789 -9.956 -1.071 1.00 93.38 354 ASP A C 1
ATOM 2869 O O . ASP A 1 354 ? -23.731 -10.495 -1.408 1.00 93.38 354 ASP A O 1
ATOM 2873 N N . GLU A 1 355 ? -25.804 -9.816 -1.915 1.00 91.62 355 GLU A N 1
ATOM 2874 C CA . GLU A 1 355 ? -25.756 -10.323 -3.274 1.00 91.62 355 GLU A CA 1
ATOM 2875 C C . GLU A 1 355 ? -24.800 -9.532 -4.172 1.00 91.62 355 GLU A C 1
ATOM 2877 O O . GLU A 1 355 ? -24.146 -10.147 -5.006 1.00 91.62 355 GLU A O 1
ATOM 2882 N N . LEU A 1 356 ? -24.638 -8.218 -3.986 1.00 91.31 356 LEU A N 1
ATOM 2883 C CA . LEU A 1 356 ? -23.700 -7.432 -4.793 1.00 91.31 356 LEU A CA 1
ATOM 2884 C C . LEU A 1 356 ? -22.257 -7.828 -4.505 1.00 91.31 356 LEU A C 1
ATOM 2886 O O . LEU A 1 356 ? -21.490 -8.001 -5.449 1.00 91.31 356 LEU A O 1
ATOM 2890 N N . ILE A 1 357 ? -21.909 -8.015 -3.227 1.00 94.81 357 ILE A N 1
ATOM 2891 C CA . ILE A 1 357 ? -20.574 -8.479 -2.817 1.00 94.81 357 ILE A CA 1
ATOM 2892 C C . ILE A 1 357 ? -20.300 -9.859 -3.412 1.00 94.81 357 ILE A C 1
ATOM 2894 O O . ILE A 1 357 ? -19.229 -10.105 -3.970 1.00 94.81 357 ILE A O 1
ATOM 2898 N N . ARG A 1 358 ? -21.268 -10.773 -3.303 1.00 94.81 358 ARG A N 1
ATOM 2899 C CA . ARG A 1 358 ? -21.126 -12.135 -3.823 1.00 94.81 358 ARG A CA 1
ATOM 2900 C C . ARG A 1 358 ? -20.918 -12.140 -5.339 1.00 94.81 358 ARG A C 1
ATOM 2902 O O . ARG A 1 358 ? -20.043 -12.852 -5.822 1.00 94.81 358 ARG A O 1
ATOM 2909 N N . GLU A 1 359 ? -21.663 -11.320 -6.075 1.00 92.81 359 GLU A N 1
ATOM 2910 C CA . GLU A 1 359 ? -21.543 -11.184 -7.532 1.00 92.81 359 GLU A CA 1
ATOM 2911 C C . GLU A 1 359 ? -20.224 -10.511 -7.948 1.00 92.81 359 GLU A C 1
ATOM 2913 O O . GLU A 1 359 ? -19.571 -10.962 -8.893 1.00 92.81 359 GLU A O 1
ATOM 2918 N N . SER A 1 360 ? -19.760 -9.480 -7.228 1.00 93.75 360 SER A N 1
ATOM 2919 C CA . SER A 1 360 ? -18.456 -8.864 -7.509 1.00 93.75 360 SER A CA 1
ATOM 2920 C C . SER A 1 360 ? -17.285 -9.799 -7.205 1.00 93.75 360 SER A C 1
ATOM 2922 O O . SER A 1 360 ? -16.325 -9.819 -7.976 1.00 93.75 360 SER A O 1
ATOM 2924 N N . LEU A 1 361 ? -17.364 -10.614 -6.144 1.00 96.12 361 LEU A N 1
ATOM 2925 C CA . LEU A 1 361 ? -16.367 -11.651 -5.850 1.00 96.12 361 LEU A CA 1
ATOM 2926 C C . LEU A 1 361 ? -16.382 -12.770 -6.894 1.00 96.12 361 LEU A C 1
ATOM 2928 O O . LEU A 1 361 ? -15.322 -13.164 -7.371 1.00 96.12 361 LEU A O 1
ATOM 2932 N N . ALA A 1 362 ? -17.561 -13.258 -7.290 1.00 94.19 362 ALA A N 1
ATOM 2933 C CA . ALA A 1 362 ? -17.686 -14.277 -8.331 1.00 94.19 362 ALA A CA 1
ATOM 2934 C C . ALA A 1 362 ? -17.038 -13.805 -9.644 1.00 94.19 362 ALA A C 1
ATOM 2936 O O . ALA A 1 362 ? -16.271 -14.544 -10.269 1.00 94.19 362 ALA A O 1
ATOM 2937 N N . PHE A 1 363 ? -17.261 -12.544 -10.020 1.00 93.00 363 PHE A N 1
ATOM 2938 C CA . PHE A 1 363 ? -16.604 -11.942 -11.174 1.00 93.00 363 PHE A CA 1
ATOM 2939 C C . PHE A 1 363 ? -15.084 -11.787 -10.986 1.00 93.00 363 PHE A C 1
ATOM 2941 O O . PHE A 1 363 ? -14.306 -12.096 -11.899 1.00 93.00 363 PHE A O 1
ATOM 2948 N N . ALA A 1 364 ? -14.634 -11.364 -9.802 1.00 91.38 364 ALA A N 1
ATOM 2949 C CA . ALA A 1 364 ? -13.210 -11.251 -9.485 1.00 91.38 364 ALA A CA 1
ATOM 2950 C C . ALA A 1 364 ? -12.497 -12.603 -9.572 1.00 91.38 364 ALA A C 1
ATOM 2952 O O . ALA A 1 364 ? -11.444 -12.699 -10.196 1.00 91.38 364 ALA A O 1
ATOM 2953 N N . PHE A 1 365 ? -13.127 -13.674 -9.092 1.00 93.88 365 PHE A N 1
ATOM 2954 C CA . PHE A 1 365 ? -12.597 -15.039 -9.123 1.00 93.88 365 PHE A CA 1
ATOM 2955 C C . PHE A 1 365 ? -12.803 -15.757 -10.464 1.00 93.88 365 PHE A C 1
ATOM 2957 O O . PHE A 1 365 ? -12.521 -16.947 -10.578 1.00 93.88 365 PHE A O 1
ATOM 2964 N N . GLY A 1 366 ? -13.292 -15.055 -11.493 1.00 91.81 366 GLY A N 1
ATOM 2965 C CA . GLY A 1 366 ? -13.451 -15.608 -12.839 1.00 91.81 366 GLY A CA 1
ATOM 2966 C C . GLY A 1 366 ? -14.569 -16.644 -12.970 1.00 91.81 366 GLY A C 1
ATOM 2967 O O . GLY A 1 366 ? -14.562 -17.415 -13.923 1.00 91.81 366 GLY A O 1
ATOM 2968 N N . GLN A 1 367 ? -15.530 -16.661 -12.042 1.00 92.94 367 GLN A N 1
ATOM 2969 C CA . GLN A 1 367 ? -16.711 -17.533 -12.111 1.00 92.94 367 GLN A CA 1
ATOM 2970 C C . GLN A 1 367 ? -17.761 -17.020 -13.103 1.00 92.94 367 GLN A C 1
ATOM 2972 O O . GLN A 1 367 ? -18.656 -17.760 -13.504 1.00 92.94 367 GLN A O 1
ATOM 2977 N N . THR A 1 368 ? -17.650 -15.756 -13.514 1.00 88.62 368 THR A N 1
ATOM 2978 C CA . THR A 1 368 ? -18.488 -15.155 -14.551 1.00 88.62 368 THR A CA 1
ATOM 2979 C C . THR A 1 368 ? -17.626 -14.587 -15.673 1.00 88.62 368 THR A C 1
ATOM 2981 O O . THR A 1 368 ? -16.524 -14.076 -15.448 1.00 88.62 368 THR A O 1
ATOM 2984 N N . GLU A 1 369 ? -18.154 -14.630 -16.895 1.00 86.69 369 GLU A N 1
ATOM 2985 C CA . GLU A 1 369 ? -17.528 -13.986 -18.049 1.00 86.69 369 GLU A CA 1
ATOM 2986 C C . GLU A 1 369 ? -17.477 -12.458 -17.888 1.00 86.69 369 GLU A C 1
ATOM 2988 O O . GLU A 1 369 ? -18.196 -11.866 -17.077 1.00 86.69 369 GLU A O 1
ATOM 2993 N N . LEU A 1 370 ? -16.622 -11.807 -18.684 1.00 85.56 370 LEU A N 1
ATOM 2994 C CA . LEU A 1 370 ? -16.571 -10.350 -18.786 1.00 85.56 370 LEU A CA 1
ATOM 2995 C C . LEU A 1 370 ? -17.942 -9.809 -19.241 1.00 85.56 370 LEU A C 1
ATOM 2997 O O . LEU A 1 370 ? -18.372 -10.104 -20.360 1.00 85.56 370 LEU A O 1
ATOM 3001 N N . PRO A 1 371 ? -18.638 -9.004 -18.418 1.00 84.50 371 PRO A N 1
ATOM 3002 C CA . PRO A 1 371 ? -19.937 -8.471 -18.796 1.00 84.50 371 PRO A CA 1
ATOM 3003 C C . PRO A 1 371 ? -19.803 -7.425 -19.909 1.00 84.50 371 PRO A C 1
ATOM 3005 O O . PRO A 1 371 ? -18.814 -6.704 -20.005 1.00 84.50 371 PRO A O 1
ATOM 3008 N N . LYS A 1 372 ? -20.850 -7.286 -20.731 1.00 82.31 372 LYS A N 1
ATOM 3009 C CA . LYS A 1 372 ? -20.921 -6.249 -21.782 1.00 82.31 372 LYS A CA 1
ATOM 3010 C C . LYS A 1 372 ? -21.100 -4.833 -21.221 1.00 82.31 372 LYS A C 1
ATOM 3012 O O . LYS A 1 372 ? -20.846 -3.859 -21.928 1.00 82.31 372 LYS A O 1
ATOM 3017 N N . THR A 1 373 ? -21.552 -4.727 -19.975 1.00 80.25 373 THR A N 1
ATOM 3018 C CA . THR A 1 373 ? -21.845 -3.476 -19.269 1.00 80.25 373 THR A CA 1
ATOM 3019 C C . THR A 1 373 ? -21.251 -3.509 -17.866 1.00 80.25 373 THR A C 1
ATOM 3021 O O . THR A 1 373 ? -21.038 -4.588 -17.312 1.00 80.25 373 THR A O 1
ATOM 3024 N N . ILE A 1 374 ? -21.013 -2.334 -17.276 1.00 78.12 374 ILE A N 1
ATOM 3025 C CA . ILE A 1 374 ? -20.548 -2.206 -15.888 1.00 78.12 374 ILE A CA 1
ATOM 3026 C C . ILE A 1 374 ? -21.507 -1.297 -15.088 1.00 78.12 374 ILE A C 1
ATOM 3028 O O . ILE A 1 374 ? -21.563 -0.088 -15.332 1.00 78.12 374 ILE A O 1
ATOM 3032 N N . PRO A 1 375 ? -22.253 -1.847 -14.111 1.00 79.38 375 PRO A N 1
ATOM 3033 C CA . PRO A 1 375 ? -22.245 -3.237 -13.649 1.00 79.38 375 PRO A CA 1
ATOM 3034 C C . PRO A 1 375 ? -22.879 -4.176 -14.697 1.00 79.38 375 PRO A C 1
ATOM 3036 O O . PRO A 1 375 ? -23.457 -3.694 -15.683 1.00 79.38 375 PRO A O 1
ATOM 3039 N N . PRO A 1 376 ? -22.795 -5.509 -14.517 1.00 84.31 376 PRO A N 1
ATOM 3040 C CA . PRO A 1 376 ? -23.499 -6.452 -15.381 1.00 84.31 376 PRO A CA 1
ATOM 3041 C C . PRO A 1 376 ? -24.983 -6.089 -15.519 1.00 84.31 376 PRO A C 1
ATOM 3043 O O . PRO A 1 376 ? -25.632 -5.744 -14.534 1.00 84.31 376 PRO A O 1
ATOM 3046 N N . GLN A 1 377 ? -25.535 -6.189 -16.730 1.00 80.31 377 GLN A N 1
ATOM 3047 C CA . GLN A 1 377 ? -26.905 -5.755 -17.027 1.00 80.31 377 GLN A CA 1
ATOM 3048 C C . GLN A 1 377 ? -27.948 -6.374 -16.082 1.00 80.31 377 GLN A C 1
ATOM 3050 O O . GLN A 1 377 ? -28.817 -5.660 -15.595 1.00 80.31 377 GLN A O 1
ATOM 3055 N N . ALA A 1 378 ? -27.815 -7.663 -15.753 1.00 81.56 378 ALA A N 1
ATOM 3056 C CA . ALA A 1 378 ? -28.707 -8.341 -14.813 1.00 81.56 378 ALA A CA 1
ATOM 3057 C C . ALA A 1 378 ? -28.690 -7.710 -13.407 1.00 81.56 378 ALA A C 1
ATOM 3059 O O . ALA A 1 378 ? -29.735 -7.602 -12.771 1.00 81.56 378 ALA A O 1
ATOM 3060 N N . ILE A 1 379 ? -27.526 -7.244 -12.939 1.00 81.31 379 ILE A N 1
ATOM 3061 C CA . ILE A 1 379 ? -27.388 -6.520 -11.667 1.00 81.31 379 ILE A CA 1
ATOM 3062 C C . ILE A 1 379 ? -28.068 -5.153 -11.775 1.00 81.31 379 ILE A C 1
ATOM 3064 O O . ILE A 1 379 ? -28.868 -4.786 -10.916 1.00 81.31 379 ILE A O 1
ATOM 3068 N N . SER A 1 380 ? -27.816 -4.423 -12.861 1.00 77.44 380 SER A N 1
ATOM 3069 C CA . SER A 1 380 ? -28.432 -3.115 -13.105 1.00 77.44 380 SER A CA 1
ATOM 3070 C C . SER A 1 380 ? -29.964 -3.186 -13.159 1.00 77.44 380 SER A C 1
ATOM 3072 O O . SER A 1 380 ? -30.640 -2.343 -12.571 1.00 77.44 380 SER A O 1
ATOM 3074 N N . GLU A 1 381 ? -30.517 -4.203 -13.822 1.00 77.50 381 GLU A N 1
ATOM 3075 C CA . GLU A 1 381 ? -31.962 -4.427 -13.951 1.00 77.50 381 GLU A CA 1
ATOM 3076 C C . GLU A 1 381 ? -32.601 -4.887 -12.639 1.00 77.50 381 GLU A C 1
ATOM 3078 O O . GLU A 1 381 ? -33.667 -4.398 -12.266 1.00 77.50 381 GLU A O 1
ATOM 3083 N N . LYS A 1 382 ? -31.950 -5.813 -11.924 1.00 79.25 382 LYS A N 1
ATOM 3084 C CA . LYS A 1 382 ? -32.491 -6.412 -10.699 1.00 79.25 382 LYS A CA 1
ATOM 3085 C C . LYS A 1 382 ? -32.579 -5.418 -9.551 1.00 79.25 382 LYS A C 1
ATOM 3087 O O . LYS A 1 382 ? -33.554 -5.426 -8.804 1.00 79.25 382 LYS A O 1
ATOM 3092 N N . PHE A 1 383 ? -31.559 -4.587 -9.397 1.00 73.50 383 PHE A N 1
ATOM 3093 C CA . PHE A 1 383 ? -31.465 -3.699 -8.250 1.00 73.50 383 PHE A CA 1
ATOM 3094 C C . PHE A 1 383 ? -31.876 -2.250 -8.550 1.00 73.50 383 PHE A C 1
ATOM 3096 O O . PHE A 1 383 ? -31.901 -1.427 -7.637 1.00 73.50 383 PHE A O 1
ATOM 3103 N N . GLY A 1 384 ? -32.251 -1.944 -9.800 1.00 61.97 384 GLY A N 1
ATOM 3104 C CA . GLY A 1 384 ? -32.996 -0.733 -10.158 1.00 61.97 384 GLY A CA 1
ATOM 3105 C C . GLY A 1 384 ? -32.336 0.571 -9.713 1.00 61.97 384 GLY A C 1
ATOM 3106 O O . GLY A 1 384 ? -33.017 1.490 -9.264 1.00 61.97 384 GLY A O 1
ATOM 3107 N N . TYR A 1 385 ? -31.009 0.643 -9.778 1.00 56.69 385 TYR A N 1
ATOM 3108 C CA . TYR A 1 385 ? -30.281 1.744 -9.172 1.00 56.69 385 TYR A CA 1
ATOM 3109 C C . TYR A 1 385 ? -30.456 3.043 -9.970 1.00 56.69 385 TYR A C 1
ATOM 3111 O O . TYR A 1 385 ? -29.861 3.245 -11.031 1.00 56.69 385 TYR A O 1
ATOM 3119 N N . GLU A 1 386 ? -31.266 3.957 -9.435 1.00 52.25 386 GLU A N 1
ATOM 3120 C CA . GLU A 1 386 ? -31.288 5.351 -9.868 1.00 52.25 386 GLU A CA 1
ATOM 3121 C C . GLU A 1 386 ? -29.866 5.939 -9.819 1.00 52.25 386 GLU A C 1
ATOM 3123 O O . GLU A 1 386 ? -29.015 5.481 -9.056 1.00 52.25 386 GLU A O 1
ATOM 3128 N N . LYS A 1 387 ? -29.598 6.967 -10.636 1.00 54.81 387 LYS A N 1
ATOM 3129 C CA . LYS A 1 387 ? -28.296 7.650 -10.805 1.00 54.81 387 LYS A CA 1
ATOM 3130 C C . LYS A 1 387 ? -27.800 8.394 -9.534 1.00 54.81 387 LYS A C 1
ATOM 3132 O O . LYS A 1 387 ? -27.352 9.533 -9.634 1.00 54.81 387 LYS A O 1
ATOM 3137 N N . GLY A 1 388 ? -27.899 7.797 -8.348 1.00 59.34 388 GLY A N 1
ATOM 3138 C CA . GLY A 1 388 ? -27.401 8.295 -7.065 1.00 59.34 388 GLY A CA 1
ATOM 3139 C C . GLY A 1 388 ? -25.979 7.822 -6.740 1.00 59.34 388 GLY A C 1
ATOM 3140 O O . GLY A 1 388 ? -25.383 7.027 -7.467 1.00 59.34 388 GLY A O 1
ATOM 3141 N N . GLU A 1 389 ? -25.421 8.314 -5.632 1.00 60.91 389 GLU A N 1
ATOM 3142 C CA . GLU A 1 389 ? -24.021 8.070 -5.236 1.00 60.91 389 GLU A CA 1
ATOM 3143 C C . GLU A 1 389 ? -23.708 6.586 -4.980 1.00 60.91 389 GLU A C 1
ATOM 3145 O O . GLU A 1 389 ? -22.670 6.097 -5.421 1.00 60.91 389 GLU A O 1
ATOM 3150 N N . HIS A 1 390 ? -24.636 5.843 -4.368 1.00 67.31 390 HIS A N 1
ATOM 3151 C CA . HIS A 1 390 ? -24.478 4.407 -4.100 1.00 67.31 390 HIS A CA 1
ATOM 3152 C C . HIS A 1 390 ? -24.302 3.583 -5.389 1.00 67.31 390 HIS A C 1
ATOM 3154 O O . HIS A 1 390 ? -23.449 2.701 -5.464 1.00 67.31 390 HIS A O 1
ATOM 3160 N N . TYR A 1 391 ? -25.054 3.914 -6.444 1.00 71.44 391 TYR A N 1
ATOM 3161 C CA . TYR A 1 391 ? -24.902 3.276 -7.753 1.00 71.44 391 TYR A CA 1
ATOM 3162 C C . TYR A 1 391 ? -23.513 3.521 -8.343 1.00 71.44 391 TYR A C 1
ATOM 3164 O O . TYR A 1 391 ? -22.872 2.602 -8.847 1.00 71.44 391 TYR A O 1
ATOM 3172 N N . GLN A 1 392 ? -23.024 4.761 -8.260 1.00 72.06 392 GLN A N 1
ATOM 3173 C CA . GLN A 1 392 ? -21.705 5.116 -8.786 1.00 72.06 392 GLN A CA 1
ATOM 3174 C C . GLN A 1 392 ? -20.575 4.394 -8.046 1.00 72.06 392 GLN A C 1
ATOM 3176 O O . GLN A 1 392 ? -19.592 4.005 -8.675 1.00 72.06 392 GLN A O 1
ATOM 3181 N N . ALA A 1 393 ? -20.724 4.164 -6.740 1.00 75.69 393 ALA A N 1
ATOM 3182 C CA . ALA A 1 393 ? -19.738 3.430 -5.959 1.00 75.69 393 ALA A CA 1
ATOM 3183 C C . ALA A 1 393 ? -19.630 1.962 -6.411 1.00 75.69 393 ALA A C 1
ATOM 3185 O O . ALA A 1 393 ? -18.541 1.501 -6.753 1.00 75.69 393 ALA A O 1
ATOM 3186 N N . TRP A 1 394 ? -20.759 1.257 -6.538 1.00 81.62 394 TRP A N 1
ATOM 3187 C CA . TRP A 1 394 ? -20.782 -0.132 -7.018 1.00 81.62 394 TRP A CA 1
ATOM 3188 C C . TRP A 1 394 ? -20.304 -0.284 -8.459 1.00 81.62 394 TRP A C 1
ATOM 3190 O O . TRP A 1 394 ? -19.648 -1.262 -8.809 1.00 81.62 394 TRP A O 1
ATOM 3200 N N . ARG A 1 395 ? -20.533 0.720 -9.301 1.00 79.25 395 ARG A N 1
ATOM 3201 C CA . ARG A 1 395 ? -19.915 0.773 -10.631 1.00 79.25 395 ARG A CA 1
ATOM 3202 C C . ARG A 1 395 ? -18.402 0.823 -10.573 1.00 79.25 395 ARG A C 1
ATOM 3204 O O . ARG A 1 395 ? -17.752 0.118 -11.340 1.00 79.25 395 ARG A O 1
ATOM 3211 N N . GLY A 1 396 ? -17.857 1.621 -9.657 1.00 79.31 396 GLY A N 1
ATOM 3212 C CA . GLY A 1 396 ? -16.426 1.661 -9.374 1.00 79.31 396 GLY A CA 1
ATOM 3213 C C . GLY A 1 396 ? -15.873 0.291 -8.977 1.00 79.31 396 GLY A C 1
ATOM 3214 O O . GLY A 1 396 ? -14.814 -0.090 -9.474 1.00 79.31 396 GLY A O 1
ATOM 3215 N N . ILE A 1 397 ? -16.617 -0.484 -8.178 1.00 86.19 397 ILE A N 1
ATOM 3216 C CA . ILE A 1 397 ? -16.246 -1.859 -7.799 1.00 86.19 397 ILE A CA 1
ATOM 3217 C C . ILE A 1 397 ? -16.101 -2.749 -9.037 1.00 86.19 397 ILE A C 1
ATOM 3219 O O . ILE A 1 397 ? -15.017 -3.264 -9.307 1.00 86.19 397 ILE A O 1
ATOM 3223 N N . PHE A 1 398 ? -17.161 -2.893 -9.837 1.00 85.75 398 PHE A N 1
ATOM 3224 C CA . PHE A 1 398 ? -17.127 -3.773 -11.011 1.00 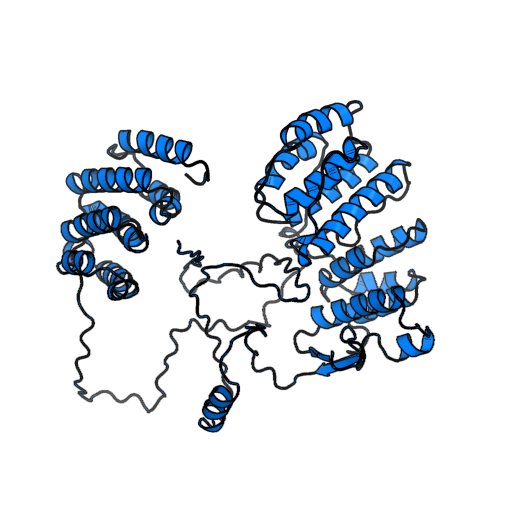85.75 398 PHE A CA 1
ATOM 3225 C C . PHE A 1 398 ? -16.124 -3.295 -12.075 1.00 85.75 398 PHE A C 1
ATOM 3227 O O . PHE A 1 398 ? -15.476 -4.120 -12.719 1.00 85.75 398 PHE A O 1
ATOM 3234 N N . ALA A 1 399 ? -15.943 -1.978 -12.235 1.00 83.44 399 ALA A N 1
ATOM 3235 C CA . ALA A 1 399 ? -14.921 -1.410 -13.115 1.00 83.44 399 ALA A CA 1
ATOM 3236 C C . ALA A 1 399 ? -13.504 -1.765 -12.649 1.00 83.44 399 ALA A C 1
ATOM 3238 O O . ALA A 1 399 ? -12.666 -2.117 -13.480 1.00 83.44 399 ALA A O 1
ATOM 3239 N N . THR A 1 400 ? -13.254 -1.710 -11.338 1.00 84.06 400 THR A N 1
ATOM 3240 C CA . THR A 1 400 ? -11.971 -2.102 -10.740 1.00 84.06 400 THR A CA 1
ATOM 3241 C C . THR A 1 400 ? -11.675 -3.563 -11.047 1.00 84.06 400 THR A C 1
ATOM 3243 O O . THR A 1 400 ? -10.649 -3.851 -11.653 1.00 84.06 400 THR A O 1
ATOM 3246 N N . VAL A 1 401 ? -12.609 -4.474 -10.757 1.00 84.62 401 VAL A N 1
ATOM 3247 C CA . VAL A 1 401 ? -12.445 -5.910 -11.045 1.00 84.62 401 VAL A CA 1
ATOM 3248 C C . VAL A 1 401 ? -12.176 -6.165 -12.531 1.00 84.62 401 VAL A C 1
ATOM 3250 O O . VAL A 1 401 ? -11.258 -6.907 -12.887 1.00 84.62 401 VAL A O 1
ATOM 3253 N N . ALA A 1 402 ? -12.947 -5.522 -13.414 1.00 82.44 402 ALA A N 1
ATOM 3254 C CA . ALA A 1 402 ? -12.790 -5.688 -14.853 1.00 82.44 402 ALA A CA 1
ATOM 3255 C C . ALA A 1 402 ? -11.404 -5.216 -15.325 1.00 82.44 402 ALA A C 1
ATOM 3257 O O . ALA A 1 402 ? -10.737 -5.920 -16.077 1.00 82.44 402 ALA A O 1
ATOM 3258 N N . LYS A 1 403 ? -10.936 -4.057 -14.851 1.00 78.44 403 LYS A N 1
ATOM 3259 C CA . LYS A 1 403 ? -9.617 -3.513 -15.205 1.00 78.44 403 LYS A CA 1
ATOM 3260 C C . LYS A 1 403 ? -8.451 -4.302 -14.615 1.00 78.44 403 LYS A C 1
ATOM 3262 O O . LYS A 1 403 ? -7.407 -4.359 -15.258 1.00 78.44 403 LYS A O 1
ATOM 3267 N N . THR A 1 404 ? -8.623 -4.908 -13.443 1.00 79.19 404 THR A N 1
ATOM 3268 C CA . THR A 1 404 ? -7.595 -5.739 -12.803 1.00 79.19 404 THR A CA 1
ATOM 3269 C C . THR A 1 404 ? -7.333 -7.019 -13.593 1.00 79.19 404 THR A C 1
ATOM 3271 O O . THR A 1 404 ? -6.181 -7.394 -13.786 1.00 79.19 404 THR A O 1
ATOM 3274 N N . HIS A 1 405 ? -8.383 -7.690 -14.076 1.00 79.50 405 HIS A N 1
ATOM 3275 C CA . HIS A 1 405 ? -8.239 -9.010 -14.704 1.00 79.50 405 HIS A CA 1
ATOM 3276 C C . HIS A 1 405 ? -8.300 -9.004 -16.232 1.00 79.50 405 HIS A C 1
ATOM 3278 O O . HIS A 1 405 ? -7.910 -9.988 -16.857 1.00 79.50 405 HIS A O 1
ATOM 3284 N N . TYR A 1 406 ? -8.774 -7.917 -16.840 1.00 76.00 406 TYR A N 1
ATOM 3285 C CA . TYR A 1 406 ? -8.866 -7.780 -18.288 1.00 76.00 406 TYR A CA 1
ATOM 3286 C C . TYR A 1 406 ? -8.145 -6.497 -18.725 1.00 76.00 406 TYR A C 1
ATOM 3288 O O . TYR A 1 406 ? -8.782 -5.462 -18.929 1.00 76.00 406 TYR A O 1
ATOM 3296 N N . PRO A 1 407 ? -6.810 -6.535 -18.898 1.00 67.44 407 PRO A N 1
ATOM 3297 C CA . PRO A 1 407 ? -6.035 -5.352 -19.285 1.00 67.44 407 PRO A CA 1
ATOM 3298 C C . PRO A 1 407 ? -6.451 -4.802 -20.657 1.00 67.44 407 PRO A C 1
ATOM 3300 O O . PRO A 1 407 ? -6.272 -3.617 -20.932 1.00 67.44 407 PRO A O 1
ATOM 3303 N N . ASN A 1 408 ? -7.071 -5.653 -21.483 1.00 70.88 408 ASN A N 1
ATOM 3304 C CA . ASN A 1 408 ? -7.398 -5.372 -22.873 1.00 70.88 408 ASN A CA 1
ATOM 3305 C C . ASN A 1 408 ? -8.757 -4.694 -23.109 1.00 70.88 408 ASN A C 1
ATOM 3307 O O . ASN A 1 408 ? -9.218 -4.575 -24.246 1.00 70.88 408 ASN A O 1
ATOM 3311 N N . ILE A 1 409 ? -9.430 -4.270 -22.041 1.00 69.94 409 ILE A N 1
ATOM 3312 C CA . ILE A 1 409 ? -10.744 -3.637 -22.154 1.00 69.94 409 ILE A CA 1
ATOM 3313 C C . ILE A 1 409 ? -10.609 -2.120 -22.117 1.00 69.94 409 ILE A C 1
ATOM 3315 O O . ILE A 1 409 ? -9.894 -1.557 -21.284 1.00 69.94 409 ILE A O 1
ATOM 3319 N N . GLU A 1 410 ? -11.380 -1.432 -22.946 1.00 72.88 410 GLU A N 1
ATOM 3320 C CA . GLU A 1 410 ? -11.733 -0.033 -22.744 1.00 72.88 410 GLU A CA 1
ATOM 3321 C C . GLU A 1 410 ? -13.133 0.051 -22.136 1.00 72.88 410 GLU A C 1
ATOM 3323 O O . GLU A 1 410 ? -14.027 -0.735 -22.448 1.00 72.88 410 GLU A O 1
ATOM 3328 N N . LEU A 1 411 ? -13.316 1.003 -21.225 1.00 72.25 411 LEU A N 1
ATOM 3329 C CA . LEU A 1 411 ? -14.628 1.314 -20.678 1.00 72.25 411 LEU A CA 1
ATOM 3330 C C . LEU A 1 411 ? -15.096 2.598 -21.356 1.00 72.25 411 LEU A C 1
ATOM 3332 O O . LEU A 1 411 ? -14.379 3.596 -21.322 1.00 72.25 411 LEU A O 1
ATOM 3336 N N . ASP A 1 412 ? -16.246 2.548 -22.020 1.00 65.94 412 ASP A N 1
ATOM 3337 C CA . ASP A 1 412 ? -16.778 3.665 -22.801 1.00 65.94 412 ASP A CA 1
ATOM 3338 C C . ASP A 1 412 ? -17.384 4.740 -21.887 1.00 65.94 412 ASP A C 1
ATOM 3340 O O . ASP A 1 412 ? -18.271 4.444 -21.085 1.00 65.94 412 ASP A O 1
ATOM 3344 N N . TYR A 1 413 ? -16.916 5.982 -22.041 1.00 60.72 413 TYR A N 1
ATOM 3345 C CA . TYR A 1 413 ? -17.327 7.157 -21.263 1.00 60.72 413 TYR A CA 1
ATOM 3346 C C . TYR A 1 413 ? -18.303 8.084 -22.015 1.00 60.72 413 TYR A C 1
ATOM 3348 O O . TYR A 1 413 ? -18.607 9.173 -21.527 1.00 60.72 413 TYR A O 1
ATOM 3356 N N . SER A 1 414 ? -18.748 7.713 -23.221 1.00 49.03 414 SER A N 1
ATOM 3357 C CA . SER A 1 414 ? -19.416 8.606 -24.186 1.00 49.03 414 SER A CA 1
ATOM 3358 C C . SER A 1 414 ? -20.874 8.982 -23.872 1.00 49.03 414 SER A C 1
ATOM 3360 O O . SER A 1 414 ? -21.502 9.695 -24.654 1.00 49.03 414 SER A O 1
ATOM 3362 N N . HIS A 1 415 ? -21.442 8.552 -22.742 1.00 50.47 415 HIS A N 1
ATOM 3363 C CA . HIS A 1 415 ? -22.797 8.952 -22.349 1.00 50.47 415 HIS A CA 1
ATOM 3364 C C . HIS A 1 415 ? -22.862 10.419 -21.879 1.00 50.47 415 HIS A C 1
ATOM 3366 O O . HIS A 1 415 ? -21.958 10.898 -21.199 1.00 50.47 415 HIS A O 1
ATOM 3372 N N . GLU A 1 416 ? -23.963 11.122 -22.205 1.00 41.59 416 GLU A N 1
ATOM 3373 C CA . GLU A 1 416 ? -24.203 12.575 -21.989 1.00 41.59 416 GLU A CA 1
ATOM 3374 C C . GLU A 1 416 ? -23.961 13.081 -20.552 1.00 41.59 416 GLU A C 1
ATOM 3376 O O . GLU A 1 416 ? -23.843 14.281 -20.308 1.00 41.59 416 GLU A O 1
ATOM 3381 N N . TYR A 1 417 ? -23.827 12.171 -19.592 1.00 46.22 417 TYR A N 1
ATOM 3382 C CA . TYR A 1 417 ? -23.316 12.450 -18.261 1.00 46.22 417 TYR A CA 1
ATOM 3383 C C . TYR A 1 417 ? -21.881 11.918 -18.203 1.00 46.22 417 TYR A C 1
ATOM 3385 O O . TYR A 1 417 ? -21.694 10.735 -17.938 1.00 46.22 417 TYR A O 1
ATOM 3393 N N . ALA A 1 418 ? -20.889 12.777 -18.455 1.00 36.41 418 ALA A N 1
ATOM 3394 C CA . ALA A 1 418 ? -19.448 12.500 -18.605 1.00 36.41 418 ALA A CA 1
ATOM 3395 C C . ALA A 1 418 ? -18.723 11.859 -17.383 1.00 36.41 418 ALA A C 1
ATOM 3397 O O . ALA A 1 418 ? -17.641 12.284 -16.981 1.00 36.41 418 ALA A O 1
ATOM 3398 N N . LYS A 1 419 ? -19.332 10.861 -16.737 1.00 45.50 419 LYS A N 1
ATOM 3399 C CA . LYS A 1 419 ? -18.887 10.154 -15.525 1.00 45.50 419 LYS A CA 1
ATOM 3400 C C . LYS A 1 419 ? -19.310 8.674 -15.524 1.00 45.50 419 LYS A C 1
ATOM 3402 O O . LYS A 1 419 ? -19.377 8.060 -14.464 1.00 45.50 419 LYS A O 1
ATOM 3407 N N . ILE A 1 420 ? -19.695 8.117 -16.672 1.00 50.22 420 ILE A N 1
ATOM 3408 C CA . ILE A 1 420 ? -20.476 6.879 -16.737 1.00 50.22 420 ILE A CA 1
ATOM 3409 C C . ILE A 1 420 ? -19.820 5.882 -17.713 1.00 50.22 420 ILE A C 1
ATOM 3411 O O . ILE A 1 420 ? -19.774 6.139 -18.907 1.00 50.22 420 ILE A O 1
ATOM 3415 N N . PHE A 1 421 ? -19.325 4.761 -17.173 1.00 58.41 421 PHE A N 1
ATOM 3416 C CA . PHE A 1 421 ? -18.843 3.560 -17.870 1.00 58.41 421 PHE A CA 1
ATOM 3417 C C . PHE A 1 421 ? -19.984 2.566 -18.142 1.00 58.41 421 PHE A C 1
ATOM 3419 O O . PHE A 1 421 ? -20.276 1.732 -17.285 1.00 58.41 421 PHE A O 1
ATOM 3426 N N . ASP A 1 422 ? -20.687 2.650 -19.264 1.00 59.66 422 ASP A N 1
ATOM 3427 C CA . ASP A 1 422 ? -21.854 1.766 -19.475 1.00 59.66 422 ASP A CA 1
ATOM 3428 C C . ASP A 1 422 ? -21.551 0.569 -20.367 1.00 59.66 422 ASP A C 1
ATOM 3430 O O . ASP A 1 422 ? -22.237 -0.449 -20.286 1.00 59.66 422 ASP A O 1
ATOM 3434 N N . LYS A 1 423 ? -20.495 0.653 -21.175 1.00 68.44 423 LYS A N 1
ATOM 3435 C CA . LYS A 1 423 ? -20.151 -0.379 -22.145 1.00 68.44 423 LYS A CA 1
ATOM 3436 C C . LYS A 1 423 ? -18.704 -0.810 -21.991 1.00 68.44 423 LYS A C 1
ATOM 3438 O O . LYS A 1 423 ? -17.798 0.020 -21.903 1.00 68.44 423 LYS A O 1
ATOM 3443 N N . VAL A 1 424 ? -18.507 -2.122 -22.000 1.00 67.50 424 VAL A N 1
ATOM 3444 C CA . VAL A 1 424 ? -17.190 -2.738 -22.110 1.00 67.50 424 VAL A CA 1
ATOM 3445 C C . VAL A 1 424 ? -16.883 -2.932 -23.584 1.00 67.50 424 VAL A C 1
ATOM 3447 O O . VAL A 1 424 ? -17.643 -3.569 -24.317 1.00 67.50 424 VAL A O 1
ATOM 3450 N N . VAL A 1 425 ? -15.772 -2.358 -24.021 1.00 70.62 425 VAL A N 1
ATOM 3451 C CA . VAL A 1 425 ? -15.240 -2.522 -25.368 1.00 70.62 425 VAL A CA 1
ATOM 3452 C C . VAL A 1 425 ? -13.999 -3.390 -25.247 1.00 70.62 425 VAL A C 1
ATOM 3454 O O . VAL A 1 425 ? -13.013 -2.988 -24.635 1.00 70.62 425 VAL A O 1
ATOM 3457 N N . VAL A 1 426 ? -14.061 -4.600 -25.794 1.00 66.88 426 VAL A N 1
ATOM 3458 C CA . VAL A 1 426 ? -12.878 -5.452 -25.928 1.00 66.88 426 VAL A CA 1
ATOM 3459 C C . VAL A 1 426 ? -12.094 -4.923 -27.118 1.00 66.88 426 VAL A C 1
ATOM 3461 O O . VAL A 1 426 ? -12.636 -4.839 -28.220 1.00 66.88 426 VAL A O 1
ATOM 3464 N N . ASN A 1 427 ? -10.861 -4.488 -26.881 1.00 59.25 427 ASN A N 1
ATOM 3465 C CA . ASN A 1 427 ? -9.991 -4.038 -27.951 1.00 59.25 427 ASN A CA 1
ATOM 3466 C C . ASN A 1 427 ? -9.140 -5.232 -28.408 1.00 59.25 427 ASN A C 1
ATOM 3468 O O . ASN A 1 427 ? -8.117 -5.546 -27.802 1.00 59.25 427 ASN A O 1
ATOM 3472 N N . ASP A 1 428 ? -9.607 -5.923 -29.451 1.00 45.62 428 ASP A N 1
ATOM 3473 C CA . ASP A 1 428 ? -8.877 -7.036 -30.079 1.00 45.62 428 ASP A CA 1
ATOM 3474 C C . ASP A 1 428 ? -7.613 -6.543 -30.819 1.00 45.62 428 ASP A C 1
ATOM 3476 O O . ASP A 1 428 ? -6.672 -7.308 -31.032 1.00 45.62 428 ASP A O 1
ATOM 3480 N N . ASP A 1 429 ? -7.560 -5.242 -31.129 1.00 40.47 429 ASP A N 1
ATOM 3481 C CA . ASP A 1 429 ? -6.464 -4.541 -31.800 1.00 40.47 429 ASP A CA 1
ATOM 3482 C C . ASP A 1 429 ? -5.584 -3.768 -30.813 1.00 40.47 429 ASP A C 1
ATOM 3484 O O . ASP A 1 429 ? -5.062 -2.697 -31.132 1.00 40.47 429 ASP A O 1
ATOM 3488 N N . ILE A 1 430 ? -5.362 -4.291 -29.603 1.00 36.97 430 ILE A N 1
ATOM 3489 C CA . ILE A 1 430 ? -4.266 -3.766 -28.784 1.00 36.97 430 ILE A CA 1
ATOM 3490 C C . ILE A 1 430 ? -2.982 -4.216 -29.453 1.00 36.97 430 ILE A C 1
ATOM 3492 O O . ILE A 1 430 ? -2.408 -5.208 -29.035 1.00 36.97 430 ILE A O 1
ATOM 3496 N N . GLU A 1 431 ? -2.539 -3.519 -30.508 1.00 34.06 431 GLU A N 1
ATOM 3497 C CA . GLU A 1 431 ? -1.227 -2.875 -30.460 1.00 34.06 431 GLU A CA 1
ATOM 3498 C C . GLU A 1 431 ? -1.161 -2.220 -29.096 1.00 34.06 431 GLU A C 1
ATOM 3500 O O . GLU A 1 431 ? -2.134 -1.587 -28.696 1.00 34.06 431 GLU A O 1
ATOM 3505 N N . ILE A 1 432 ? -0.094 -2.461 -28.338 1.00 33.56 432 ILE A N 1
ATOM 3506 C CA . ILE A 1 432 ? 0.125 -1.776 -27.069 1.00 33.56 432 ILE A CA 1
ATOM 3507 C C . ILE A 1 432 ? 0.051 -0.293 -27.409 1.00 33.56 432 ILE A C 1
ATOM 3509 O O . ILE A 1 432 ? 1.021 0.282 -27.891 1.00 33.56 432 ILE A O 1
ATOM 3513 N N . ALA A 1 433 ? -1.133 0.300 -27.259 1.00 28.16 433 ALA A N 1
ATOM 3514 C CA . ALA A 1 433 ? -1.318 1.708 -27.456 1.00 28.16 433 ALA A CA 1
ATOM 3515 C C . ALA A 1 433 ? -0.381 2.280 -26.403 1.00 28.16 433 ALA A C 1
ATOM 3517 O O . ALA A 1 433 ? -0.579 1.961 -25.218 1.00 28.16 433 ALA A O 1
ATOM 3518 N N . PRO A 1 434 ? 0.680 3.013 -26.797 1.00 29.70 434 PRO A N 1
ATOM 3519 C CA . PRO A 1 434 ? 1.510 3.681 -25.820 1.00 29.70 434 PRO A CA 1
ATOM 3520 C C . PRO A 1 434 ? 0.514 4.431 -24.962 1.00 29.70 434 PRO A C 1
ATOM 3522 O O . PRO A 1 434 ? -0.359 5.112 -25.507 1.00 29.70 434 PRO A O 1
ATOM 3525 N N . TYR A 1 435 ? 0.536 4.109 -23.665 1.00 29.34 435 TYR A N 1
ATOM 3526 C CA . TYR A 1 435 ? -0.274 4.692 -22.608 1.00 29.34 435 TYR A CA 1
ATOM 3527 C C . TYR A 1 435 ? -0.948 5.960 -23.108 1.00 29.34 435 TYR A C 1
ATOM 3529 O O . TYR A 1 435 ? -0.216 6.875 -23.478 1.00 29.34 435 TYR A O 1
ATOM 3537 N N . ARG A 1 436 ? -2.292 6.022 -23.148 1.00 27.36 436 ARG A N 1
ATOM 3538 C CA . ARG A 1 436 ? -3.017 7.282 -23.381 1.00 27.36 436 ARG A CA 1
ATOM 3539 C C . ARG A 1 436 ? -2.586 8.287 -22.306 1.00 27.36 436 ARG A C 1
ATOM 3541 O O . ARG A 1 436 ? -3.270 8.495 -21.310 1.00 27.36 436 ARG A O 1
ATOM 3548 N N . TYR A 1 437 ? -1.433 8.901 -22.516 1.00 27.39 437 TYR A N 1
ATOM 3549 C CA . TYR A 1 437 ? -1.106 10.231 -22.106 1.00 27.39 437 TYR A CA 1
ATOM 3550 C C . TYR A 1 437 ? -2.168 11.059 -22.803 1.00 27.39 437 TYR A C 1
ATOM 3552 O O . TYR A 1 437 ? -2.174 11.200 -24.025 1.00 27.39 437 TYR A O 1
ATOM 3560 N N . THR A 1 438 ? -3.088 11.621 -22.031 1.00 24.95 438 THR A N 1
ATOM 3561 C CA . THR A 1 438 ? -3.606 12.929 -22.411 1.00 24.95 438 THR A CA 1
ATOM 3562 C C . THR A 1 438 ? -2.425 13.894 -22.320 1.00 24.95 438 THR A C 1
ATOM 3564 O O . THR A 1 438 ? -2.280 14.630 -21.349 1.00 24.95 438 THR A O 1
ATOM 3567 N N . ALA A 1 439 ? -1.534 13.825 -23.308 1.00 26.94 439 ALA A N 1
ATOM 3568 C CA . ALA A 1 439 ? -0.769 14.971 -23.724 1.00 26.94 439 ALA A CA 1
ATOM 3569 C C . ALA A 1 439 ? -1.814 15.906 -24.322 1.00 26.94 439 ALA A C 1
ATOM 3571 O O . ALA A 1 439 ? -2.376 15.656 -25.390 1.00 26.94 439 ALA A O 1
ATOM 3572 N N . ILE A 1 440 ? -2.155 16.947 -23.575 1.00 29.95 440 ILE A N 1
ATOM 3573 C CA . ILE A 1 440 ? -2.647 18.160 -24.204 1.00 29.95 440 ILE A CA 1
ATOM 3574 C C . ILE A 1 440 ? -1.440 18.676 -24.966 1.00 29.95 440 ILE A C 1
ATOM 3576 O O . ILE A 1 440 ? -0.602 19.368 -24.402 1.00 29.95 440 ILE A O 1
ATOM 3580 N N . ASP A 1 441 ? -1.322 18.259 -26.219 1.00 29.28 441 ASP A N 1
ATOM 3581 C CA . ASP A 1 441 ? -0.349 18.821 -27.130 1.00 29.28 441 ASP A CA 1
ATOM 3582 C C . ASP A 1 441 ? -1.104 19.586 -28.203 1.00 29.28 441 ASP A C 1
ATOM 3584 O O . ASP A 1 441 ? -1.931 19.047 -28.944 1.00 29.28 441 ASP A O 1
ATOM 3588 N N . TYR A 1 442 ? -0.806 20.878 -28.275 1.00 32.72 442 TYR A N 1
ATOM 3589 C CA . TYR A 1 442 ? -1.174 21.769 -29.367 1.00 32.72 442 TYR A CA 1
ATOM 3590 C C . TYR A 1 442 ? -0.403 21.397 -30.648 1.00 32.72 442 TYR A C 1
ATOM 3592 O O . TYR A 1 442 ? 0.220 22.241 -31.287 1.00 32.72 442 TYR A O 1
ATOM 3600 N N . MET A 1 443 ? -0.462 20.136 -31.072 1.00 29.81 443 MET A N 1
ATOM 3601 C CA . MET A 1 443 ? -0.115 19.739 -32.430 1.00 29.81 443 MET A CA 1
ATOM 3602 C C . MET A 1 443 ? -1.401 19.494 -33.198 1.00 29.81 443 MET A C 1
ATOM 3604 O O . MET A 1 443 ? -2.218 18.644 -32.846 1.00 29.81 443 MET A O 1
ATOM 3608 N N . SER A 1 444 ? -1.604 20.276 -34.257 1.00 35.41 444 SER A N 1
ATOM 3609 C CA . SER A 1 444 ? -2.806 20.177 -35.073 1.00 35.41 444 SER A CA 1
ATOM 3610 C C . SER A 1 444 ? -3.000 18.734 -35.558 1.00 35.41 444 SER A C 1
ATOM 3612 O O . SER A 1 444 ? -2.129 18.143 -36.198 1.00 35.41 444 SER A O 1
ATOM 3614 N N . TYR A 1 445 ? -4.181 18.194 -35.271 1.00 35.66 445 TYR A N 1
ATOM 3615 C CA . TYR A 1 445 ? -4.664 16.849 -35.603 1.00 35.66 445 TYR A CA 1
ATOM 3616 C C . TYR A 1 445 ? -4.444 16.434 -37.084 1.00 35.66 445 TYR A C 1
ATOM 3618 O O . TYR A 1 445 ? -4.518 15.259 -37.436 1.00 35.66 445 TYR A O 1
ATOM 3626 N N . GLY A 1 446 ? -4.127 17.389 -37.970 1.00 33.25 446 GLY A N 1
ATOM 3627 C CA . GLY A 1 446 ? -3.876 17.185 -39.398 1.00 33.25 446 GLY A CA 1
ATOM 3628 C C . GLY A 1 446 ? -2.464 16.727 -39.804 1.00 33.25 446 GLY A C 1
ATOM 3629 O O . GLY A 1 446 ? -2.277 16.373 -40.972 1.00 33.25 446 GLY A O 1
ATOM 3630 N N . GLU A 1 447 ? -1.461 16.728 -38.917 1.00 34.69 447 GLU A N 1
ATOM 3631 C CA . GLU A 1 447 ? -0.126 16.172 -39.239 1.00 34.69 447 GLU A CA 1
ATOM 3632 C C . GLU A 1 447 ? 0.021 14.697 -38.851 1.00 34.69 447 GLU A C 1
ATOM 3634 O O . GLU A 1 447 ? 0.617 13.922 -39.602 1.00 34.69 447 GLU A O 1
ATOM 3639 N N . PHE A 1 448 ? -0.614 14.275 -37.755 1.00 35.62 448 PHE A N 1
ATOM 3640 C CA . PHE A 1 448 ? -0.574 12.887 -37.287 1.00 35.62 448 PHE A CA 1
ATOM 3641 C C . PHE A 1 448 ? -1.238 11.920 -38.284 1.00 35.62 448 PHE A C 1
ATOM 3643 O O . PHE A 1 448 ? -0.662 10.894 -38.646 1.00 35.62 448 PHE A O 1
ATOM 3650 N N . GLN A 1 449 ? -2.394 12.296 -38.850 1.00 34.00 449 GLN A N 1
ATOM 3651 C CA . GLN A 1 449 ? -3.065 11.470 -39.864 1.00 34.00 449 GLN A CA 1
ATOM 3652 C C . GLN A 1 449 ? -2.279 11.350 -41.179 1.00 34.00 449 GLN A C 1
ATOM 3654 O O . GLN A 1 449 ? -2.367 10.328 -41.858 1.00 34.00 449 GLN A O 1
ATOM 3659 N N . ARG A 1 450 ? -1.458 12.348 -41.536 1.00 33.19 450 ARG A N 1
ATOM 3660 C CA . ARG A 1 450 ? -0.641 12.301 -42.761 1.00 33.19 450 ARG A CA 1
ATOM 3661 C C . ARG A 1 450 ? 0.552 11.350 -42.660 1.00 33.19 450 ARG A C 1
ATOM 3663 O O . ARG A 1 450 ? 1.017 10.883 -43.698 1.00 33.19 450 ARG A O 1
ATOM 3670 N N . ARG A 1 451 ? 1.032 11.047 -41.448 1.00 34.03 451 ARG A N 1
ATOM 3671 C CA . ARG A 1 451 ? 2.117 10.075 -41.226 1.00 34.03 451 ARG A CA 1
ATOM 3672 C C . ARG A 1 451 ? 1.618 8.629 -41.204 1.00 34.03 451 ARG A C 1
ATOM 3674 O O . ARG A 1 451 ? 2.272 7.779 -41.797 1.00 34.03 451 ARG A O 1
ATOM 3681 N N . LEU A 1 452 ? 0.439 8.365 -40.638 1.00 32.50 452 LEU A N 1
ATOM 3682 C CA . LEU A 1 452 ? -0.139 7.011 -40.603 1.00 32.50 452 LEU A CA 1
ATOM 3683 C C . LEU A 1 452 ? -0.608 6.513 -41.980 1.00 32.50 452 LEU A C 1
ATOM 3685 O O . LEU A 1 452 ? -0.442 5.343 -42.301 1.00 32.50 452 LEU A O 1
ATOM 3689 N N . LEU A 1 453 ? -1.109 7.399 -42.846 1.00 30.75 453 LEU A N 1
ATOM 3690 C CA . LEU A 1 453 ? -1.563 7.021 -44.193 1.00 30.75 453 LEU A CA 1
ATOM 3691 C C . LEU A 1 453 ? -0.430 6.689 -45.186 1.00 30.75 453 LEU A C 1
ATOM 3693 O O . LEU A 1 453 ? -0.723 6.280 -46.309 1.00 30.75 453 LEU A O 1
ATOM 3697 N N . LYS A 1 454 ? 0.848 6.872 -44.820 1.00 28.98 454 LYS A N 1
ATOM 3698 C CA . LYS A 1 454 ? 1.985 6.669 -45.738 1.00 28.98 454 LYS A CA 1
ATOM 3699 C C . LYS A 1 454 ? 2.727 5.342 -45.579 1.00 28.98 454 LYS A C 1
ATOM 3701 O O . LYS A 1 454 ? 3.392 4.944 -46.530 1.00 28.98 454 LYS A O 1
ATOM 3706 N N . ASN A 1 455 ? 2.575 4.638 -44.458 1.00 30.73 455 ASN A N 1
ATOM 3707 C CA . ASN A 1 455 ? 3.311 3.401 -44.195 1.00 30.73 455 ASN A CA 1
ATOM 3708 C C . ASN A 1 455 ? 2.344 2.219 -44.048 1.00 30.73 455 ASN A C 1
ATOM 3710 O O . ASN A 1 455 ? 1.849 1.920 -42.968 1.00 30.73 455 ASN A O 1
ATOM 3714 N N . ASN A 1 456 ? 2.081 1.545 -45.171 1.00 33.41 456 ASN A N 1
ATOM 3715 C CA . ASN A 1 456 ? 1.413 0.242 -45.235 1.00 33.41 456 ASN A CA 1
ATOM 3716 C C . ASN A 1 456 ? 2.334 -0.846 -44.653 1.00 33.41 456 ASN A C 1
ATOM 3718 O O . ASN A 1 456 ? 2.984 -1.568 -45.408 1.00 33.41 456 ASN A O 1
ATOM 3722 N N . ILE A 1 457 ? 2.402 -0.980 -43.330 1.00 34.03 457 ILE A N 1
ATOM 3723 C CA . ILE A 1 457 ? 3.154 -2.072 -42.701 1.00 34.03 457 ILE A CA 1
ATOM 3724 C C . ILE A 1 457 ? 2.162 -3.153 -42.276 1.00 34.03 457 ILE A C 1
ATOM 3726 O O . ILE A 1 457 ? 1.487 -3.065 -41.257 1.00 34.03 457 ILE A O 1
ATOM 3730 N N . LYS A 1 458 ? 2.046 -4.166 -43.137 1.00 31.17 458 LYS A N 1
ATOM 3731 C CA . LYS A 1 458 ? 1.546 -5.493 -42.782 1.00 31.17 458 LYS A CA 1
ATOM 3732 C C . LYS A 1 458 ? 2.746 -6.301 -42.297 1.00 31.17 458 LYS A C 1
ATOM 3734 O O . LYS A 1 458 ? 3.350 -6.987 -43.112 1.00 31.17 458 LYS A O 1
ATOM 3739 N N . ASP A 1 459 ? 3.080 -6.230 -41.015 1.00 26.52 459 ASP A N 1
ATOM 3740 C CA . ASP A 1 459 ? 3.871 -7.293 -40.399 1.00 26.52 459 ASP A CA 1
ATOM 3741 C C . ASP A 1 459 ? 3.600 -7.405 -38.895 1.00 26.52 459 ASP A C 1
ATOM 3743 O O . ASP A 1 459 ? 3.312 -6.411 -38.231 1.00 26.52 459 ASP A O 1
ATOM 3747 N N . LYS A 1 460 ? 3.590 -8.638 -38.380 1.00 28.02 460 LYS A N 1
ATOM 3748 C CA . LYS A 1 460 ? 3.141 -9.001 -37.022 1.00 28.02 460 LYS A CA 1
ATOM 3749 C C . LYS A 1 460 ? 4.319 -9.166 -36.050 1.00 28.02 460 LYS A C 1
ATOM 3751 O O . LYS A 1 460 ? 4.444 -10.202 -35.401 1.00 28.02 460 LYS A O 1
ATOM 3756 N N . SER A 1 461 ? 5.132 -8.132 -35.891 1.00 22.83 461 SER A N 1
ATOM 3757 C CA . SER A 1 461 ? 6.094 -7.996 -34.788 1.00 22.83 461 SER A CA 1
ATOM 3758 C C . SER A 1 461 ? 5.975 -6.585 -34.209 1.00 22.83 461 SER A C 1
ATOM 3760 O O . SER A 1 461 ? 5.745 -5.623 -34.940 1.00 22.83 461 SER A O 1
ATOM 3762 N N . ARG A 1 462 ? 5.998 -6.456 -32.878 1.00 25.83 462 ARG A N 1
ATOM 3763 C CA . ARG A 1 462 ? 5.711 -5.192 -32.182 1.00 25.83 462 ARG A CA 1
ATOM 3764 C C . ARG A 1 462 ? 6.919 -4.739 -31.375 1.00 25.83 462 ARG A C 1
ATOM 3766 O O . ARG A 1 462 ? 7.201 -5.337 -30.346 1.00 25.83 462 ARG A O 1
ATOM 3773 N N . LEU A 1 463 ? 7.539 -3.648 -31.821 1.00 20.11 463 LEU A N 1
ATOM 3774 C CA . LEU A 1 463 ? 8.525 -2.872 -31.069 1.00 20.11 463 LEU A CA 1
ATOM 3775 C C . LEU A 1 463 ? 7.847 -2.079 -29.941 1.00 20.11 463 LEU A C 1
ATOM 3777 O O . LEU A 1 463 ? 6.830 -1.415 -30.167 1.00 20.11 463 LEU A O 1
ATOM 3781 N N . VAL A 1 464 ? 8.451 -2.070 -28.752 1.00 23.36 464 VAL A N 1
ATOM 3782 C CA . VAL A 1 464 ? 8.120 -1.129 -27.669 1.00 23.36 464 VAL A CA 1
ATOM 3783 C C . VAL A 1 464 ? 9.364 -0.302 -27.353 1.00 23.36 464 VAL A C 1
ATOM 3785 O O . VAL A 1 464 ? 10.275 -0.767 -26.679 1.00 23.36 464 VAL A O 1
ATOM 3788 N N . SER A 1 465 ? 9.402 0.947 -27.820 1.00 20.62 465 SER A N 1
ATOM 3789 C CA . SER A 1 465 ? 10.484 1.893 -27.521 1.00 20.62 465 SER A CA 1
ATOM 3790 C C . SER A 1 465 ? 10.133 2.789 -26.328 1.00 20.62 465 SER A C 1
ATOM 3792 O O . SER A 1 465 ? 9.055 3.389 -26.306 1.00 20.62 465 SER A O 1
ATOM 3794 N N . PHE A 1 466 ? 11.057 2.960 -25.381 1.00 21.28 466 PHE A N 1
ATOM 3795 C CA . PHE A 1 466 ? 10.951 3.950 -24.304 1.00 21.28 466 PHE A CA 1
ATOM 3796 C C . PHE A 1 466 ? 11.873 5.143 -24.589 1.00 21.28 466 PHE A C 1
ATOM 3798 O O . PHE A 1 466 ? 13.092 5.014 -24.522 1.00 21.28 466 PHE A O 1
ATOM 3805 N N . GLU A 1 467 ? 11.306 6.321 -24.859 1.00 20.70 467 GLU A N 1
ATOM 3806 C CA . GLU A 1 467 ? 12.058 7.582 -24.850 1.00 20.70 467 GLU A CA 1
ATOM 3807 C C . GLU A 1 467 ? 12.027 8.195 -23.443 1.00 20.70 467 GLU A C 1
ATOM 3809 O O . GLU A 1 467 ? 10.985 8.625 -22.947 1.00 20.70 467 GLU A O 1
ATOM 3814 N N . LEU A 1 468 ? 13.187 8.251 -22.787 1.00 23.12 468 LEU A N 1
ATOM 3815 C CA . LEU A 1 468 ? 13.388 8.972 -21.531 1.00 23.12 468 LEU A CA 1
ATOM 3816 C C . LEU A 1 468 ? 14.026 10.332 -21.825 1.00 23.12 468 LEU A C 1
ATOM 3818 O O . LEU A 1 468 ? 15.247 10.474 -21.756 1.00 23.12 468 LEU A O 1
ATOM 3822 N N . SER A 1 469 ? 13.221 11.360 -22.117 1.00 22.52 469 SER A N 1
ATOM 3823 C CA . SER A 1 469 ? 13.703 12.738 -21.984 1.00 22.52 469 SER A CA 1
ATOM 3824 C C . SER A 1 469 ? 12.601 13.763 -21.657 1.00 22.52 469 SER A C 1
ATOM 3826 O O . SER A 1 469 ? 11.568 13.828 -22.308 1.00 22.52 469 SER A O 1
ATOM 3828 N N . GLN A 1 470 ? 12.921 14.591 -20.654 1.00 24.45 470 GLN A N 1
ATOM 3829 C CA . GLN A 1 470 ? 12.434 15.948 -20.359 1.00 24.45 470 GLN A CA 1
ATOM 3830 C C . GLN A 1 470 ? 11.097 16.149 -19.609 1.00 24.45 470 GLN A C 1
ATOM 3832 O O . GLN A 1 470 ? 10.025 16.195 -20.194 1.00 24.45 470 GLN A O 1
ATOM 3837 N N . PHE A 1 471 ? 11.187 16.443 -18.302 1.00 23.94 471 PHE A N 1
ATOM 3838 C CA . PHE A 1 471 ? 10.158 17.191 -17.564 1.00 23.94 471 PHE A CA 1
ATOM 3839 C C . PHE A 1 471 ? 10.783 18.364 -16.811 1.00 23.94 471 PHE A C 1
ATOM 3841 O O . PHE A 1 471 ? 11.199 18.199 -15.657 1.00 23.94 471 PHE A O 1
ATOM 3848 N N . ASN A 1 472 ? 10.836 19.542 -17.455 1.00 23.17 472 ASN A N 1
ATOM 3849 C CA . ASN A 1 472 ? 10.812 20.806 -16.720 1.00 23.17 472 ASN A CA 1
ATOM 3850 C C . ASN A 1 472 ? 9.378 21.379 -16.752 1.00 23.17 472 ASN A C 1
ATOM 3852 O O . ASN A 1 472 ? 8.866 21.524 -17.850 1.00 23.17 472 ASN A O 1
ATOM 3856 N N . ARG A 1 473 ? 8.791 21.567 -15.545 1.00 24.81 473 ARG A N 1
ATOM 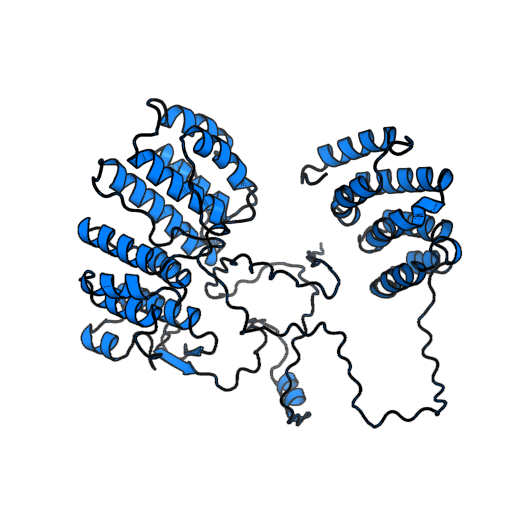3857 C CA . ARG A 1 473 ? 7.528 22.201 -15.011 1.00 24.81 473 ARG A CA 1
ATOM 3858 C C . ARG A 1 473 ? 6.891 23.372 -15.874 1.00 24.81 473 ARG A C 1
ATOM 3860 O O . ARG A 1 473 ? 7.055 23.382 -17.084 1.00 24.81 473 ARG A O 1
ATOM 3867 N N . PRO A 1 474 ? 6.073 24.346 -15.378 1.00 31.14 474 PRO A N 1
ATOM 3868 C CA . PRO A 1 474 ? 5.160 24.437 -14.231 1.00 31.14 474 PRO A CA 1
ATOM 3869 C C . PRO A 1 474 ? 3.657 24.524 -14.636 1.00 31.14 474 PRO A C 1
ATOM 3871 O O . PRO A 1 474 ? 3.301 25.012 -15.697 1.00 31.14 474 PRO A O 1
ATOM 3874 N N . TYR A 1 475 ? 2.764 24.088 -13.733 1.00 26.70 475 TYR A N 1
ATOM 3875 C CA . TYR A 1 475 ? 1.294 24.281 -13.706 1.00 26.70 475 TYR A CA 1
ATOM 3876 C C . TYR A 1 475 ? 0.502 24.359 -15.037 1.00 26.70 475 TYR A C 1
ATOM 3878 O O . TYR A 1 475 ? 0.342 25.429 -15.614 1.00 26.70 475 TYR A O 1
ATOM 3886 N N . SER A 1 476 ? -0.273 23.310 -15.333 1.00 21.30 476 SER A N 1
ATOM 3887 C CA . SER A 1 476 ? -1.691 23.488 -15.683 1.00 21.30 476 SER A CA 1
ATOM 3888 C C . SER A 1 476 ? -2.497 22.244 -15.324 1.00 21.30 476 SER A C 1
ATOM 3890 O O . SER A 1 476 ? -2.124 21.117 -15.633 1.00 21.30 476 SER A O 1
ATOM 3892 N N . SER A 1 477 ? -3.601 22.488 -14.633 1.00 28.77 477 SER A N 1
ATOM 3893 C CA . SER A 1 477 ? -4.684 21.560 -14.340 1.00 28.77 477 SER A CA 1
ATOM 3894 C C . SER A 1 477 ? -5.121 20.766 -15.566 1.00 28.77 477 SER A C 1
ATOM 3896 O O . SER A 1 477 ? -5.552 21.395 -16.520 1.00 28.77 477 SER A O 1
ATOM 3898 N N . ASP A 1 478 ? -5.120 19.433 -15.485 1.00 21.77 478 ASP A N 1
ATOM 3899 C CA . ASP A 1 478 ? -6.162 18.617 -16.106 1.00 21.77 478 ASP A CA 1
ATOM 3900 C C . ASP A 1 478 ? -6.274 17.219 -15.485 1.00 21.77 478 ASP A C 1
ATOM 3902 O O . ASP A 1 478 ? -5.354 16.662 -14.889 1.00 21.77 478 ASP A O 1
ATOM 3906 N N . ILE A 1 479 ? -7.506 16.725 -15.505 1.00 25.45 479 ILE A N 1
ATOM 3907 C CA . ILE A 1 479 ? -8.034 15.620 -14.709 1.00 25.45 479 ILE A CA 1
ATOM 3908 C C . ILE A 1 479 ? -7.561 14.284 -15.298 1.00 25.45 479 ILE A C 1
ATOM 3910 O O . ILE A 1 479 ? -8.053 13.882 -16.346 1.00 25.45 479 ILE A O 1
ATOM 3914 N N . GLN A 1 480 ? -6.688 13.552 -14.597 1.00 22.94 480 GLN A N 1
ATOM 3915 C CA . GLN A 1 480 ? -6.415 12.142 -14.899 1.00 22.94 480 GLN A CA 1
ATOM 3916 C C . GLN A 1 480 ? -6.936 11.215 -13.797 1.00 22.94 480 GLN A C 1
ATOM 3918 O O . GLN A 1 480 ? -6.731 11.436 -12.601 1.00 22.94 480 GLN A O 1
ATOM 3923 N N . LEU A 1 481 ? -7.678 10.201 -14.249 1.00 23.16 481 LEU A N 1
ATOM 3924 C CA . LEU A 1 481 ? -8.287 9.151 -13.449 1.00 23.16 481 LEU A CA 1
ATOM 3925 C C . LEU A 1 481 ? -7.240 8.330 -12.689 1.00 23.16 481 LEU A C 1
ATOM 3927 O O . LEU A 1 481 ? -6.139 8.064 -13.160 1.00 23.16 481 LEU A O 1
ATOM 3931 N N . ILE A 1 482 ? -7.675 7.915 -11.507 1.00 25.12 482 ILE A N 1
ATOM 3932 C CA . ILE A 1 482 ? -6.988 7.152 -10.473 1.00 25.12 482 ILE A CA 1
ATOM 3933 C C . ILE A 1 482 ? -6.328 5.896 -11.066 1.00 25.12 482 ILE A C 1
ATOM 3935 O O . ILE A 1 482 ? -6.978 4.879 -11.286 1.00 25.12 482 ILE A O 1
ATOM 3939 N N . LYS A 1 483 ? -5.011 5.955 -11.265 1.00 25.33 483 LYS A N 1
ATOM 3940 C CA . LYS A 1 483 ? -4.133 4.810 -11.027 1.00 25.33 483 LYS A CA 1
ATOM 3941 C C . LYS A 1 483 ? -3.486 5.055 -9.676 1.00 25.33 483 LYS A C 1
ATOM 3943 O O . LYS A 1 483 ? -2.499 5.782 -9.593 1.00 25.33 483 LYS A O 1
ATOM 3948 N N . LEU A 1 484 ? -4.009 4.423 -8.623 1.00 27.09 484 LEU A N 1
ATOM 3949 C CA . LEU A 1 484 ? -3.075 3.951 -7.616 1.00 27.09 484 LEU A CA 1
ATOM 3950 C C . LEU A 1 484 ? -2.324 2.802 -8.251 1.00 27.09 484 LEU A C 1
ATOM 3952 O O . LEU A 1 484 ? -2.691 1.643 -8.102 1.00 27.09 484 LEU A O 1
ATOM 3956 N N . ASN A 1 485 ? -1.255 3.150 -8.967 1.00 25.31 485 ASN A N 1
ATOM 3957 C CA . ASN A 1 485 ? -0.100 2.284 -8.985 1.00 25.31 485 ASN A CA 1
ATOM 3958 C C . ASN A 1 485 ? 0.378 2.223 -7.526 1.00 25.31 485 ASN A C 1
ATOM 3960 O O . ASN A 1 485 ? 1.344 2.873 -7.143 1.00 25.31 485 ASN A O 1
ATOM 3964 N N . PHE A 1 486 ? -0.294 1.403 -6.712 1.00 31.16 486 PHE A N 1
ATOM 3965 C CA . PHE A 1 486 ? 0.452 0.464 -5.905 1.00 31.16 486 PHE A CA 1
ATOM 3966 C C . PHE A 1 486 ? 1.204 -0.328 -6.955 1.00 31.16 486 PHE A C 1
ATOM 3968 O O . PHE A 1 486 ? 0.698 -1.308 -7.500 1.00 31.16 486 PHE A O 1
ATOM 3975 N N . THR A 1 487 ? 2.371 0.183 -7.349 1.00 24.56 487 THR A N 1
ATOM 3976 C CA . THR A 1 487 ? 3.406 -0.705 -7.805 1.00 24.56 487 THR A CA 1
ATOM 3977 C C . THR A 1 487 ? 3.463 -1.708 -6.672 1.00 24.56 487 THR A C 1
ATOM 3979 O O . THR A 1 487 ? 4.035 -1.467 -5.612 1.00 24.56 487 THR A O 1
ATOM 3982 N N . THR A 1 488 ? 2.849 -2.860 -6.935 1.00 27.66 488 THR A N 1
ATOM 3983 C CA . THR A 1 488 ? 3.585 -4.086 -6.814 1.00 27.66 488 THR A CA 1
ATOM 3984 C C . THR A 1 488 ? 5.043 -3.685 -6.981 1.00 27.66 488 THR A C 1
ATOM 3986 O O . THR A 1 488 ? 5.356 -3.059 -8.001 1.00 27.66 488 THR A O 1
ATOM 3989 N N . GLU A 1 489 ? 5.951 -3.997 -6.060 1.00 24.42 489 GLU A N 1
ATOM 3990 C CA . GLU A 1 489 ? 7.236 -4.397 -6.601 1.00 24.42 489 GLU A CA 1
ATOM 3991 C C . GLU A 1 489 ? 6.834 -5.286 -7.774 1.00 24.42 489 GLU A C 1
ATOM 3993 O O . GLU A 1 489 ? 6.204 -6.329 -7.592 1.00 24.42 489 GLU A O 1
ATOM 3998 N N . THR A 1 490 ? 7.036 -4.810 -9.007 1.00 26.56 490 THR A N 1
ATOM 3999 C CA . THR A 1 490 ? 7.479 -5.698 -10.050 1.00 26.56 490 THR A CA 1
ATOM 4000 C C . THR A 1 490 ? 8.471 -6.506 -9.277 1.00 26.56 490 THR A C 1
ATOM 4002 O O . THR A 1 490 ? 9.508 -5.963 -8.884 1.00 26.56 490 THR A O 1
ATOM 4005 N N . VAL A 1 491 ? 8.041 -7.710 -8.877 1.00 24.56 491 VAL A N 1
ATOM 4006 C CA . VAL A 1 491 ? 8.915 -8.787 -8.492 1.00 24.56 491 VAL A CA 1
ATOM 4007 C C . VAL A 1 491 ? 10.007 -8.572 -9.484 1.00 24.56 491 VAL A C 1
ATOM 4009 O O . VAL A 1 491 ? 9.700 -8.681 -10.673 1.00 24.56 491 VAL A O 1
ATOM 4012 N N . ARG A 1 492 ? 11.167 -8.048 -9.060 1.00 24.31 492 ARG A N 1
ATOM 4013 C CA . ARG A 1 492 ? 12.264 -7.941 -10.003 1.00 24.31 492 ARG A CA 1
ATOM 4014 C C . ARG A 1 492 ? 12.353 -9.383 -10.440 1.00 24.31 492 ARG A C 1
ATOM 4016 O O . ARG A 1 492 ? 12.595 -10.226 -9.563 1.00 24.31 492 ARG A O 1
ATOM 4023 N N . PRO A 1 493 ? 11.976 -9.708 -11.691 1.00 27.97 493 PRO A N 1
ATOM 4024 C CA . PRO A 1 493 ? 12.060 -11.077 -12.122 1.00 27.97 493 PRO A CA 1
ATOM 4025 C C . PRO A 1 493 ? 13.496 -11.429 -11.797 1.00 27.97 493 PRO A C 1
ATOM 4027 O O . PRO A 1 493 ? 14.386 -10.582 -11.962 1.00 27.97 493 PRO A O 1
ATOM 4030 N N . LYS A 1 494 ? 13.732 -12.605 -11.221 1.00 26.12 494 LYS A N 1
ATOM 4031 C CA . LYS A 1 494 ? 15.098 -13.101 -11.192 1.00 26.12 494 LYS A CA 1
ATOM 4032 C C . LYS A 1 494 ? 15.548 -13.009 -12.648 1.00 26.12 494 LYS A C 1
ATOM 4034 O O . LYS A 1 494 ? 15.018 -13.732 -13.486 1.00 26.12 494 LYS A O 1
ATOM 4039 N N . LEU A 1 495 ? 16.416 -12.044 -12.946 1.00 27.70 495 LEU A N 1
ATOM 4040 C CA . LEU A 1 495 ? 17.145 -11.990 -14.194 1.00 27.70 495 LEU A CA 1
ATOM 4041 C C . LEU A 1 495 ? 17.952 -13.276 -14.143 1.00 27.70 495 LEU A C 1
ATOM 4043 O O . LEU A 1 495 ? 18.926 -13.375 -13.398 1.00 27.70 495 LEU A O 1
ATOM 4047 N N . VAL A 1 496 ? 17.441 -14.319 -14.793 1.00 24.84 496 VAL A N 1
ATOM 4048 C CA . VAL A 1 496 ? 18.218 -15.531 -14.986 1.00 24.84 496 VAL A CA 1
ATOM 4049 C C . VAL A 1 496 ? 19.324 -15.108 -15.932 1.00 24.84 496 VAL A C 1
ATOM 4051 O O . VAL A 1 496 ? 19.063 -14.615 -17.027 1.00 24.84 496 VAL A O 1
ATOM 4054 N N . GLU A 1 497 ? 20.549 -15.177 -15.429 1.00 25.61 497 GLU A N 1
ATOM 4055 C CA . GLU A 1 497 ? 21.701 -14.580 -16.073 1.00 25.61 497 GLU A CA 1
ATOM 4056 C C . GLU A 1 497 ? 21.977 -15.243 -17.425 1.00 25.61 497 GLU A C 1
ATOM 4058 O O . GLU A 1 497 ? 22.453 -16.372 -17.516 1.00 25.61 497 GLU A O 1
ATOM 4063 N N . GLY A 1 498 ? 21.679 -14.476 -18.467 1.00 25.36 498 GLY A N 1
ATOM 4064 C CA . GLY A 1 498 ? 22.525 -14.263 -19.630 1.00 25.36 498 GLY A CA 1
ATOM 4065 C C . GLY A 1 498 ? 22.807 -12.763 -19.773 1.00 25.36 498 GLY A C 1
ATOM 4066 O O . GLY A 1 498 ? 22.499 -12.219 -20.819 1.00 25.36 498 GLY A O 1
ATOM 4067 N N . SER A 1 499 ? 23.330 -12.135 -18.694 1.00 22.27 499 SER A N 1
ATOM 4068 C CA . SER A 1 499 ? 24.186 -10.913 -18.614 1.00 22.27 499 SER A CA 1
ATOM 4069 C C . SER A 1 499 ? 23.705 -9.629 -19.351 1.00 22.27 499 SER A C 1
ATOM 4071 O O . SER A 1 499 ? 23.496 -9.673 -20.549 1.00 22.27 499 SER A O 1
ATOM 4073 N N . VAL A 1 500 ? 23.552 -8.403 -18.809 1.00 22.25 500 VAL A N 1
ATOM 4074 C CA . VAL A 1 500 ? 24.199 -7.634 -17.719 1.00 22.25 500 VAL A CA 1
ATOM 4075 C C . VAL A 1 500 ? 23.259 -6.492 -17.250 1.00 22.25 500 VAL A C 1
ATOM 4077 O O . VAL A 1 500 ? 22.493 -5.930 -18.024 1.00 22.25 500 VAL A O 1
ATOM 4080 N N . SER A 1 501 ? 23.363 -6.130 -15.968 1.00 25.05 501 SER A N 1
ATOM 4081 C CA . SER A 1 501 ? 22.729 -5.005 -15.252 1.00 25.05 501 SER A CA 1
ATOM 4082 C C . SER A 1 501 ? 22.971 -3.610 -15.864 1.00 25.05 501 SER A C 1
ATOM 4084 O O . SER A 1 501 ? 24.134 -3.236 -15.968 1.00 25.05 501 SER A O 1
ATOM 4086 N N . VAL A 1 502 ? 21.932 -2.770 -16.051 1.00 22.97 502 VAL A N 1
ATOM 4087 C CA . VAL A 1 502 ? 22.043 -1.291 -15.926 1.00 22.97 502 VAL A CA 1
ATOM 4088 C C . VAL A 1 502 ? 20.730 -0.654 -15.432 1.00 22.97 502 VAL A C 1
ATOM 4090 O O . VAL A 1 502 ? 19.645 -0.917 -15.940 1.00 22.97 502 VAL A O 1
ATOM 4093 N N . MET A 1 503 ? 20.867 0.205 -14.416 1.00 21.44 503 MET A N 1
ATOM 4094 C CA . MET A 1 503 ? 19.829 0.993 -13.748 1.00 21.44 503 MET A CA 1
ATOM 4095 C C . MET A 1 503 ? 19.325 2.202 -14.557 1.00 21.44 503 MET A C 1
ATOM 4097 O O . MET A 1 503 ? 20.050 2.837 -15.319 1.00 21.44 503 MET A O 1
ATOM 4101 N N . VAL A 1 504 ? 18.076 2.565 -14.265 1.00 21.78 504 VAL A N 1
ATOM 4102 C CA . VAL A 1 504 ? 17.310 3.722 -14.746 1.00 21.78 504 VAL A CA 1
ATOM 4103 C C . VAL A 1 504 ? 17.890 5.060 -14.256 1.00 21.78 504 VAL A C 1
ATOM 4105 O O . VAL A 1 504 ? 18.161 5.236 -13.070 1.00 21.78 504 VAL A O 1
ATOM 4108 N N . ARG A 1 505 ? 17.993 6.042 -15.167 1.00 22.89 505 ARG A N 1
ATOM 4109 C CA . ARG A 1 505 ? 18.149 7.476 -14.862 1.00 22.89 505 ARG A CA 1
ATOM 4110 C C . ARG A 1 505 ? 16.790 8.138 -14.661 1.00 22.89 505 ARG A C 1
ATOM 4112 O O . ARG A 1 505 ? 15.922 8.050 -15.524 1.00 22.89 505 ARG A O 1
ATOM 4119 N N . GLN A 1 506 ? 16.663 8.890 -13.573 1.00 22.92 506 GLN A N 1
ATOM 4120 C CA . GLN A 1 506 ? 15.562 9.813 -13.321 1.00 22.92 506 GLN A CA 1
ATOM 4121 C C . GLN A 1 506 ? 15.989 11.230 -13.732 1.00 22.92 506 GLN A C 1
ATOM 4123 O O . GLN A 1 506 ? 17.025 11.732 -13.299 1.00 22.92 506 GLN A O 1
ATOM 4128 N N . ALA A 1 507 ? 15.193 11.857 -14.595 1.00 21.48 507 ALA A N 1
ATOM 4129 C CA . ALA A 1 507 ? 15.328 13.249 -14.997 1.00 21.48 507 ALA A CA 1
ATOM 4130 C C . ALA A 1 507 ? 14.521 14.151 -14.048 1.00 21.48 507 ALA A C 1
ATOM 4132 O O . ALA A 1 507 ? 13.355 13.876 -13.778 1.00 21.48 507 ALA A O 1
ATOM 4133 N N . HIS A 1 508 ? 15.109 15.263 -13.610 1.00 24.34 508 HIS A N 1
ATOM 4134 C CA . HIS A 1 508 ? 14.370 16.444 -13.171 1.00 24.34 508 HIS A CA 1
ATOM 4135 C C . HIS A 1 508 ? 15.051 17.699 -13.709 1.00 24.34 508 HIS A C 1
ATOM 4137 O O . HIS A 1 508 ? 16.258 17.756 -13.936 1.00 24.34 508 HIS A O 1
ATOM 4143 N N . HIS A 1 509 ? 14.222 18.694 -13.961 1.00 24.00 509 HIS A N 1
ATOM 4144 C CA . HIS A 1 509 ? 14.445 19.753 -14.919 1.00 24.00 509 HIS A CA 1
ATOM 4145 C C . HIS A 1 509 ? 13.605 20.962 -14.376 1.00 24.00 509 HIS A C 1
ATOM 4147 O O . HIS A 1 509 ? 12.469 20.759 -13.948 1.00 24.00 509 HIS A O 1
ATOM 4153 N N . GLU A 1 510 ? 14.171 22.189 -14.319 1.00 25.28 510 GLU A N 1
ATOM 4154 C CA . GLU A 1 510 ? 13.638 23.590 -14.557 1.00 25.28 510 GLU A CA 1
ATOM 4155 C C . GLU A 1 510 ? 14.705 24.586 -14.100 1.00 25.28 510 GLU A C 1
ATOM 4157 O O . GLU A 1 510 ? 15.179 24.414 -12.987 1.00 25.28 510 GLU A O 1
ATOM 4162 N N . ARG A 1 511 ? 15.250 25.561 -14.860 1.00 21.23 511 ARG A N 1
ATOM 4163 C CA . ARG A 1 511 ? 14.747 26.536 -15.872 1.00 21.23 511 ARG A CA 1
ATOM 4164 C C . ARG A 1 511 ? 13.501 27.297 -15.400 1.00 21.23 511 ARG A C 1
ATOM 4166 O O . ARG A 1 511 ? 12.411 26.785 -15.579 1.00 21.23 511 ARG A O 1
ATOM 4173 N N . GLU A 1 512 ? 13.633 28.333 -14.561 1.00 24.67 512 GLU A N 1
ATOM 4174 C CA . GLU A 1 512 ? 14.109 29.735 -14.786 1.00 24.67 512 GLU A CA 1
ATOM 4175 C C . GLU A 1 512 ? 13.124 30.596 -15.599 1.00 24.67 512 GLU A C 1
ATOM 4177 O O . GLU A 1 512 ? 12.537 30.073 -16.546 1.00 24.67 512 GLU A O 1
ATOM 4182 N N . PRO A 1 513 ? 12.979 31.912 -15.323 1.00 35.31 513 PRO A N 1
ATOM 4183 C CA . PRO A 1 513 ? 13.745 32.775 -14.406 1.00 35.31 513 PRO A CA 1
ATOM 4184 C C . PRO A 1 513 ? 13.017 33.199 -13.118 1.00 35.31 513 PRO A C 1
ATOM 4186 O O . PRO A 1 513 ? 11.769 33.124 -13.062 1.00 35.31 513 PRO A O 1
#

Radius of gyration: 29.06 Å; chains: 1; bounding box: 84×56×81 Å

Sequence (513 aa):
MHSDYKPAVNFAIELIKQIILDERFLLDEFIEFVSPVMMNADFKGGIKSLLVSFDKLLKTKPHLIKHLYPIISSVLFVNELALQERAVKILAKYANEKALDDEYDNLQNALHAIYDTLPNDIKSGLAPIYTPILDNGEHDSSNDVSDEPFDNDTGTDYYYDNSVNIDYFADERKITLYDDFNELIFNFGQLEHGDNPIEIEIYMASYLSLKQQGKFPSDDNTQLKSVLDKYRHQWSNNYIFVIFKTEFLNHIYQNKDEKIGTHQYKFLNSYHAIVKQFIALDKINDGKSDDPLSLLSTPTHAPAYIEPAILVERLIAYQKAGVEIDLTDYAIALARTPRASIEPALDLLPQITDELIRESLAFAFGQTELPKTIPPQAISEKFGYEKGEHYQAWRGIFATVAKTHYPNIELDYSHEYAKIFDKVVVNDDIEIAPYRYTAIDYMSYGEFQRRLLKNNIKDKSRLVSFELSQFNRPYSSDIQLIKLNFTTETVRPKLVEGSVSVMVRQAHHEREP

Foldseek 3Di:
DPDPPLVVLLVVLVVCLVCVQPPPDPVLVVCVVCLVVLLDLSNVNSVVSVLVSVLVNCVVPLLCCLSCLVSLLSNQNHPDVVSLLSSLQSCLVRVACVSNPVCLVVSQVSCVVCVVVGDPVSNVSCVSSHDDDDPDDDDDDDDDDDDDDDDPPPPPFPDPPPVPPDPQPPPVFFDDADPAPVVLLVCLVVCLVDPALLSVLSSLQNVQVCVLVVRQDPCNLVSNCVSLVVCVVDDGPPLLNLLLSQLVVCLSVVHNRRDDPPVPDPQCVLSNLVSVVSSVQSVLCVVSDVQGADQLQRAGGAPRADELLNSLVNLLSCVVSVHDHDLSSVLNNLLRYALPPCVNNVVSLVSRPDPLVSVLSCLSNVVDDDAQFQVHPCVCVVVVDDPDPVSLSSSSSNVSSCCSPPVQWDFDQPPPPNSGRTGIDRRPPPPVPPPPDPPPDPDPPVPVVVVVVPDPDPDPDHDDDDDDDDDDDDDDDDDDDHDPPPPRPPPVPPPPDPDDDDDDDDDDDDDDD

Secondary structure (DSSP, 8-state):
---S-HHHHHHHHHHHHHHTTSTT--HHHHHHHHHHHHT-GGGHHHHHHHHHHHHHHHHH-GGGHHHHHHHHHGGGGSS-HHHHHHHHHHHHHH--HHHHGGGHHHHHHHHHHHHTTS-HHHHHHHTTT-------------------------S------TT----TT-GGGBPPPPSSHHHHHHHHTTTTT-S-THHHHHHHHHHHHHHHTT-S-TTHHHHHHHHHGGGTT---S-HHHHHHHHHHHHHHHTS--S---GGG-TTHHHHHHHHHHHHHHHHHHTTT-SS----TT--SBTTTB--HHHHHHHHHHHHHHTPPP-HHHHHHHHHH--SSS-HHHHHHGGG---HHHHHHHHHHTTSSPPPSSSS-HHHHHHHT--SSHHHHHHHHHHHHHHHHH-TTEEEE--SSSTT---EEEE-TT---------------HHHHHHHHTT-----------------B------------------------SSS---PPPPP-B----

InterPro domains:
  IPR045472 Domain of unknown function DUF6493 [PF20103] (1-45)
  IPR056726 Repeat of unknown function DUF7824 [PF25148] (172-409)

pLDDT: mean 72.1, std 25.45, range [20.11, 98.25]